Protein AF-A0A7J7GI66-F1 (afdb_monomer_lite)

InterPro domains:
  IPR001373 Cullin, N-terminal [PF00888] (91-243)
  IPR013534 Starch synthase, catalytic domain [PF08323] (52-88)
  IPR016158 Cullin homology domain [PS50069] (143-373)
  IPR016158 Cullin homology domain [SM00182] (174-323)
  IPR016159 Cullin repeat-like-containing domain superfamily [SSF74788] (89-138)
  IPR036317 Cullin homology domain superfamily [SSF75632] (142-390)
  IPR045093 Cullin [PTHR11932] (82-393)
  IPR059120 Cullin-like, alpha+beta domain [PF26557] (268-393)

Structure (mmCIF, N/CA/C/O backbone):
data_AF-A0A7J7GI66-F1
#
_entry.id   AF-A0A7J7GI66-F1
#
loop_
_atom_site.group_PDB
_atom_site.id
_atom_site.type_symbol
_atom_site.label_atom_id
_atom_site.label_alt_id
_atom_site.label_comp_id
_atom_site.label_asym_id
_atom_site.label_entity_id
_atom_site.label_seq_id
_atom_site.pdbx_PDB_ins_code
_atom_site.Cartn_x
_atom_site.Cartn_y
_atom_site.Cartn_z
_atom_site.occupancy
_atom_site.B_iso_or_equiv
_atom_site.auth_seq_id
_atom_site.auth_comp_id
_atom_site.auth_asym_id
_atom_site.auth_atom_id
_atom_site.pdbx_PDB_model_num
ATOM 1 N N . MET A 1 1 ? -7.809 -33.900 -23.266 1.00 26.33 1 MET A N 1
ATOM 2 C CA . MET A 1 1 ? -6.661 -33.820 -22.340 1.00 26.33 1 MET A CA 1
ATOM 3 C C . MET A 1 1 ? -6.776 -32.485 -21.615 1.00 26.33 1 MET A C 1
ATOM 5 O O . MET A 1 1 ? -6.599 -31.440 -22.220 1.00 26.33 1 MET A O 1
ATOM 9 N N . THR A 1 2 ? -7.293 -32.532 -20.393 1.00 21.42 2 THR A N 1
ATOM 10 C CA . THR A 1 2 ? -7.759 -31.407 -19.567 1.00 21.42 2 THR A CA 1
ATOM 11 C C . THR A 1 2 ? -6.598 -30.764 -18.805 1.00 21.42 2 THR A C 1
ATOM 13 O O . THR A 1 2 ? -5.914 -31.460 -18.058 1.00 21.42 2 THR A O 1
ATOM 16 N N . HIS A 1 3 ? -6.387 -29.453 -18.958 1.00 23.52 3 HIS A N 1
ATOM 17 C CA . HIS A 1 3 ? -5.392 -28.697 -18.190 1.00 23.52 3 HIS A CA 1
ATOM 18 C C . HIS A 1 3 ? -6.053 -27.928 -17.036 1.00 23.52 3 HIS A C 1
ATOM 20 O O . HIS A 1 3 ? -6.888 -27.053 -17.247 1.00 23.52 3 HIS A O 1
ATOM 26 N N . ASN A 1 4 ? -5.646 -28.289 -15.815 1.00 22.80 4 ASN A N 1
ATOM 27 C CA . ASN A 1 4 ? -5.999 -27.662 -14.543 1.00 22.80 4 ASN A CA 1
ATOM 28 C C . ASN A 1 4 ? -5.234 -26.342 -14.350 1.00 22.80 4 ASN A C 1
ATOM 30 O O . ASN A 1 4 ? -4.008 -26.348 -14.242 1.00 22.80 4 ASN A O 1
ATOM 34 N N . GLY A 1 5 ? -5.956 -25.225 -14.241 1.00 23.62 5 GLY A N 1
ATOM 35 C CA . GLY A 1 5 ? -5.419 -23.942 -13.784 1.00 23.62 5 GLY A CA 1
ATOM 36 C C . GLY A 1 5 ? -5.505 -23.821 -12.261 1.00 23.62 5 GLY A C 1
ATOM 37 O O . GLY A 1 5 ? -6.574 -23.569 -11.717 1.00 23.62 5 GLY A O 1
ATOM 38 N N . LEU A 1 6 ? -4.379 -23.994 -11.567 1.00 24.94 6 LEU A N 1
ATOM 39 C CA . LEU A 1 6 ? -4.235 -23.715 -10.134 1.00 24.94 6 LEU A CA 1
ATOM 40 C C . LEU A 1 6 ? -4.156 -22.194 -9.897 1.00 24.94 6 LEU A C 1
ATOM 42 O O . LEU A 1 6 ? -3.189 -21.559 -10.314 1.00 24.94 6 LEU A O 1
ATOM 46 N N . ARG A 1 7 ? -5.136 -21.604 -9.193 1.00 29.47 7 ARG A N 1
ATOM 47 C CA . ARG A 1 7 ? -5.057 -20.228 -8.657 1.00 29.47 7 ARG A CA 1
ATOM 48 C C . ARG A 1 7 ? -4.645 -20.240 -7.182 1.00 29.47 7 ARG A C 1
ATOM 50 O O . ARG A 1 7 ? -5.144 -21.019 -6.378 1.00 29.47 7 ARG A O 1
ATOM 57 N N . SER A 1 8 ? -3.738 -19.330 -6.827 1.00 24.97 8 SER A N 1
ATOM 58 C CA . SER A 1 8 ? -3.281 -19.085 -5.457 1.00 24.97 8 SER A CA 1
ATOM 59 C C . SER A 1 8 ? -4.226 -18.127 -4.730 1.00 24.97 8 SER A C 1
ATOM 61 O O . SER A 1 8 ? -4.481 -17.025 -5.211 1.00 24.97 8 SER A O 1
ATOM 63 N N . LEU A 1 9 ? -4.642 -18.493 -3.513 1.00 28.36 9 LEU A N 1
ATOM 64 C CA . LEU A 1 9 ? -5.144 -17.547 -2.514 1.00 28.36 9 LEU A CA 1
ATOM 65 C C . LEU A 1 9 ? -4.162 -16.379 -2.350 1.00 28.36 9 LEU A C 1
ATOM 67 O O . LEU A 1 9 ? -2.941 -16.568 -2.270 1.00 28.36 9 LEU A O 1
ATOM 71 N N . ASN A 1 10 ? -4.709 -15.169 -2.263 1.00 36.72 10 ASN A N 1
ATOM 72 C CA . ASN A 1 10 ? -3.977 -13.948 -1.966 1.00 36.72 10 ASN A CA 1
ATOM 73 C C . ASN A 1 10 ? -3.520 -14.004 -0.494 1.00 36.72 10 ASN A C 1
ATOM 75 O O . ASN A 1 10 ? -4.159 -13.474 0.406 1.00 36.72 10 ASN A O 1
ATOM 79 N N . LYS A 1 11 ? -2.396 -14.685 -0.229 1.00 32.03 11 LYS A N 1
ATOM 80 C CA . LYS A 1 11 ? -1.805 -14.848 1.116 1.00 32.03 11 LYS A CA 1
ATOM 81 C C . LYS A 1 11 ? -1.510 -13.525 1.827 1.00 32.03 11 LYS A C 1
ATOM 83 O O . LYS A 1 11 ? -1.257 -13.542 3.027 1.00 32.03 11 LYS A O 1
ATOM 88 N N . LEU A 1 12 ? -1.506 -12.407 1.101 1.00 33.50 12 LEU A N 1
ATOM 89 C CA . LEU A 1 12 ? -1.242 -11.076 1.633 1.00 33.50 12 LEU A CA 1
ATOM 90 C C . LEU A 1 12 ? -2.261 -10.654 2.702 1.00 33.50 12 LEU A C 1
ATOM 92 O O . LEU A 1 12 ? -1.829 -10.142 3.732 1.00 33.50 12 LEU A O 1
ATOM 96 N N . ASP A 1 13 ? -3.551 -10.924 2.488 1.00 34.66 13 ASP A N 1
ATOM 97 C CA . ASP A 1 13 ? -4.626 -10.491 3.394 1.00 34.66 13 ASP A CA 1
ATOM 98 C C . ASP A 1 13 ? -4.598 -11.324 4.691 1.00 34.66 13 ASP A C 1
ATOM 100 O O . ASP A 1 13 ? -4.557 -10.788 5.799 1.00 34.66 13 ASP A O 1
ATOM 104 N N . MET A 1 14 ? -4.420 -12.646 4.562 1.00 32.28 14 MET A N 1
ATOM 105 C CA . MET A 1 14 ? -4.194 -13.554 5.699 1.00 32.28 14 MET A CA 1
ATOM 106 C C . MET A 1 14 ? -2.894 -13.262 6.470 1.00 32.28 14 MET A C 1
ATOM 108 O O . MET A 1 14 ? -2.820 -13.463 7.684 1.00 32.28 14 MET A O 1
ATOM 112 N N . LEU A 1 15 ? -1.824 -12.840 5.783 1.00 32.78 15 LEU A N 1
ATOM 113 C CA . LEU A 1 15 ? -0.546 -12.502 6.422 1.00 32.78 15 LEU A CA 1
ATOM 114 C C . LEU A 1 15 ? -0.626 -11.193 7.214 1.00 32.78 15 LEU A C 1
ATOM 116 O O . LEU A 1 15 ? 0.124 -11.053 8.181 1.00 32.78 15 LEU A O 1
ATOM 120 N N . GLN A 1 16 ? -1.509 -10.265 6.831 1.00 41.88 16 GLN A N 1
ATOM 121 C CA . GLN A 1 16 ? -1.728 -9.012 7.555 1.00 41.88 16 GLN A CA 1
ATOM 122 C C . GLN A 1 16 ? -2.550 -9.224 8.829 1.00 41.88 16 GLN A C 1
ATOM 124 O O . GLN A 1 16 ? -2.132 -8.741 9.882 1.00 41.88 16 GLN A O 1
ATOM 129 N N . MET A 1 17 ? -3.597 -10.062 8.792 1.00 36.81 17 MET A N 1
ATOM 130 C CA . MET A 1 17 ? -4.312 -10.465 10.015 1.00 36.81 17 MET A CA 1
ATOM 131 C C . MET A 1 17 ? -3.378 -11.131 11.043 1.00 36.81 17 MET A C 1
ATOM 133 O O . MET A 1 17 ? -3.515 -10.923 12.244 1.00 36.81 17 MET A O 1
ATOM 137 N N . LYS A 1 18 ? -2.352 -11.871 10.594 1.00 33.59 18 LYS A N 1
ATOM 138 C CA . LYS A 1 18 ? -1.398 -12.561 11.485 1.00 33.59 18 LYS A CA 1
ATOM 139 C C . LYS A 1 18 ? -0.292 -11.683 12.092 1.00 33.59 18 LYS A C 1
ATOM 141 O O . LYS A 1 18 ? 0.403 -12.173 12.982 1.00 33.59 18 LYS A O 1
ATOM 146 N N . LYS A 1 19 ? -0.043 -10.459 11.604 1.00 39.50 19 LYS A N 1
ATOM 147 C CA . LYS A 1 19 ? 1.177 -9.688 11.947 1.00 39.50 19 LYS A CA 1
ATOM 148 C C . LYS A 1 19 ? 0.964 -8.435 12.804 1.00 39.50 19 LYS A C 1
ATOM 150 O O . LYS A 1 19 ? 1.958 -7.906 13.299 1.00 39.50 19 LYS A O 1
ATOM 155 N N . ASN A 1 20 ? -0.272 -7.986 13.019 1.00 41.59 20 ASN A N 1
ATOM 156 C CA . ASN A 1 20 ? -0.497 -6.605 13.461 1.00 41.59 20 ASN A CA 1
ATOM 157 C C . ASN A 1 20 ? -0.899 -6.405 14.926 1.00 41.59 20 ASN A C 1
ATOM 159 O O . ASN A 1 20 ? -0.964 -5.259 15.342 1.00 41.59 20 ASN A O 1
ATOM 163 N N . ALA A 1 21 ? -1.075 -7.451 15.739 1.00 40.81 21 ALA A N 1
ATOM 164 C CA . ALA A 1 21 ? -1.258 -7.248 17.178 1.00 40.81 21 ALA A CA 1
ATOM 165 C C . ALA A 1 21 ? 0.097 -6.938 17.845 1.00 40.81 21 ALA A C 1
ATOM 167 O O . ALA A 1 21 ? 0.937 -7.828 18.020 1.00 40.81 21 ALA A O 1
ATOM 168 N N . LYS A 1 22 ? 0.325 -5.669 18.204 1.00 46.47 22 LYS A N 1
ATOM 169 C CA . LYS A 1 22 ? 1.449 -5.241 19.053 1.00 46.47 22 LYS A CA 1
ATOM 170 C C . LYS A 1 22 ? 0.896 -4.592 20.319 1.00 46.47 22 LYS A C 1
ATOM 172 O O . LYS A 1 22 ? 0.167 -3.609 20.235 1.00 46.47 22 LYS A O 1
ATOM 177 N N . ALA A 1 23 ? 1.282 -5.121 21.478 1.00 39.88 23 ALA A N 1
ATOM 178 C CA . ALA A 1 23 ? 1.040 -4.488 22.769 1.00 39.88 23 ALA A CA 1
ATOM 179 C C . ALA A 1 23 ? 2.279 -3.683 23.176 1.00 39.88 23 ALA A C 1
ATOM 181 O O . ALA A 1 23 ? 3.378 -4.240 23.261 1.00 39.88 23 ALA A O 1
ATOM 182 N N . ILE A 1 24 ? 2.118 -2.379 23.413 1.00 40.31 24 ILE A N 1
ATOM 183 C CA . ILE A 1 24 ? 3.181 -1.514 23.934 1.00 40.31 24 ILE A CA 1
ATOM 184 C C . ILE A 1 24 ? 2.809 -1.121 25.362 1.00 40.31 24 ILE A C 1
ATOM 186 O O . ILE A 1 24 ? 1.815 -0.448 25.622 1.00 40.31 24 ILE A O 1
ATOM 190 N N . ALA A 1 25 ? 3.627 -1.553 26.315 1.00 34.03 25 ALA A N 1
ATOM 191 C CA . ALA A 1 25 ? 3.360 -1.369 27.731 1.00 34.03 25 ALA A CA 1
ATOM 192 C C . ALA A 1 25 ? 4.039 -0.081 28.244 1.00 34.03 25 ALA A C 1
ATOM 194 O O . ALA A 1 25 ? 5.129 -0.150 28.811 1.00 34.03 25 ALA A O 1
ATOM 195 N N . LYS A 1 26 ? 3.419 1.096 28.090 1.00 34.28 26 LYS A N 1
ATOM 196 C CA . LYS A 1 26 ? 3.940 2.352 28.678 1.00 34.28 26 LYS A CA 1
ATOM 197 C C . LYS A 1 26 ? 3.680 2.421 30.192 1.00 34.28 26 LYS A C 1
ATOM 199 O O . LYS A 1 26 ? 2.670 1.919 30.675 1.00 34.28 26 LYS A O 1
ATOM 204 N N . HIS A 1 27 ? 4.609 3.003 30.955 1.00 30.31 27 HIS A N 1
ATOM 205 C CA . HIS A 1 27 ? 4.420 3.312 32.378 1.00 30.31 27 HIS A CA 1
ATOM 206 C C . HIS A 1 27 ? 3.768 4.693 32.503 1.00 30.31 27 HIS A C 1
ATOM 208 O O . HIS A 1 27 ? 4.385 5.691 32.140 1.00 30.31 27 HIS A O 1
ATOM 214 N N . ALA A 1 28 ? 2.531 4.759 32.995 1.00 31.56 28 ALA A N 1
ATOM 215 C CA . ALA A 1 28 ? 1.915 6.025 33.378 1.00 31.56 28 ALA A CA 1
ATOM 216 C C . ALA A 1 28 ? 2.343 6.382 34.813 1.00 31.56 28 ALA A C 1
ATOM 218 O O . ALA A 1 28 ? 2.242 5.553 35.717 1.00 31.56 28 ALA A O 1
ATOM 219 N N . SER A 1 29 ? 2.855 7.601 35.004 1.00 28.17 29 SER A N 1
ATOM 220 C CA . SER A 1 29 ? 3.179 8.162 36.320 1.00 28.17 29 SER A CA 1
ATOM 221 C C . SER A 1 29 ? 1.895 8.444 37.104 1.00 28.17 29 SER A C 1
ATOM 223 O O . SER A 1 29 ? 0.940 9.010 36.571 1.00 28.17 29 SER A O 1
ATOM 225 N N . ASN A 1 30 ? 1.881 8.017 38.363 1.00 27.89 30 ASN A N 1
ATOM 226 C CA . ASN A 1 30 ? 0.732 8.031 39.257 1.00 27.89 30 ASN A CA 1
ATOM 227 C C . ASN A 1 30 ? 0.360 9.480 39.642 1.00 27.89 30 ASN A C 1
ATOM 229 O O . ASN A 1 30 ? 1.106 10.136 40.368 1.00 27.89 30 ASN A O 1
ATOM 233 N N . LYS A 1 31 ? -0.788 9.992 39.180 1.00 32.31 31 LYS A N 1
ATOM 234 C CA . LYS A 1 31 ? -1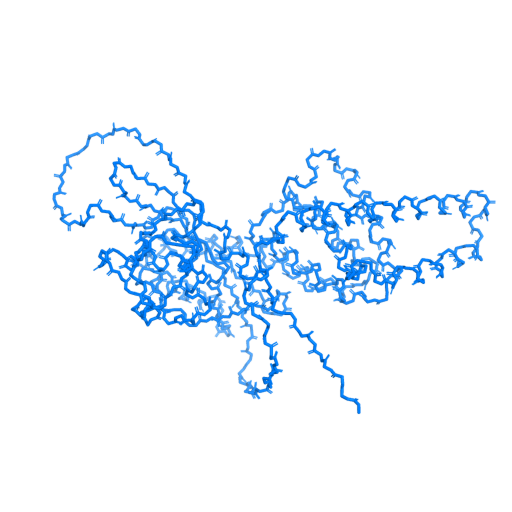.414 11.207 39.731 1.00 32.31 31 LYS A CA 1
ATOM 235 C C . LYS A 1 31 ? -2.733 10.821 40.396 1.00 32.31 31 LYS A C 1
ATOM 237 O O . LYS A 1 31 ? -3.700 10.493 39.717 1.00 32.31 31 LYS A O 1
ATOM 242 N N . ASN A 1 32 ? -2.744 10.866 41.727 1.00 30.78 32 ASN A N 1
ATOM 243 C CA . ASN A 1 32 ? -3.931 10.663 42.553 1.00 30.78 32 ASN A CA 1
ATOM 244 C C . ASN A 1 32 ? -4.914 11.830 42.365 1.00 30.78 32 ASN A C 1
ATOM 246 O O . ASN A 1 32 ? -4.587 12.973 42.680 1.00 30.78 32 ASN A O 1
ATOM 250 N N . GLY A 1 33 ? -6.121 11.523 41.893 1.00 31.00 33 GLY A N 1
ATOM 251 C CA . GLY A 1 33 ? -7.307 12.381 41.939 1.00 31.00 33 GLY A CA 1
ATOM 252 C C . GLY A 1 33 ? -8.511 11.568 42.440 1.00 31.00 33 GLY A C 1
ATOM 253 O O . GLY A 1 33 ? -8.454 10.336 42.383 1.00 31.00 33 GLY A O 1
ATOM 254 N N . PRO A 1 34 ? -9.565 12.204 42.988 1.00 31.09 34 PRO A N 1
ATOM 255 C CA . PRO A 1 34 ? -10.590 11.508 43.763 1.00 31.09 34 PRO A CA 1
ATOM 256 C C . PRO A 1 34 ? -11.430 10.577 42.885 1.00 31.09 34 PRO A C 1
ATOM 258 O O . PRO A 1 34 ? -11.827 10.943 41.780 1.00 31.09 34 PRO A O 1
ATOM 261 N N . LYS A 1 35 ? -11.700 9.374 43.399 1.00 33.03 35 LYS A N 1
ATOM 262 C CA . LYS A 1 35 ? -12.537 8.355 42.762 1.00 33.03 35 LYS A CA 1
ATOM 263 C C . LYS A 1 35 ? -14.008 8.767 42.834 1.00 33.03 35 LYS A C 1
ATOM 265 O O . LYS A 1 35 ? -14.534 8.947 43.928 1.00 33.03 35 LYS A O 1
ATOM 270 N N . THR A 1 36 ? -14.669 8.843 41.686 1.00 31.53 36 THR A N 1
ATOM 271 C CA . THR A 1 36 ? -16.121 8.685 41.577 1.00 31.53 36 THR A CA 1
ATOM 272 C C . THR A 1 36 ? -16.405 7.270 41.079 1.00 31.53 36 THR A C 1
ATOM 274 O O . THR A 1 36 ? -15.864 6.838 40.060 1.00 31.53 36 THR A O 1
ATOM 277 N N . GLU A 1 37 ? -17.190 6.526 41.857 1.00 35.81 37 GLU A N 1
ATOM 278 C CA . GLU A 1 37 ? -17.658 5.178 41.534 1.00 35.81 37 GLU A CA 1
ATOM 279 C C . GLU A 1 37 ? -18.560 5.214 40.300 1.00 35.81 37 GLU A C 1
ATOM 281 O O . GLU A 1 37 ? -19.578 5.903 40.268 1.00 35.81 37 GLU A O 1
ATOM 286 N N . ASN A 1 38 ? -18.176 4.452 39.282 1.00 34.41 38 ASN A N 1
ATOM 287 C CA . ASN A 1 38 ? -19.104 3.899 38.313 1.00 34.41 38 ASN A CA 1
ATOM 288 C C . ASN A 1 38 ? -18.549 2.524 37.937 1.00 34.41 38 ASN A C 1
ATOM 290 O O . ASN A 1 38 ? -17.485 2.438 37.317 1.00 34.41 38 ASN A O 1
ATOM 294 N N . ASP A 1 39 ? -19.245 1.478 38.381 1.00 37.75 39 ASP A N 1
ATOM 295 C CA . ASP A 1 39 ? -18.948 0.073 38.108 1.00 37.75 39 ASP A CA 1
ATOM 296 C C . ASP A 1 39 ? -18.847 -0.156 36.594 1.00 37.75 39 ASP A C 1
ATOM 298 O O . ASP A 1 39 ? -19.839 -0.242 35.870 1.00 37.75 39 ASP A O 1
ATOM 302 N N . ARG A 1 40 ? -17.614 -0.238 36.098 1.00 41.44 40 ARG A N 1
ATOM 303 C CA . ARG A 1 40 ? -17.283 -0.891 34.831 1.00 41.44 40 ARG A CA 1
ATOM 304 C C . ARG A 1 40 ? -16.359 -2.054 35.175 1.00 41.44 40 ARG A C 1
ATOM 306 O O . ARG A 1 40 ? -15.486 -1.858 36.023 1.00 41.44 40 ARG A O 1
ATOM 313 N N . PRO A 1 41 ? -16.523 -3.228 34.543 1.00 43.34 41 PRO A N 1
ATOM 314 C CA . PRO A 1 41 ? -15.708 -4.395 34.850 1.00 43.34 41 PRO A CA 1
ATOM 315 C C . PRO A 1 41 ? -14.218 -4.048 34.755 1.00 43.34 41 PRO A C 1
ATOM 317 O O . PRO A 1 41 ? -13.796 -3.250 33.909 1.00 43.34 41 PRO A O 1
ATOM 320 N N . SER A 1 42 ? -13.426 -4.641 35.648 1.00 44.91 42 SER A N 1
ATOM 321 C CA . SER A 1 42 ? -12.008 -4.376 35.950 1.00 44.91 42 SER A CA 1
ATOM 322 C C . SER A 1 42 ? -11.029 -4.628 34.784 1.00 44.91 42 SER A C 1
ATOM 324 O O . SER A 1 42 ? -9.816 -4.661 34.967 1.00 44.91 42 SER A O 1
ATOM 326 N N . SER A 1 43 ? -11.540 -4.768 33.558 1.00 58.56 43 SER A N 1
ATOM 327 C CA . SER A 1 43 ? -10.791 -5.000 32.321 1.00 58.56 43 SER A CA 1
ATOM 328 C C . SER A 1 43 ? -11.378 -4.268 31.099 1.00 58.56 43 SER A C 1
ATOM 330 O O . SER A 1 43 ? -11.381 -4.784 29.988 1.00 58.56 43 SER A O 1
ATOM 332 N N . ALA A 1 44 ? -11.863 -3.033 31.271 1.00 74.25 44 ALA A N 1
ATOM 333 C CA . ALA A 1 44 ? -12.449 -2.269 30.165 1.00 74.25 44 ALA A CA 1
ATOM 334 C C . ALA A 1 44 ? -11.434 -1.944 29.044 1.00 74.25 44 ALA A C 1
ATOM 336 O O . ALA A 1 44 ? -10.384 -1.331 29.280 1.00 74.25 44 ALA A O 1
ATOM 337 N N . ILE A 1 45 ? -11.791 -2.285 27.805 1.00 78.50 45 ILE A N 1
ATOM 338 C CA . ILE A 1 45 ? -11.079 -1.919 26.580 1.00 78.50 45 ILE A CA 1
ATOM 339 C C . ILE A 1 45 ? -11.762 -0.689 25.989 1.00 78.50 45 ILE A C 1
ATOM 341 O O . ILE A 1 45 ? -12.888 -0.753 25.510 1.00 78.50 45 ILE A O 1
ATOM 345 N N . ILE A 1 46 ? -11.089 0.454 26.015 1.00 78.62 46 ILE A N 1
ATOM 346 C CA . ILE A 1 46 ? -11.618 1.705 25.456 1.00 78.62 46 ILE A CA 1
ATOM 347 C C . ILE A 1 46 ? -10.783 2.143 24.261 1.00 78.62 46 ILE A C 1
ATOM 349 O O . ILE A 1 46 ? -9.622 1.759 24.132 1.00 78.62 46 ILE A O 1
ATOM 353 N N . TYR A 1 47 ? -11.343 2.976 23.391 1.00 69.12 47 TYR A N 1
ATOM 354 C CA . TYR A 1 47 ? -10.555 3.603 22.335 1.00 69.12 47 TYR A CA 1
ATOM 355 C C . TYR A 1 47 ? -9.467 4.500 22.938 1.00 69.12 47 TYR A C 1
ATOM 357 O O . TYR A 1 47 ? -9.697 5.226 23.907 1.00 69.12 47 TYR A O 1
ATOM 365 N N . GLY A 1 48 ? -8.258 4.404 22.388 1.00 61.50 48 GLY A N 1
ATOM 366 C CA . GLY A 1 48 ? -7.193 5.374 22.610 1.00 61.50 48 GLY A CA 1
ATOM 367 C C . GLY A 1 48 ? -7.269 6.518 21.598 1.00 61.50 48 GLY A C 1
ATOM 368 O O . GLY A 1 48 ? -8.162 6.561 20.754 1.00 61.50 48 GLY A O 1
ATOM 369 N N . SER A 1 49 ? -6.307 7.439 21.665 1.00 59.66 49 SER A N 1
ATOM 370 C CA . SER A 1 49 ? -6.161 8.498 20.662 1.00 59.66 49 SER A CA 1
ATOM 371 C C . SER A 1 49 ? -5.688 7.920 19.324 1.00 59.66 49 SER A C 1
ATOM 373 O O . SER A 1 49 ? -4.697 7.180 19.274 1.00 59.66 49 SER A O 1
ATOM 375 N N . GLY A 1 50 ? -6.359 8.312 18.245 1.00 59.16 50 GLY A N 1
ATOM 376 C CA . GLY A 1 50 ? -5.986 8.036 16.858 1.00 59.16 50 GLY A CA 1
ATOM 377 C C . GLY A 1 50 ? -6.529 6.717 16.307 1.00 59.16 50 GLY A C 1
ATOM 378 O O . GLY A 1 50 ? -5.826 5.707 16.279 1.00 59.16 50 GLY A O 1
ATOM 379 N N . MET A 1 51 ? -7.761 6.734 15.797 1.00 70.62 51 MET A N 1
ATOM 380 C CA . MET A 1 51 ? -8.291 5.683 14.932 1.00 70.62 51 MET A CA 1
ATOM 381 C C . MET A 1 51 ? -8.061 6.061 13.467 1.00 70.62 51 MET A C 1
ATOM 383 O O . MET A 1 51 ? -8.503 7.115 13.027 1.00 70.62 51 MET A O 1
ATOM 387 N N . ASN A 1 52 ? -7.404 5.198 12.695 1.00 64.44 52 ASN A N 1
ATOM 388 C CA . ASN A 1 52 ? -7.199 5.408 11.264 1.00 64.44 52 ASN A CA 1
ATOM 389 C C . ASN A 1 52 ? -8.060 4.422 10.474 1.00 64.44 52 ASN A C 1
ATOM 391 O O . ASN A 1 52 ? -7.795 3.219 10.463 1.00 64.44 52 ASN A O 1
ATOM 395 N N . ILE A 1 53 ? -9.094 4.927 9.811 1.00 67.31 53 ILE A N 1
ATOM 396 C CA . ILE A 1 53 ? -9.942 4.132 8.927 1.00 67.31 53 ILE A CA 1
ATOM 397 C C . ILE A 1 53 ? -9.650 4.541 7.483 1.00 67.31 53 ILE A C 1
ATOM 399 O O . ILE A 1 53 ? -9.644 5.717 7.129 1.00 67.31 53 ILE A O 1
ATOM 403 N N . VAL A 1 54 ? -9.435 3.546 6.624 1.00 60.50 54 VAL A N 1
ATOM 404 C CA . VAL A 1 54 ? -9.222 3.753 5.188 1.00 60.50 54 VAL A CA 1
ATOM 405 C C . VAL A 1 54 ? -10.519 3.483 4.428 1.00 60.50 54 VAL A C 1
ATOM 407 O O . VAL A 1 54 ? -11.217 2.495 4.662 1.00 60.50 54 VAL A O 1
ATOM 410 N N . PHE A 1 55 ? -10.835 4.378 3.500 1.00 66.12 55 PHE A N 1
ATOM 411 C CA . PHE A 1 55 ? -12.074 4.416 2.742 1.00 66.12 55 PHE A CA 1
ATOM 412 C C . PHE A 1 55 ? -11.763 4.362 1.265 1.00 66.12 55 PHE A C 1
ATOM 414 O O . PHE A 1 55 ? -10.832 5.010 0.798 1.00 66.12 55 PHE A O 1
ATOM 421 N N . VAL A 1 56 ? -12.611 3.693 0.495 1.00 57.72 56 VAL A N 1
ATOM 422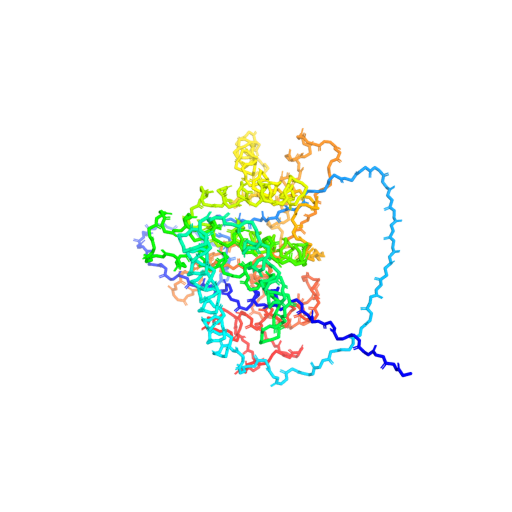 C CA . VAL A 1 56 ? -12.569 3.816 -0.960 1.00 57.72 56 VAL A CA 1
ATOM 423 C C . VAL A 1 56 ? -13.835 4.527 -1.419 1.00 57.72 56 VAL A C 1
ATOM 425 O O . VAL A 1 56 ? -14.952 4.034 -1.260 1.00 57.72 56 VAL A O 1
ATOM 428 N N . GLY A 1 57 ? -13.660 5.721 -1.976 1.00 53.00 57 GLY A N 1
ATOM 429 C CA . GLY A 1 57 ? -14.699 6.442 -2.693 1.00 53.00 57 GLY A CA 1
ATOM 430 C C . GLY A 1 57 ? -14.723 6.003 -4.154 1.00 53.00 57 GLY A C 1
ATOM 431 O O . GLY A 1 57 ? -13.707 6.045 -4.847 1.00 53.00 57 GLY A O 1
ATOM 432 N N . ALA A 1 58 ? -15.890 5.587 -4.640 1.00 47.81 58 ALA A N 1
ATOM 433 C CA . ALA A 1 58 ? -16.105 5.337 -6.057 1.00 47.81 58 ALA A CA 1
ATOM 434 C C . ALA A 1 58 ? -17.069 6.384 -6.618 1.00 47.81 58 ALA A C 1
ATOM 436 O O . ALA A 1 58 ? -18.151 6.624 -6.070 1.00 47.81 58 ALA A O 1
ATOM 437 N N . GLU A 1 59 ? -16.690 6.986 -7.740 1.00 40.00 59 GLU A N 1
ATOM 438 C CA . GLU A 1 59 ? -17.653 7.622 -8.625 1.00 40.00 59 GLU A CA 1
ATOM 439 C C . GLU A 1 59 ? -18.438 6.498 -9.309 1.00 40.00 59 GLU A C 1
ATOM 441 O O . GLU A 1 59 ? -17.875 5.657 -10.010 1.00 40.00 59 GLU A O 1
ATOM 446 N N . VAL A 1 60 ? -19.736 6.425 -9.039 1.00 38.72 60 VAL A N 1
ATOM 447 C CA . VAL A 1 60 ? -20.649 5.586 -9.811 1.00 38.72 60 VAL A CA 1
ATOM 448 C C . VAL A 1 60 ? -21.751 6.499 -10.302 1.00 38.72 60 VAL A C 1
ATOM 450 O O . VAL A 1 60 ? -22.551 6.996 -9.511 1.00 38.72 60 VAL A O 1
ATOM 453 N N . GLY A 1 61 ? -21.780 6.714 -11.618 1.00 33.44 61 GLY A N 1
ATOM 454 C CA . GLY A 1 61 ? -22.971 7.217 -12.290 1.00 33.44 61 GLY A CA 1
ATOM 455 C C . GLY A 1 61 ? -24.172 6.296 -12.019 1.00 33.44 61 GLY A C 1
ATOM 456 O O . GLY A 1 61 ? -24.005 5.163 -11.549 1.00 33.44 61 GLY A O 1
ATOM 457 N N . PRO A 1 62 ? -25.400 6.766 -12.280 1.00 31.45 62 PRO A N 1
ATOM 458 C CA . PRO A 1 62 ? -26.603 6.038 -11.915 1.00 31.45 62 PRO A CA 1
ATOM 459 C C . PRO A 1 62 ? -26.672 4.697 -12.663 1.00 31.45 62 PRO A C 1
ATOM 461 O O . PRO A 1 62 ? -26.871 4.654 -13.867 1.00 31.45 62 PRO A O 1
ATOM 464 N N . TRP A 1 63 ? -26.524 3.613 -11.897 1.00 29.06 63 TRP A N 1
ATOM 465 C CA . TRP A 1 63 ? -26.904 2.226 -12.191 1.00 29.06 63 TRP A CA 1
ATOM 466 C C . TRP A 1 63 ? -26.311 1.548 -13.445 1.00 29.06 63 TRP A C 1
ATOM 468 O O . TRP A 1 63 ? -26.724 1.769 -14.576 1.00 29.06 63 TRP A O 1
ATOM 478 N N . SER A 1 64 ? -25.474 0.535 -13.221 1.00 27.52 64 SER A N 1
ATOM 479 C CA . SER A 1 64 ? -25.508 -0.690 -14.030 1.00 27.52 64 SER A CA 1
ATOM 480 C C . SER A 1 64 ? -25.165 -1.892 -13.148 1.00 27.52 64 SER A C 1
ATOM 482 O O . SER A 1 64 ? -24.085 -2.006 -12.573 1.00 27.52 64 SER A O 1
ATOM 484 N N . LYS A 1 65 ? -26.152 -2.777 -12.979 1.00 32.78 65 LYS A N 1
ATOM 485 C CA . LYS A 1 65 ? -25.959 -4.127 -12.448 1.00 32.78 65 LYS A CA 1
ATOM 486 C C . LYS A 1 65 ? -25.173 -4.927 -13.483 1.00 32.78 65 LYS A C 1
ATOM 488 O O . LYS A 1 65 ? -25.710 -5.197 -14.553 1.00 32.78 65 LYS A O 1
ATOM 493 N N . THR A 1 66 ? -24.019 -5.455 -13.099 1.00 29.20 66 THR A N 1
ATOM 494 C CA . THR A 1 66 ? -23.521 -6.693 -13.707 1.00 29.20 66 THR A CA 1
ATOM 495 C C . THR A 1 66 ? -23.156 -7.666 -12.598 1.00 29.20 66 THR A C 1
ATOM 497 O O . THR A 1 66 ? -22.095 -7.607 -11.983 1.00 29.20 66 THR A O 1
ATOM 500 N N . ARG A 1 67 ? -24.118 -8.543 -12.301 1.00 26.83 67 ARG A N 1
ATOM 501 C CA . ARG A 1 67 ? -23.907 -9.800 -11.584 1.00 26.83 67 ARG A CA 1
ATOM 502 C C . ARG A 1 67 ? -23.071 -10.724 -12.479 1.00 26.83 67 ARG A C 1
ATOM 504 O O . ARG A 1 67 ? -23.449 -10.931 -13.624 1.00 26.83 67 ARG A O 1
ATOM 511 N N . GLY A 1 68 ? -22.062 -11.361 -11.887 1.00 28.11 68 GLY A N 1
ATOM 512 C CA . GLY A 1 68 ? -21.626 -12.714 -12.240 1.00 28.11 68 GLY A CA 1
ATOM 513 C C . GLY A 1 68 ? -20.418 -12.834 -13.170 1.00 28.11 68 GLY A C 1
ATOM 514 O O . GLY A 1 68 ? -20.525 -12.602 -14.364 1.00 28.11 68 GLY A O 1
ATOM 515 N N . LEU A 1 69 ? -19.313 -13.357 -12.637 1.00 24.81 69 LEU A N 1
ATOM 516 C CA . LEU A 1 69 ? -18.980 -14.772 -12.835 1.00 24.81 69 LEU A CA 1
ATOM 517 C C . LEU A 1 69 ? -18.045 -15.223 -11.704 1.00 24.81 69 LEU A C 1
ATOM 519 O O . LEU A 1 69 ? -16.989 -14.635 -11.477 1.00 24.81 69 LEU A O 1
ATOM 523 N N . GLY A 1 70 ? -18.495 -16.218 -10.941 1.00 30.44 70 GLY A N 1
ATOM 524 C CA . GLY A 1 70 ? -17.682 -16.894 -9.941 1.00 30.44 70 GLY A CA 1
ATOM 525 C C . GLY A 1 70 ? -16.787 -17.924 -10.616 1.00 30.44 70 GLY A C 1
ATOM 526 O O . GLY A 1 70 ? -17.279 -18.754 -11.375 1.00 30.44 70 GLY A O 1
ATOM 527 N N . ASP A 1 71 ? -15.497 -17.886 -10.296 1.00 27.02 71 ASP A N 1
ATOM 528 C CA . ASP A 1 71 ? -14.553 -18.935 -10.665 1.00 27.02 71 ASP A CA 1
ATOM 529 C C . ASP A 1 71 ? -14.341 -19.863 -9.464 1.00 27.02 71 ASP A C 1
ATOM 531 O O . ASP A 1 71 ? -13.694 -19.522 -8.471 1.00 27.02 71 ASP A O 1
ATOM 535 N N . VAL A 1 72 ? -14.936 -21.046 -9.589 1.00 29.89 72 VAL A N 1
ATOM 536 C CA . VAL A 1 72 ? -14.691 -22.267 -8.817 1.00 29.89 72 VAL A CA 1
ATOM 537 C C . VAL A 1 72 ? -13.236 -22.709 -9.029 1.00 29.89 72 VAL A C 1
ATOM 539 O O . VAL A 1 72 ? -12.755 -22.592 -10.152 1.00 29.89 72 VAL A O 1
ATOM 542 N N . LEU A 1 73 ? -12.554 -23.224 -7.987 1.00 28.16 73 LEU A N 1
ATOM 543 C CA . LEU A 1 73 ? -11.721 -24.454 -8.008 1.00 28.16 73 LEU A CA 1
ATOM 544 C C . LEU A 1 73 ? -10.802 -24.600 -6.765 1.00 28.16 73 LEU A C 1
ATOM 546 O O . LEU A 1 73 ? -9.855 -23.843 -6.573 1.00 28.16 73 LEU A O 1
ATOM 550 N N . GLY A 1 74 ? -11.091 -25.643 -5.973 1.00 28.34 74 GLY A N 1
ATOM 551 C CA . GLY A 1 74 ? -10.166 -26.584 -5.307 1.00 28.34 74 GLY A CA 1
ATOM 552 C C . GLY A 1 74 ? -8.997 -26.066 -4.457 1.00 28.34 74 GLY A C 1
ATOM 553 O O . GLY A 1 74 ? -7.909 -25.824 -4.974 1.00 28.34 74 GLY A O 1
ATOM 554 N N . GLY A 1 75 ? -9.170 -26.036 -3.130 1.00 30.48 75 GLY A N 1
ATOM 555 C CA . GLY A 1 75 ? -8.088 -25.833 -2.154 1.00 30.48 75 GLY A CA 1
ATOM 556 C C . GLY A 1 75 ? -7.379 -27.132 -1.730 1.00 30.48 75 GLY A C 1
ATOM 557 O O . GLY A 1 75 ? -7.992 -28.196 -1.682 1.00 30.48 75 GLY A O 1
ATOM 558 N N . LEU A 1 76 ? -6.084 -27.029 -1.393 1.00 26.48 76 LEU A N 1
ATOM 559 C CA . LEU A 1 76 ? -5.260 -28.102 -0.810 1.00 26.48 76 LEU A CA 1
ATOM 560 C C . LEU A 1 76 ? -5.122 -27.921 0.728 1.00 26.48 76 LEU A C 1
ATOM 562 O O . LEU A 1 76 ? -5.151 -26.778 1.191 1.00 26.48 76 LEU A O 1
ATOM 566 N N . PRO A 1 77 ? -4.932 -28.996 1.527 1.00 28.92 77 PRO A N 1
ATOM 567 C CA . PRO A 1 77 ? -5.124 -28.970 2.985 1.00 28.92 77 PRO A CA 1
ATOM 568 C C . PRO A 1 77 ? -4.098 -28.181 3.838 1.00 28.92 77 PRO A C 1
ATOM 570 O O . PRO A 1 77 ? -2.957 -27.962 3.418 1.00 28.92 77 PRO A O 1
ATOM 573 N N . PRO A 1 78 ? -4.449 -27.838 5.101 1.00 37.88 78 PRO A N 1
ATOM 574 C CA . PRO A 1 78 ? -3.754 -26.860 5.961 1.00 37.88 78 PRO A CA 1
ATOM 575 C C . PRO A 1 78 ? -2.378 -27.260 6.535 1.00 37.88 78 PRO A C 1
ATOM 577 O O . PRO A 1 78 ? -1.752 -26.461 7.234 1.00 37.88 78 PRO A O 1
ATOM 580 N N . ALA A 1 79 ? -1.867 -28.462 6.262 1.00 29.95 79 ALA A N 1
ATOM 581 C CA . ALA A 1 79 ? -0.710 -29.015 6.979 1.00 29.95 79 ALA A CA 1
ATOM 582 C C . ALA A 1 79 ? 0.673 -28.471 6.539 1.00 29.95 79 ALA A C 1
ATOM 584 O O . ALA A 1 79 ? 1.676 -28.762 7.184 1.00 29.95 79 ALA A O 1
ATOM 585 N N . MET A 1 80 ? 0.766 -27.652 5.481 1.00 34.75 80 MET A N 1
ATOM 586 C CA . MET A 1 80 ? 2.056 -27.198 4.911 1.00 34.75 80 MET A CA 1
ATOM 587 C C . MET A 1 80 ? 2.416 -25.719 5.178 1.00 34.75 80 MET A C 1
ATOM 589 O O . MET A 1 80 ? 3.373 -25.193 4.606 1.00 34.75 80 MET A O 1
ATOM 593 N N . ALA A 1 81 ? 1.667 -25.004 6.024 1.00 40.34 81 ALA A N 1
ATOM 594 C CA . ALA A 1 81 ? 1.817 -23.550 6.186 1.00 40.34 81 ALA A CA 1
ATOM 595 C C . ALA A 1 81 ? 2.907 -23.102 7.187 1.00 40.34 81 ALA A C 1
ATOM 597 O O . ALA A 1 81 ? 3.325 -21.944 7.143 1.00 40.34 81 ALA A O 1
ATOM 598 N N . ALA A 1 82 ? 3.378 -23.984 8.076 1.00 33.97 82 ALA A N 1
ATOM 599 C CA . ALA A 1 82 ? 4.251 -23.603 9.194 1.00 33.97 82 ALA A CA 1
ATOM 600 C C . ALA A 1 82 ? 5.753 -23.514 8.838 1.00 33.97 82 ALA A C 1
ATOM 602 O O . ALA A 1 82 ? 6.438 -22.646 9.370 1.00 33.97 82 ALA A O 1
ATOM 603 N N . ASN A 1 83 ? 6.250 -24.305 7.876 1.00 27.72 83 ASN A N 1
ATOM 604 C CA . ASN A 1 83 ? 7.682 -24.360 7.515 1.00 27.72 83 ASN A CA 1
ATOM 605 C C . ASN A 1 83 ? 8.153 -23.292 6.505 1.00 27.72 83 ASN A C 1
ATOM 607 O O . ASN A 1 83 ? 9.318 -23.273 6.121 1.00 27.72 83 ASN A O 1
ATOM 611 N N . LYS A 1 84 ? 7.277 -22.390 6.039 1.00 37.44 84 LYS A N 1
ATOM 612 C CA . LYS A 1 84 ? 7.613 -21.434 4.963 1.00 37.44 84 LYS A CA 1
ATOM 613 C C . LYS A 1 84 ? 8.231 -20.111 5.427 1.00 37.44 84 LYS A C 1
ATOM 615 O O . LYS A 1 84 ? 8.714 -19.374 4.581 1.00 37.44 84 LYS A O 1
ATOM 620 N N . LYS A 1 85 ? 8.216 -19.765 6.719 1.00 33.53 85 LYS A N 1
ATOM 621 C CA . LYS A 1 85 ? 8.673 -18.432 7.171 1.00 33.53 85 LYS A CA 1
ATOM 622 C C . LYS A 1 85 ? 10.181 -18.219 7.009 1.00 33.53 85 LYS A C 1
ATOM 624 O O . LYS A 1 85 ? 10.568 -17.176 6.490 1.00 33.53 85 LYS A O 1
ATOM 629 N N . ASP A 1 86 ? 10.994 -19.208 7.367 1.00 31.47 86 ASP A N 1
ATOM 630 C CA . ASP A 1 86 ? 12.456 -19.106 7.254 1.00 31.47 86 ASP A CA 1
ATOM 631 C C . ASP A 1 86 ? 12.925 -19.302 5.805 1.00 31.47 86 ASP A C 1
ATOM 633 O O . ASP A 1 86 ? 13.826 -18.613 5.332 1.00 31.47 86 ASP A O 1
ATOM 637 N N . VAL A 1 87 ? 12.219 -20.148 5.047 1.00 41.91 87 VAL A N 1
ATOM 638 C CA . VAL A 1 87 ? 12.469 -20.371 3.614 1.00 41.91 87 VAL A CA 1
ATOM 639 C C . VAL A 1 87 ? 12.151 -19.123 2.783 1.00 41.91 87 VAL A C 1
ATOM 641 O O . VAL A 1 87 ? 12.916 -18.782 1.889 1.00 41.91 87 VAL A O 1
ATOM 644 N N . VAL A 1 88 ? 11.068 -18.398 3.092 1.00 48.97 88 VAL A N 1
ATOM 645 C CA . VAL A 1 88 ? 10.686 -17.178 2.357 1.00 48.97 88 VAL A CA 1
ATOM 646 C C . VAL A 1 88 ? 11.699 -16.050 2.568 1.00 48.97 88 VAL A C 1
ATOM 648 O O . VAL A 1 88 ? 12.015 -15.366 1.604 1.00 48.97 88 VAL A O 1
ATOM 651 N N . GLY A 1 89 ? 12.260 -15.878 3.771 1.00 49.06 89 GLY A N 1
ATOM 652 C CA . GLY A 1 89 ? 13.280 -14.849 4.028 1.00 49.06 89 GLY A CA 1
ATOM 653 C C . GLY A 1 89 ? 14.616 -15.122 3.323 1.00 49.06 89 GLY A C 1
ATOM 654 O O . GLY A 1 89 ? 15.203 -14.214 2.735 1.00 49.06 89 GLY A O 1
ATOM 655 N N . LEU A 1 90 ? 15.065 -16.382 3.324 1.00 47.84 90 LEU A N 1
ATOM 656 C CA . LEU A 1 90 ? 16.257 -16.828 2.587 1.00 47.84 90 LEU A CA 1
ATOM 657 C C . LEU A 1 90 ? 16.062 -16.721 1.068 1.00 47.84 90 LEU A C 1
ATOM 659 O O . LEU A 1 90 ? 16.957 -16.272 0.350 1.00 47.84 90 LEU A O 1
ATOM 663 N N . GLN A 1 91 ? 14.872 -17.075 0.580 1.00 59.88 91 GLN A N 1
ATOM 664 C CA . GLN A 1 91 ? 14.518 -16.949 -0.829 1.00 59.88 91 GLN A CA 1
ATOM 665 C C . GLN A 1 91 ? 14.431 -15.476 -1.250 1.00 59.88 91 GLN A C 1
ATOM 667 O O . GLN A 1 91 ? 14.965 -15.112 -2.291 1.00 59.88 91 GLN A O 1
ATOM 672 N N . GLU A 1 92 ? 13.859 -14.601 -0.421 1.00 63.59 92 GLU A N 1
ATOM 673 C CA . GLU A 1 92 ? 13.753 -13.167 -0.702 1.00 63.59 92 GLU A CA 1
ATOM 674 C C . GLU A 1 92 ? 15.132 -12.491 -0.779 1.00 63.59 92 GLU A C 1
ATOM 676 O O . GLU A 1 92 ? 15.377 -11.723 -1.708 1.00 63.59 92 GLU A O 1
ATOM 681 N N . GLN A 1 93 ? 16.078 -12.837 0.105 1.00 68.75 93 GLN A N 1
ATOM 682 C CA . GLN A 1 93 ? 17.465 -12.358 0.003 1.00 68.75 93 GLN A CA 1
ATOM 683 C C . GLN A 1 93 ? 18.163 -12.846 -1.274 1.00 68.75 93 GLN A C 1
ATOM 685 O O . GLN A 1 93 ? 18.806 -12.046 -1.959 1.00 68.75 93 GLN A O 1
ATOM 690 N N . GLY A 1 94 ? 18.001 -14.123 -1.636 1.00 75.94 94 GLY A N 1
ATOM 691 C CA . GLY A 1 94 ? 18.547 -14.675 -2.879 1.00 75.94 94 GLY A CA 1
ATOM 692 C C . GLY A 1 94 ? 18.017 -13.964 -4.129 1.00 75.94 94 GLY A C 1
ATOM 693 O O . GLY A 1 94 ? 18.782 -13.653 -5.042 1.00 75.94 94 GLY A O 1
ATOM 694 N N . LEU A 1 95 ? 16.729 -13.613 -4.139 1.00 78.12 95 LEU A N 1
ATOM 695 C CA . LEU A 1 95 ? 16.102 -12.872 -5.236 1.00 78.12 95 LEU A CA 1
ATOM 696 C C . LEU A 1 95 ? 16.627 -11.430 -5.356 1.00 78.12 95 LEU A C 1
ATOM 698 O O . LEU A 1 95 ? 16.810 -10.935 -6.467 1.00 78.12 95 LEU A O 1
ATOM 702 N N . GLN A 1 96 ? 16.938 -10.764 -4.238 1.00 82.44 96 GLN A N 1
ATOM 703 C CA . GLN A 1 96 ? 17.575 -9.438 -4.269 1.00 82.44 96 GLN A CA 1
ATOM 704 C C . GLN A 1 96 ? 18.998 -9.492 -4.842 1.00 82.44 96 GLN A C 1
ATOM 706 O O . GLN A 1 96 ? 19.409 -8.597 -5.582 1.00 82.44 96 GLN A O 1
ATOM 711 N N . VAL A 1 97 ? 19.758 -10.537 -4.497 1.00 87.62 97 VAL A N 1
ATOM 712 C CA . VAL A 1 97 ? 21.102 -10.764 -5.050 1.00 87.62 97 VAL A CA 1
ATOM 713 C C . VAL A 1 97 ? 21.025 -11.021 -6.552 1.00 87.62 97 VAL A C 1
ATOM 715 O O . VAL A 1 97 ? 21.828 -10.465 -7.295 1.00 87.62 97 VAL A O 1
ATOM 718 N N . PHE A 1 98 ? 20.036 -11.793 -7.007 1.00 89.56 98 PHE A N 1
ATOM 719 C CA . PHE A 1 98 ? 19.817 -12.042 -8.429 1.00 89.56 98 PHE A CA 1
ATOM 720 C C . PHE A 1 98 ? 19.624 -10.742 -9.221 1.00 89.56 98 PHE A C 1
ATOM 722 O O . PHE A 1 98 ? 20.366 -10.506 -10.172 1.00 89.56 98 PHE A O 1
ATOM 729 N N . VAL A 1 99 ? 18.698 -9.866 -8.808 1.00 91.75 99 VAL A N 1
ATOM 730 C CA . VAL A 1 99 ? 18.451 -8.599 -9.523 1.00 91.75 99 VAL A CA 1
ATOM 731 C C . VAL A 1 99 ? 19.705 -7.720 -9.552 1.00 91.75 99 VAL A C 1
ATOM 733 O O . VAL A 1 99 ? 20.051 -7.198 -10.609 1.00 91.75 99 VAL A O 1
ATOM 736 N N . ARG A 1 100 ? 20.455 -7.630 -8.443 1.00 92.44 100 ARG A N 1
ATOM 737 C CA . ARG A 1 100 ? 21.751 -6.924 -8.423 1.00 92.44 100 ARG A CA 1
ATOM 738 C C . ARG A 1 100 ? 22.753 -7.505 -9.415 1.00 92.44 100 ARG A C 1
ATOM 740 O O . ARG A 1 100 ? 23.380 -6.754 -10.150 1.00 92.44 100 ARG A O 1
ATOM 747 N N . LYS A 1 101 ? 22.872 -8.832 -9.488 1.00 94.12 101 LYS A N 1
ATOM 748 C CA . LYS A 1 101 ? 23.774 -9.496 -10.439 1.00 94.12 101 LYS A CA 1
ATOM 749 C C . LYS A 1 101 ? 23.365 -9.260 -11.892 1.00 94.12 101 LYS A C 1
ATOM 751 O O . LYS A 1 101 ? 24.239 -9.118 -12.739 1.00 94.12 101 LYS A O 1
ATOM 756 N N . VAL A 1 102 ? 22.067 -9.171 -12.181 1.00 94.19 102 VAL A N 1
ATOM 757 C CA . VAL A 1 102 ? 21.570 -8.805 -13.518 1.00 94.19 102 VAL A CA 1
ATOM 758 C C . VAL A 1 102 ? 21.920 -7.354 -13.860 1.00 94.19 102 VAL A C 1
ATOM 760 O O . VAL A 1 102 ? 22.356 -7.094 -14.979 1.00 94.19 102 VAL A O 1
ATOM 763 N N . ILE A 1 103 ? 21.792 -6.430 -12.903 1.00 95.12 103 ILE A N 1
ATOM 764 C CA . ILE A 1 103 ? 22.213 -5.030 -13.065 1.00 95.12 103 ILE A CA 1
ATOM 765 C C . ILE A 1 103 ? 23.723 -4.944 -13.347 1.00 95.12 103 ILE A C 1
ATOM 767 O O . ILE A 1 103 ? 24.125 -4.345 -14.338 1.00 95.12 103 ILE A O 1
ATOM 771 N N . GLU A 1 104 ? 24.558 -5.601 -12.535 1.00 95.62 104 GLU A N 1
ATOM 772 C CA . GLU A 1 104 ? 26.018 -5.637 -12.726 1.00 95.62 104 GLU A CA 1
ATOM 773 C C . GLU A 1 104 ? 26.408 -6.214 -14.099 1.00 95.62 104 GLU A C 1
ATOM 775 O O . GLU A 1 104 ? 27.335 -5.733 -14.755 1.00 95.62 104 GLU A O 1
ATOM 780 N N . LEU A 1 105 ? 25.696 -7.253 -14.548 1.00 96.44 105 LEU A N 1
ATOM 781 C CA . LEU A 1 105 ? 25.913 -7.869 -15.853 1.00 96.44 105 LEU A CA 1
ATOM 782 C C . LEU A 1 105 ? 25.575 -6.904 -16.995 1.00 96.44 105 LEU A C 1
ATOM 784 O O . LEU A 1 105 ? 26.320 -6.832 -17.973 1.00 96.44 105 LEU A O 1
ATOM 788 N N . HIS A 1 106 ? 24.466 -6.173 -16.866 1.00 96.19 106 HIS A N 1
ATOM 789 C CA . HIS A 1 106 ? 24.043 -5.164 -17.835 1.00 96.19 106 HIS A CA 1
ATOM 790 C C . HIS A 1 106 ? 25.073 -4.044 -17.951 1.00 96.19 106 HIS A C 1
ATOM 792 O O . HIS A 1 106 ? 25.559 -3.789 -19.053 1.00 96.19 106 HIS A O 1
ATOM 798 N N . ASP A 1 107 ? 25.486 -3.473 -16.818 1.00 95.44 107 ASP A N 1
ATOM 799 C CA . ASP A 1 107 ? 26.494 -2.413 -16.761 1.00 95.44 107 ASP A CA 1
ATOM 800 C C . ASP A 1 107 ? 27.804 -2.863 -17.427 1.00 95.44 107 ASP A C 1
ATOM 802 O O . ASP A 1 107 ? 28.346 -2.162 -18.285 1.00 95.44 107 ASP A O 1
ATOM 806 N N . LYS A 1 108 ? 28.285 -4.074 -17.107 1.00 96.31 108 LYS A N 1
ATOM 807 C CA . LYS A 1 108 ? 29.509 -4.639 -17.696 1.00 96.31 108 LYS A CA 1
ATOM 808 C C . LYS A 1 108 ? 29.444 -4.696 -19.222 1.00 96.31 108 LYS A C 1
ATOM 810 O O . LYS A 1 108 ? 30.397 -4.299 -19.893 1.00 96.31 108 LYS A O 1
ATOM 815 N N . TYR A 1 109 ? 28.352 -5.214 -19.783 1.00 96.00 109 TYR A N 1
ATOM 816 C CA . TYR A 1 109 ? 28.244 -5.344 -21.235 1.00 96.00 109 TYR A CA 1
ATOM 817 C C . TYR A 1 109 ? 27.967 -4.009 -21.925 1.00 96.00 109 TYR A C 1
ATOM 819 O O . TYR A 1 109 ? 28.499 -3.788 -23.010 1.00 96.00 109 TYR A O 1
ATOM 827 N N . MET A 1 110 ? 27.236 -3.088 -21.293 1.00 95.12 110 MET A N 1
ATOM 828 C CA . MET A 1 110 ? 27.089 -1.721 -21.800 1.00 95.12 110 MET A CA 1
ATOM 829 C C . MET A 1 110 ? 28.438 -1.002 -21.898 1.00 95.12 110 MET A C 1
ATOM 831 O O . MET A 1 110 ? 28.689 -0.331 -22.895 1.00 95.12 110 MET A O 1
ATOM 835 N N . VAL A 1 111 ? 29.347 -1.195 -20.935 1.00 96.69 111 VAL A N 1
ATOM 836 C CA . VAL A 1 111 ? 30.719 -0.658 -21.010 1.00 96.69 111 VAL A CA 1
ATOM 837 C C . VAL A 1 111 ? 31.467 -1.191 -22.237 1.00 96.69 111 VAL A C 1
ATOM 839 O O . VAL A 1 111 ? 32.131 -0.416 -22.923 1.00 96.69 111 VAL A O 1
ATOM 842 N N . TYR A 1 112 ? 31.342 -2.481 -22.568 1.00 96.19 112 TYR A N 1
ATOM 843 C CA . TYR A 1 112 ? 31.962 -3.030 -23.780 1.00 96.19 112 TYR A CA 1
ATOM 844 C C . TYR A 1 112 ? 31.347 -2.472 -25.062 1.00 96.19 112 TYR A C 1
ATOM 846 O O . TYR A 1 112 ? 32.085 -2.109 -25.977 1.00 96.19 112 TYR A O 1
ATOM 854 N N . VAL A 1 113 ? 30.018 -2.359 -25.127 1.00 96.50 113 VAL A N 1
ATOM 855 C CA . VAL A 1 113 ? 29.342 -1.765 -26.289 1.00 96.50 113 VAL A CA 1
ATOM 856 C C . VAL A 1 113 ? 29.778 -0.318 -26.497 1.00 96.50 113 VAL A C 1
ATOM 858 O O . VAL A 1 113 ? 30.129 0.065 -27.614 1.00 96.50 113 VAL A O 1
ATOM 861 N N . ASN A 1 114 ? 29.836 0.463 -25.422 1.00 96.06 114 ASN A N 1
ATOM 862 C CA . ASN A 1 114 ? 30.148 1.878 -25.521 1.00 96.06 114 ASN A CA 1
ATOM 863 C C . ASN A 1 114 ? 31.631 2.122 -25.826 1.00 96.06 114 ASN A C 1
ATOM 865 O O . ASN A 1 114 ? 31.957 2.879 -26.739 1.00 96.06 114 ASN A O 1
ATOM 869 N N . ASN A 1 115 ? 32.530 1.455 -25.096 1.00 96.62 115 ASN A N 1
ATOM 870 C CA . ASN A 1 115 ? 33.959 1.768 -25.134 1.00 96.62 115 ASN A CA 1
ATOM 871 C C . ASN A 1 115 ? 34.719 0.913 -26.151 1.00 96.62 115 ASN A C 1
ATOM 873 O O . ASN A 1 115 ? 35.514 1.438 -26.924 1.00 96.62 115 ASN A O 1
ATOM 877 N N . CYS A 1 116 ? 34.493 -0.403 -26.158 1.00 96.50 116 CYS A N 1
ATOM 878 C CA . CYS A 1 116 ? 35.242 -1.325 -27.018 1.00 96.50 116 CYS A CA 1
ATOM 879 C C . CYS A 1 116 ? 34.665 -1.379 -28.434 1.00 96.50 116 CYS A C 1
ATOM 881 O O . CYS A 1 116 ? 35.416 -1.479 -29.399 1.00 96.50 116 CYS A O 1
ATOM 883 N N . PHE A 1 117 ? 33.340 -1.289 -28.560 1.00 96.00 117 PHE A N 1
ATOM 884 C CA . PHE A 1 117 ? 32.643 -1.301 -29.846 1.00 96.00 117 PHE A CA 1
ATOM 885 C C . PHE A 1 117 ? 32.194 0.095 -30.297 1.00 96.00 117 PHE A C 1
ATOM 887 O O . PHE A 1 117 ? 31.391 0.197 -31.217 1.00 96.00 117 PHE A O 1
ATOM 894 N N . MET A 1 118 ? 32.707 1.166 -29.677 1.00 95.81 118 MET A N 1
ATOM 895 C CA . MET A 1 118 ? 32.493 2.565 -30.083 1.00 95.81 118 MET A CA 1
ATOM 896 C C . MET A 1 118 ? 31.011 2.943 -30.280 1.00 95.81 118 MET A C 1
ATOM 898 O O . MET A 1 118 ? 30.660 3.610 -31.253 1.00 95.81 118 MET A O 1
ATOM 902 N N . ASN A 1 119 ? 30.129 2.502 -29.375 1.00 94.31 119 ASN A N 1
ATOM 903 C CA . ASN A 1 119 ? 28.672 2.702 -29.448 1.00 94.31 119 ASN A CA 1
ATOM 904 C C . ASN A 1 119 ? 28.025 2.151 -30.738 1.00 94.31 119 ASN A C 1
ATOM 906 O O . ASN A 1 119 ? 27.007 2.661 -31.214 1.00 94.31 119 ASN A O 1
ATOM 910 N N . HIS A 1 120 ? 28.605 1.113 -31.345 1.00 97.19 120 HIS A N 1
ATOM 911 C CA . HIS A 1 120 ? 28.109 0.587 -32.612 1.00 97.19 120 HIS A CA 1
ATOM 912 C C . HIS A 1 120 ? 26.730 -0.082 -32.454 1.00 97.19 120 HIS A C 1
ATOM 914 O O . HIS A 1 120 ? 26.526 -0.997 -31.649 1.00 97.19 120 HIS A O 1
ATOM 920 N N . THR A 1 121 ? 25.768 0.331 -33.285 1.00 96.94 121 THR A N 1
ATOM 921 C CA . THR A 1 121 ? 24.337 -0.019 -33.164 1.00 96.94 121 THR A CA 1
ATOM 922 C C . THR A 1 121 ? 24.050 -1.520 -33.231 1.00 96.94 121 THR A C 1
ATOM 924 O O . THR A 1 121 ? 23.187 -2.010 -32.504 1.00 96.94 121 THR A O 1
ATOM 927 N N . LEU A 1 122 ? 24.796 -2.276 -34.048 1.00 97.19 122 LEU A N 1
ATOM 928 C CA . LEU A 1 122 ? 24.678 -3.741 -34.107 1.00 97.19 122 LEU A CA 1
ATOM 929 C C . LEU A 1 122 ? 24.930 -4.412 -32.747 1.00 97.19 122 LEU A C 1
ATOM 931 O O . LEU A 1 122 ? 24.216 -5.349 -32.396 1.00 97.19 122 LEU A O 1
ATOM 935 N N . PHE A 1 123 ? 25.890 -3.920 -31.960 1.00 97.12 123 PHE A N 1
ATOM 936 C CA . PHE A 1 123 ? 26.191 -4.489 -30.645 1.00 97.12 123 PHE A CA 1
ATOM 937 C C . PHE A 1 123 ? 25.157 -4.078 -29.593 1.00 97.12 123 PHE A C 1
ATOM 939 O O . PHE A 1 123 ? 24.797 -4.898 -28.751 1.00 97.12 123 PHE A O 1
ATOM 946 N N . HIS A 1 124 ? 24.590 -2.868 -29.688 1.00 95.38 124 HIS A N 1
ATOM 947 C CA . HIS A 1 124 ? 23.417 -2.497 -28.887 1.00 95.38 124 HIS A CA 1
ATOM 948 C C . HIS A 1 124 ? 22.224 -3.415 -29.168 1.00 95.38 124 HIS A C 1
ATOM 950 O O . HIS A 1 124 ? 21.560 -3.866 -28.235 1.00 95.38 124 HIS A O 1
ATOM 956 N N . LYS A 1 125 ? 21.967 -3.716 -30.447 1.00 96.00 125 LYS A N 1
ATOM 957 C CA . LYS A 1 125 ? 20.894 -4.627 -30.855 1.00 96.00 125 LYS A CA 1
ATOM 958 C C . LYS A 1 125 ? 21.127 -6.040 -30.315 1.00 96.00 125 LYS A C 1
ATOM 960 O O . LYS A 1 125 ? 20.232 -6.581 -29.678 1.00 96.00 125 LYS A O 1
ATOM 965 N N . ALA A 1 126 ? 22.329 -6.591 -30.486 1.00 96.81 126 ALA A N 1
ATOM 966 C CA . ALA A 1 126 ? 22.669 -7.925 -29.988 1.00 96.81 126 ALA A CA 1
ATOM 967 C C . ALA A 1 126 ? 22.545 -8.029 -28.456 1.00 96.81 126 ALA A C 1
ATOM 969 O O . ALA A 1 126 ? 22.000 -9.003 -27.938 1.00 96.81 126 ALA A O 1
ATOM 970 N N . LEU A 1 127 ? 23.002 -7.007 -27.722 1.00 96.00 127 LEU A N 1
ATOM 971 C CA . LEU A 1 127 ? 22.852 -6.949 -26.267 1.00 96.00 127 LEU A CA 1
ATOM 972 C C . LEU A 1 127 ? 21.376 -6.913 -25.858 1.00 96.00 127 LEU A C 1
ATOM 974 O O . LEU A 1 127 ? 20.967 -7.652 -24.963 1.00 96.00 127 LEU A O 1
ATOM 978 N N . LYS A 1 128 ? 20.575 -6.076 -26.527 1.00 95.00 128 LYS A N 1
ATOM 979 C CA . LYS A 1 128 ? 19.136 -5.976 -26.282 1.00 95.00 128 LYS A CA 1
ATOM 980 C C . LYS A 1 128 ? 18.435 -7.315 -26.505 1.00 95.00 128 LYS A C 1
ATOM 982 O O . LYS A 1 128 ? 17.725 -7.763 -25.612 1.00 95.00 128 LYS A O 1
ATOM 987 N N . GLU A 1 129 ? 18.674 -7.966 -27.641 1.00 96.00 129 GLU A N 1
ATOM 988 C CA . GLU A 1 129 ? 18.085 -9.272 -27.966 1.00 96.00 129 GLU A CA 1
ATOM 989 C C . GLU A 1 129 ? 18.464 -10.335 -26.924 1.00 96.00 129 GLU A C 1
ATOM 991 O O . GLU A 1 129 ? 17.609 -11.085 -26.456 1.00 96.00 129 GLU A O 1
ATOM 996 N N . ALA A 1 130 ? 19.726 -10.365 -26.483 1.00 95.94 130 ALA A N 1
ATOM 997 C CA . ALA A 1 130 ? 20.166 -11.295 -25.446 1.00 95.94 130 ALA A CA 1
ATOM 998 C C . ALA A 1 130 ? 19.436 -11.066 -24.109 1.00 95.94 130 ALA A C 1
ATOM 1000 O O . ALA A 1 130 ? 18.989 -12.032 -23.482 1.00 95.94 130 ALA A O 1
ATOM 1001 N N . PHE A 1 131 ? 19.285 -9.806 -23.685 1.00 95.81 131 PHE A N 1
ATOM 1002 C CA . PHE A 1 131 ? 18.559 -9.459 -22.460 1.00 95.81 131 PHE A CA 1
ATOM 1003 C C . PHE A 1 131 ? 17.065 -9.775 -22.559 1.00 95.81 131 PHE A C 1
ATOM 1005 O O . PHE A 1 131 ? 16.512 -10.352 -21.625 1.00 95.81 131 PHE A O 1
ATOM 1012 N N . GLU A 1 132 ? 16.425 -9.507 -23.697 1.00 95.44 132 GLU A N 1
ATOM 1013 C CA . GLU A 1 132 ? 15.027 -9.887 -23.934 1.00 95.44 132 GLU A CA 1
ATOM 1014 C C . GLU A 1 132 ? 14.820 -11.408 -23.829 1.00 95.44 132 GLU A C 1
ATOM 1016 O O . GLU A 1 132 ? 13.801 -11.860 -23.309 1.00 95.44 132 GLU A O 1
ATOM 1021 N N . VAL A 1 133 ? 15.793 -12.234 -24.228 1.00 93.38 133 VAL A N 1
ATOM 1022 C CA . VAL A 1 133 ? 15.658 -13.695 -24.118 1.00 93.38 133 VAL A CA 1
ATOM 1023 C C . VAL A 1 133 ? 15.671 -14.178 -22.668 1.00 93.38 133 VAL A C 1
ATOM 1025 O O . VAL A 1 133 ? 14.840 -15.011 -22.300 1.00 93.38 133 VAL A O 1
ATOM 1028 N N . PHE A 1 134 ? 16.622 -13.739 -21.838 1.00 89.75 134 PHE A N 1
ATOM 1029 C CA . PHE A 1 134 ? 16.739 -14.293 -20.482 1.00 89.75 134 PHE A CA 1
ATOM 1030 C C . PHE A 1 134 ? 15.877 -13.554 -19.453 1.00 89.75 134 PHE A C 1
ATOM 1032 O O . PHE A 1 134 ? 15.378 -14.204 -18.535 1.00 89.75 134 PHE A O 1
ATOM 1039 N N . CYS A 1 135 ? 15.645 -12.242 -19.602 1.00 92.06 135 CYS A N 1
ATOM 1040 C CA . CYS A 1 135 ? 14.774 -11.489 -18.694 1.00 92.06 135 CYS A CA 1
ATOM 1041 C C . CYS A 1 135 ? 13.322 -11.977 -18.747 1.00 92.06 135 CYS A C 1
ATOM 1043 O O . CYS A 1 135 ? 12.596 -11.798 -17.777 1.00 92.06 135 CYS A O 1
ATOM 1045 N N . ASN A 1 136 ? 12.900 -12.640 -19.823 1.00 92.06 136 ASN A N 1
ATOM 1046 C CA . ASN A 1 136 ? 11.549 -13.192 -19.946 1.00 92.06 136 ASN A CA 1
ATOM 1047 C C . ASN A 1 136 ? 11.457 -14.685 -19.579 1.00 92.06 136 ASN A C 1
ATOM 1049 O O . ASN A 1 136 ? 10.440 -15.328 -19.827 1.00 92.06 136 ASN A O 1
ATOM 1053 N N . LYS A 1 137 ? 12.494 -15.252 -18.942 1.00 90.50 137 LYS A N 1
ATOM 1054 C CA . LYS A 1 137 ? 12.449 -16.599 -18.350 1.00 90.50 137 LYS A CA 1
ATOM 1055 C C . LYS A 1 137 ? 12.111 -16.523 -16.863 1.00 90.50 137 LYS A C 1
ATOM 1057 O O . LYS A 1 137 ? 12.602 -15.657 -16.146 1.00 90.50 137 LYS A O 1
ATOM 1062 N N . GLY A 1 138 ? 11.292 -17.462 -16.388 1.00 84.50 138 GLY A N 1
ATOM 1063 C CA . GLY A 1 138 ? 10.985 -17.590 -14.964 1.00 84.50 138 GLY A CA 1
ATOM 1064 C C . GLY A 1 138 ? 12.202 -18.046 -14.154 1.00 84.50 138 GLY A C 1
ATOM 1065 O O . GLY A 1 138 ? 12.937 -18.939 -14.577 1.00 84.50 138 GLY A O 1
ATOM 1066 N N . VAL A 1 139 ? 12.391 -17.466 -12.969 1.00 82.75 139 VAL A N 1
ATOM 1067 C CA . VAL A 1 139 ? 13.495 -17.777 -12.050 1.00 82.75 139 VAL A CA 1
ATOM 1068 C C . VAL A 1 139 ? 12.912 -18.175 -10.701 1.00 82.75 139 VAL A C 1
ATOM 1070 O O . VAL A 1 139 ? 12.209 -17.398 -10.062 1.00 82.75 139 VAL A O 1
ATOM 1073 N N . GLY A 1 140 ? 13.167 -19.412 -10.264 1.00 79.00 140 GLY A N 1
ATOM 1074 C CA . GLY A 1 140 ? 12.693 -19.897 -8.960 1.00 79.00 140 GLY A CA 1
ATOM 1075 C C . GLY A 1 140 ? 11.167 -19.882 -8.789 1.00 79.00 140 GLY A C 1
ATOM 1076 O O . GLY A 1 140 ? 10.687 -19.780 -7.664 1.00 79.00 140 GLY A O 1
ATOM 1077 N N . GLY A 1 141 ? 10.413 -19.960 -9.893 1.00 83.69 141 GLY A N 1
ATOM 1078 C CA . GLY A 1 141 ? 8.947 -19.883 -9.903 1.00 83.69 141 GLY A CA 1
ATOM 1079 C C . GLY A 1 141 ? 8.369 -18.464 -9.970 1.00 83.69 141 GLY A C 1
ATOM 1080 O O . GLY A 1 141 ? 7.151 -18.334 -10.036 1.00 83.69 141 GLY A O 1
ATOM 1081 N N . SER A 1 142 ? 9.212 -17.427 -9.997 1.00 86.44 142 SER A N 1
ATOM 1082 C CA . SER A 1 142 ? 8.804 -16.024 -10.147 1.00 86.44 142 SER A CA 1
ATOM 1083 C C . SER A 1 142 ? 9.158 -15.473 -11.527 1.00 86.44 142 SER A C 1
ATOM 1085 O O . SER A 1 142 ? 10.145 -15.876 -12.147 1.00 86.44 142 SER A O 1
ATOM 1087 N N . SER A 1 143 ? 8.353 -14.528 -12.010 1.00 91.19 143 SER A N 1
ATOM 1088 C CA . SER A 1 143 ? 8.642 -13.762 -13.226 1.00 91.19 143 SER A CA 1
ATOM 1089 C C . SER A 1 143 ? 9.591 -12.604 -12.921 1.00 91.19 143 SER A C 1
ATOM 1091 O O . SER A 1 143 ? 9.573 -12.052 -11.821 1.00 91.19 143 SER A O 1
ATOM 1093 N N . SER A 1 144 ? 10.381 -12.160 -13.900 1.00 91.25 144 SER A N 1
ATOM 1094 C CA . SER A 1 144 ? 11.241 -10.979 -13.721 1.00 91.25 144 SER A CA 1
ATOM 1095 C C . SER A 1 144 ? 10.452 -9.718 -13.365 1.00 91.25 144 SER A C 1
ATOM 1097 O O . SER A 1 144 ? 10.944 -8.886 -12.609 1.00 91.25 144 SER A O 1
ATOM 1099 N N . ALA A 1 145 ? 9.205 -9.609 -13.836 1.00 93.12 145 ALA A N 1
ATOM 1100 C CA . ALA A 1 145 ? 8.278 -8.551 -13.447 1.00 93.12 145 ALA A CA 1
ATOM 1101 C C . ALA A 1 145 ? 8.033 -8.524 -11.924 1.00 93.12 145 ALA A C 1
ATOM 1103 O O . ALA A 1 145 ? 8.166 -7.476 -11.291 1.00 93.12 145 ALA A O 1
ATOM 1104 N N . GLU A 1 146 ? 7.737 -9.677 -11.314 1.00 92.25 146 GLU A N 1
ATOM 1105 C CA . GLU A 1 146 ? 7.571 -9.794 -9.860 1.00 92.25 146 GLU A CA 1
ATOM 1106 C C . GLU A 1 146 ? 8.881 -9.498 -9.113 1.00 92.25 146 GLU A C 1
ATOM 1108 O O . GLU A 1 146 ? 8.877 -8.816 -8.080 1.00 92.25 146 GLU A O 1
ATOM 1113 N N . LEU A 1 147 ? 10.009 -9.989 -9.640 1.00 92.56 147 LEU A N 1
ATOM 1114 C CA . LEU A 1 147 ? 11.326 -9.816 -9.029 1.00 92.56 147 LEU A CA 1
ATOM 1115 C C . LEU A 1 147 ? 11.757 -8.350 -8.998 1.00 92.56 147 LEU A C 1
ATOM 1117 O O . LEU A 1 147 ? 12.140 -7.864 -7.934 1.00 92.56 147 LEU A O 1
ATOM 1121 N N . LEU A 1 148 ? 11.647 -7.631 -10.119 1.00 94.25 148 LEU A N 1
ATOM 1122 C CA . LEU A 1 148 ? 11.978 -6.206 -10.180 1.00 94.25 148 LEU A CA 1
ATOM 1123 C C . LEU A 1 148 ? 11.051 -5.377 -9.287 1.00 94.25 148 LEU A C 1
ATOM 1125 O O . LEU A 1 148 ? 11.529 -4.536 -8.528 1.00 94.25 148 LEU A O 1
ATOM 1129 N N . ALA A 1 149 ? 9.740 -5.645 -9.300 1.00 94.44 149 ALA A N 1
ATOM 1130 C CA . ALA A 1 149 ? 8.803 -4.936 -8.429 1.00 94.44 149 ALA A CA 1
ATOM 1131 C C . ALA A 1 149 ? 9.124 -5.169 -6.941 1.00 94.44 149 ALA A C 1
ATOM 1133 O O . ALA A 1 149 ? 9.059 -4.247 -6.128 1.00 94.44 149 ALA A O 1
ATOM 1134 N N . THR A 1 150 ? 9.511 -6.396 -6.575 1.00 91.94 150 THR A N 1
ATOM 1135 C CA . THR A 1 150 ? 9.944 -6.747 -5.212 1.00 91.94 150 THR A CA 1
ATOM 1136 C C . THR A 1 150 ? 11.283 -6.115 -4.844 1.00 91.94 150 THR A C 1
ATOM 1138 O O . THR A 1 150 ? 11.485 -5.733 -3.695 1.00 91.94 150 THR A O 1
ATOM 1141 N N . PHE A 1 151 ? 12.195 -5.977 -5.800 1.00 92.69 151 PHE A N 1
ATOM 1142 C CA . PHE A 1 151 ? 13.463 -5.282 -5.618 1.00 92.69 151 PHE A CA 1
ATOM 1143 C C . PHE A 1 151 ? 13.266 -3.797 -5.304 1.00 92.69 151 PHE A C 1
ATOM 1145 O O . PHE A 1 151 ? 13.752 -3.336 -4.273 1.00 92.69 151 PHE A O 1
ATOM 1152 N N . CYS A 1 152 ? 12.466 -3.077 -6.098 1.00 93.00 152 CYS A N 1
ATOM 1153 C CA . CYS A 1 152 ? 12.128 -1.681 -5.804 1.00 93.00 152 CYS A CA 1
ATOM 1154 C C . CYS A 1 152 ? 11.462 -1.526 -4.433 1.00 93.00 152 CYS A C 1
ATOM 1156 O O . CYS A 1 152 ? 11.837 -0.662 -3.650 1.00 93.00 152 CYS A O 1
ATOM 1158 N N . ASP A 1 153 ? 10.497 -2.391 -4.119 1.00 91.62 153 ASP A N 1
ATOM 1159 C CA . ASP A 1 153 ? 9.782 -2.380 -2.840 1.00 91.62 153 ASP A CA 1
ATOM 1160 C C . ASP A 1 153 ? 10.714 -2.576 -1.641 1.00 91.62 153 ASP A C 1
ATOM 1162 O O . ASP A 1 153 ? 10.568 -1.903 -0.625 1.00 91.62 153 ASP A O 1
ATOM 1166 N N . ASN A 1 154 ? 11.725 -3.434 -1.773 1.00 89.19 154 ASN A N 1
ATOM 1167 C CA . ASN A 1 154 ? 12.713 -3.651 -0.724 1.00 89.19 154 ASN A CA 1
ATOM 1168 C C . ASN A 1 154 ? 13.695 -2.490 -0.549 1.00 89.19 154 ASN A C 1
ATOM 1170 O O . ASN A 1 154 ? 14.192 -2.327 0.560 1.00 89.19 154 ASN A O 1
ATOM 1174 N N . ILE A 1 155 ? 13.950 -1.695 -1.588 1.00 89.25 155 ILE A N 1
ATOM 1175 C CA . ILE A 1 155 ? 14.772 -0.480 -1.500 1.00 89.25 155 ILE A CA 1
ATOM 1176 C C . ILE A 1 155 ? 13.964 0.683 -0.910 1.00 89.25 155 ILE A C 1
ATOM 1178 O O . ILE A 1 155 ? 14.477 1.425 -0.083 1.00 89.25 155 ILE A O 1
ATOM 1182 N N . LEU A 1 156 ? 12.702 0.835 -1.318 1.00 90.19 156 LEU A N 1
ATOM 1183 C CA . LEU A 1 156 ? 11.868 1.993 -0.971 1.00 90.19 156 LEU A CA 1
ATOM 1184 C C . LEU A 1 156 ? 11.157 1.863 0.384 1.00 90.19 156 LEU A C 1
ATOM 1186 O O . LEU A 1 156 ? 10.737 2.865 0.971 1.00 90.19 156 LEU A O 1
ATOM 1190 N N . LYS A 1 157 ? 11.002 0.639 0.905 1.00 87.25 157 LYS A N 1
ATOM 1191 C CA . LYS A 1 157 ? 10.417 0.428 2.233 1.00 87.25 157 LYS A CA 1
ATOM 1192 C C . LYS A 1 157 ? 11.339 0.947 3.336 1.00 87.25 157 LYS A C 1
ATOM 1194 O O . LYS A 1 157 ? 12.565 0.834 3.267 1.00 87.25 157 LYS A O 1
ATOM 1199 N N . LYS A 1 158 ? 10.735 1.427 4.420 1.00 79.81 158 LYS A N 1
ATOM 1200 C CA . LYS A 1 158 ? 11.456 1.850 5.623 1.00 79.81 158 LYS A CA 1
ATOM 1201 C C . LYS A 1 158 ? 12.364 0.730 6.157 1.00 79.81 158 LYS A C 1
ATOM 1203 O O . LYS A 1 158 ? 11.926 -0.411 6.303 1.00 79.81 158 LYS A O 1
ATOM 1208 N N . GLY A 1 159 ? 13.628 1.053 6.432 1.00 75.94 159 GLY A N 1
ATOM 1209 C CA . GLY A 1 159 ? 14.641 0.090 6.888 1.00 75.94 159 GLY A CA 1
ATOM 1210 C C . GLY A 1 159 ? 15.293 -0.747 5.779 1.00 75.94 159 GLY A C 1
ATOM 1211 O O . GLY A 1 159 ? 16.236 -1.489 6.040 1.00 75.94 159 GLY A O 1
ATOM 1212 N N . GLY A 1 160 ? 14.803 -0.659 4.539 1.00 71.19 160 GLY A N 1
ATOM 1213 C CA . GLY A 1 160 ? 15.316 -1.428 3.403 1.00 71.19 160 GLY A CA 1
ATOM 1214 C C . GLY A 1 160 ? 16.619 -0.887 2.811 1.00 71.19 160 GLY A C 1
ATOM 1215 O O . GLY A 1 160 ? 17.459 -1.656 2.342 1.00 71.19 160 GLY A O 1
ATOM 1216 N N . SER A 1 161 ? 16.806 0.429 2.892 1.00 68.62 161 SER A N 1
ATOM 1217 C CA . SER A 1 161 ? 17.921 1.172 2.303 1.00 68.62 161 SER A CA 1
ATOM 1218 C C . SER A 1 161 ? 18.786 1.907 3.329 1.00 68.62 161 SER A C 1
ATOM 1220 O O . SER A 1 161 ? 19.582 2.748 2.939 1.00 68.62 161 SER A O 1
ATOM 1222 N N . GLU A 1 162 ? 18.716 1.564 4.623 1.00 69.56 162 GLU A N 1
ATOM 1223 C CA . GLU A 1 162 ? 19.468 2.243 5.707 1.00 69.56 162 GLU A CA 1
ATOM 1224 C C . GLU A 1 162 ? 20.995 2.308 5.500 1.00 69.56 162 GLU A C 1
ATOM 1226 O O . GLU A 1 162 ? 21.685 3.040 6.201 1.00 69.56 162 GLU A O 1
ATOM 1231 N N . LYS A 1 163 ? 21.536 1.536 4.552 1.00 75.75 163 LYS A N 1
ATOM 1232 C CA . LYS A 1 163 ? 22.965 1.486 4.213 1.00 75.75 163 LYS A CA 1
ATOM 1233 C C . LYS A 1 163 ? 23.319 2.151 2.877 1.00 75.75 163 LYS A C 1
ATOM 1235 O O . LYS A 1 163 ? 24.483 2.109 2.494 1.00 75.75 163 LYS A O 1
ATOM 1240 N N . LEU A 1 164 ? 22.343 2.674 2.139 1.00 83.19 164 LEU A N 1
ATOM 1241 C CA . LEU A 1 164 ? 22.535 3.286 0.822 1.00 83.19 164 LEU A CA 1
ATOM 1242 C C . LEU A 1 164 ? 22.358 4.802 0.932 1.00 83.19 164 LEU A C 1
ATOM 1244 O O . LEU A 1 164 ? 21.507 5.259 1.690 1.00 83.19 164 LEU A O 1
ATOM 1248 N N . SER A 1 165 ? 23.149 5.567 0.176 1.00 90.62 165 SER A N 1
ATOM 1249 C CA . SER A 1 165 ? 22.908 7.005 0.015 1.00 90.62 165 SER A CA 1
ATOM 1250 C C . SER A 1 165 ? 21.749 7.251 -0.954 1.00 90.62 165 SER A C 1
ATOM 1252 O O . SER A 1 165 ? 21.416 6.374 -1.759 1.00 90.62 165 SER A O 1
ATOM 1254 N N . ASP A 1 166 ? 21.159 8.443 -0.903 1.00 91.12 166 ASP A N 1
ATOM 1255 C CA . ASP A 1 166 ? 20.072 8.835 -1.806 1.00 91.12 166 ASP A CA 1
ATOM 1256 C C . ASP A 1 166 ? 20.517 8.757 -3.280 1.00 91.12 166 ASP A C 1
ATOM 1258 O O . ASP A 1 166 ? 19.785 8.244 -4.126 1.00 91.12 166 ASP A O 1
ATOM 1262 N N . GLU A 1 167 ? 21.766 9.122 -3.587 1.00 93.62 167 GLU A N 1
ATOM 1263 C CA . GLU A 1 167 ? 22.333 9.008 -4.938 1.00 93.62 167 GLU A CA 1
ATOM 1264 C C . GLU A 1 167 ? 22.420 7.550 -5.403 1.00 93.62 167 GLU A C 1
ATOM 1266 O O . GLU A 1 167 ? 22.077 7.235 -6.543 1.00 93.62 167 GLU A O 1
ATOM 1271 N N . ALA A 1 168 ? 22.843 6.640 -4.519 1.00 91.88 168 ALA A N 1
ATOM 1272 C CA . ALA A 1 168 ? 22.933 5.218 -4.835 1.00 91.88 168 ALA A CA 1
ATOM 1273 C C . ALA A 1 168 ? 21.544 4.591 -5.038 1.00 91.88 168 ALA A C 1
ATOM 1275 O O . ALA A 1 168 ? 21.380 3.693 -5.872 1.00 91.88 168 ALA A O 1
ATOM 1276 N N . ILE A 1 169 ? 20.537 5.055 -4.288 1.00 91.94 169 ILE A N 1
ATOM 1277 C CA . ILE A 1 169 ? 19.139 4.654 -4.477 1.00 91.94 169 ILE A CA 1
ATOM 1278 C C . ILE A 1 169 ? 18.667 5.110 -5.857 1.00 91.94 169 ILE A C 1
ATOM 1280 O O . ILE A 1 169 ? 18.217 4.277 -6.640 1.00 91.94 169 ILE A O 1
ATOM 1284 N N . GLU A 1 170 ? 18.829 6.388 -6.188 1.00 94.06 170 GLU A N 1
ATOM 1285 C CA . GLU A 1 170 ? 18.422 6.953 -7.477 1.00 94.06 170 GLU A CA 1
ATOM 1286 C C . GLU A 1 170 ? 19.096 6.262 -8.670 1.00 94.06 170 GLU A C 1
ATOM 1288 O O . GLU A 1 170 ? 18.417 5.869 -9.624 1.00 94.06 170 GLU A O 1
ATOM 1293 N N . GLU A 1 171 ? 20.407 6.017 -8.590 1.00 94.56 171 GLU A N 1
ATOM 1294 C CA . GLU A 1 171 ? 21.143 5.266 -9.611 1.00 94.56 171 GLU A CA 1
ATOM 1295 C C . GLU A 1 171 ? 20.594 3.838 -9.760 1.00 94.56 171 GLU A C 1
ATOM 1297 O O . GLU A 1 171 ? 20.398 3.336 -10.871 1.00 94.56 171 GLU A O 1
ATOM 1302 N N . THR A 1 172 ? 20.304 3.174 -8.641 1.00 93.25 172 THR A N 1
ATOM 1303 C CA . THR A 1 172 ? 19.755 1.815 -8.652 1.00 93.25 172 THR A CA 1
ATOM 1304 C C . THR A 1 172 ? 18.362 1.783 -9.278 1.00 93.25 172 THR A C 1
ATOM 1306 O O . THR A 1 172 ? 18.074 0.898 -10.087 1.00 93.25 172 THR A O 1
ATOM 1309 N N . LEU A 1 173 ? 17.493 2.740 -8.943 1.00 93.88 173 LEU A N 1
ATOM 1310 C CA . LEU A 1 173 ? 16.146 2.835 -9.506 1.00 93.88 173 LEU A CA 1
ATOM 1311 C C . LEU A 1 173 ? 16.196 3.085 -11.017 1.00 93.88 173 LEU A C 1
ATOM 1313 O O . LEU A 1 173 ? 15.499 2.403 -11.765 1.00 93.88 173 LEU A O 1
ATOM 1317 N N . GLU A 1 174 ? 17.077 3.974 -11.478 1.00 95.62 174 GLU A N 1
ATOM 1318 C CA . GLU A 1 174 ? 17.327 4.214 -12.904 1.00 95.62 174 GLU A CA 1
ATOM 1319 C C . GLU A 1 174 ? 17.721 2.919 -13.638 1.00 95.62 174 GLU A C 1
ATOM 1321 O O . GLU A 1 174 ? 17.178 2.597 -14.699 1.00 95.62 174 GLU A O 1
ATOM 1326 N N . LYS A 1 175 ? 18.619 2.120 -13.049 1.00 95.25 175 LYS A N 1
ATOM 1327 C CA . LYS A 1 175 ? 19.039 0.824 -13.609 1.00 95.25 175 LYS A CA 1
ATOM 1328 C C . LYS A 1 175 ? 17.897 -0.191 -13.659 1.00 95.25 175 LYS A C 1
ATOM 1330 O O . LYS A 1 175 ? 17.767 -0.914 -14.646 1.00 95.25 175 LYS A O 1
ATOM 1335 N N . VAL A 1 176 ? 17.027 -0.226 -12.648 1.00 94.38 176 VAL A N 1
ATOM 1336 C CA . VAL A 1 176 ? 15.844 -1.103 -12.660 1.00 94.38 176 VAL A CA 1
ATOM 1337 C C . VAL A 1 176 ? 14.880 -0.719 -13.780 1.00 94.38 176 VAL A C 1
ATOM 1339 O O . VAL A 1 176 ? 14.397 -1.598 -14.494 1.00 94.38 176 VAL A O 1
ATOM 1342 N N . VAL A 1 177 ? 14.623 0.576 -13.976 1.00 94.62 177 VAL A N 1
ATOM 1343 C CA . VAL A 1 177 ? 13.737 1.032 -15.054 1.00 94.62 177 VAL A CA 1
ATOM 1344 C C . VAL A 1 177 ? 14.352 0.735 -16.431 1.00 94.62 177 VAL A C 1
ATOM 1346 O O . VAL A 1 177 ? 13.638 0.293 -17.329 1.00 94.62 177 VAL A O 1
ATOM 1349 N N . LYS A 1 178 ? 15.677 0.851 -16.595 1.00 92.81 178 LYS A N 1
ATOM 1350 C CA . LYS A 1 178 ? 16.366 0.394 -17.819 1.00 92.81 178 LYS A CA 1
ATOM 1351 C C . LYS A 1 178 ? 16.177 -1.103 -18.064 1.00 92.81 178 LYS A C 1
ATOM 1353 O O . LYS A 1 178 ? 15.892 -1.500 -19.190 1.00 92.81 178 LYS A O 1
ATOM 1358 N N . LEU A 1 179 ? 16.282 -1.934 -17.024 1.00 94.44 179 LEU A N 1
ATOM 1359 C CA . LEU A 1 179 ? 16.050 -3.375 -17.151 1.00 94.44 179 LEU A CA 1
ATOM 1360 C C . LEU A 1 179 ? 14.599 -3.718 -17.512 1.00 94.44 179 LEU A C 1
ATOM 1362 O O . LEU A 1 179 ? 14.362 -4.677 -18.247 1.00 94.44 179 LEU A O 1
ATOM 1366 N N . LEU A 1 180 ? 13.630 -2.924 -17.047 1.00 94.56 180 LEU A N 1
ATOM 1367 C CA . LEU A 1 180 ? 12.216 -3.099 -17.385 1.00 94.56 180 LEU A CA 1
ATOM 1368 C C . LEU A 1 180 ? 11.964 -2.997 -18.899 1.00 94.56 180 LEU A C 1
ATOM 1370 O O . LEU A 1 180 ? 11.037 -3.631 -19.405 1.00 94.56 180 LEU A O 1
ATOM 1374 N N . ALA A 1 181 ? 12.803 -2.268 -19.644 1.00 93.00 181 ALA A N 1
ATOM 1375 C CA . ALA A 1 181 ? 12.696 -2.172 -21.098 1.00 93.00 181 ALA A CA 1
ATOM 1376 C C . ALA A 1 181 ? 12.807 -3.542 -21.798 1.00 93.00 181 ALA A C 1
ATOM 1378 O O . ALA A 1 181 ? 12.141 -3.743 -22.815 1.00 93.00 181 ALA A O 1
ATOM 1379 N N . TYR A 1 182 ? 13.566 -4.485 -21.222 1.00 94.56 182 TYR A N 1
ATOM 1380 C CA . TYR A 1 182 ? 13.766 -5.844 -21.750 1.00 94.56 182 TYR A CA 1
ATOM 1381 C C . TYR A 1 182 ? 12.660 -6.833 -21.357 1.00 94.56 182 TYR A C 1
ATOM 1383 O O . TYR A 1 182 ? 12.642 -7.965 -21.841 1.00 94.56 182 TYR A O 1
ATOM 1391 N N . ILE A 1 183 ? 11.737 -6.439 -20.474 1.00 93.69 183 ILE A N 1
ATOM 1392 C CA . ILE A 1 183 ? 10.627 -7.291 -20.038 1.00 93.69 183 ILE A CA 1
ATOM 1393 C C . ILE A 1 183 ? 9.440 -7.134 -20.995 1.00 93.69 183 ILE A C 1
ATOM 1395 O O . ILE A 1 183 ? 9.033 -6.016 -21.332 1.00 93.69 183 ILE A O 1
ATOM 1399 N N . SER A 1 184 ? 8.868 -8.265 -21.410 1.00 90.81 184 SER A N 1
ATOM 1400 C CA . SER A 1 184 ? 7.665 -8.338 -22.242 1.00 90.81 184 SER A CA 1
ATOM 1401 C C . SER A 1 184 ? 6.405 -8.038 -21.426 1.00 90.81 184 SER A C 1
ATOM 1403 O O . SER A 1 184 ? 5.637 -7.152 -21.794 1.00 90.81 184 SER A O 1
ATOM 1405 N N . ASP A 1 185 ? 6.239 -8.689 -20.271 1.00 89.38 185 ASP A N 1
ATOM 1406 C CA . ASP A 1 185 ? 5.052 -8.569 -19.409 1.00 89.38 185 ASP A CA 1
ATOM 1407 C C . ASP A 1 185 ? 5.095 -7.318 -18.508 1.00 89.38 185 ASP A C 1
ATOM 1409 O O . ASP A 1 185 ? 5.060 -7.399 -17.275 1.00 89.38 185 ASP A O 1
ATOM 1413 N N . LYS A 1 186 ? 5.193 -6.129 -19.113 1.00 93.25 186 LYS A N 1
ATOM 1414 C CA . LYS A 1 186 ? 5.254 -4.857 -18.370 1.00 93.25 186 LYS A CA 1
ATOM 1415 C C . LYS A 1 186 ? 3.990 -4.606 -17.540 1.00 93.25 186 LYS A C 1
ATOM 1417 O O . LYS A 1 186 ? 4.091 -4.096 -16.426 1.00 93.25 186 LYS A O 1
ATOM 1422 N N . ASP A 1 187 ? 2.822 -5.024 -18.022 1.00 93.12 187 ASP A N 1
ATOM 1423 C CA . ASP A 1 187 ? 1.556 -4.895 -17.285 1.00 93.12 187 ASP A CA 1
ATOM 1424 C C . ASP A 1 187 ? 1.559 -5.720 -15.991 1.00 93.12 187 ASP A C 1
ATOM 1426 O O . ASP A 1 187 ? 1.050 -5.285 -14.957 1.00 93.12 187 ASP A O 1
ATOM 1430 N N . LEU A 1 188 ? 2.210 -6.889 -16.013 1.00 94.06 188 LEU A N 1
ATOM 1431 C CA . LEU A 1 188 ? 2.385 -7.711 -14.821 1.00 94.06 188 LEU A CA 1
ATOM 1432 C C . LEU A 1 188 ? 3.289 -7.011 -13.798 1.00 94.06 188 LEU A C 1
ATOM 1434 O O . LEU A 1 188 ? 2.993 -7.034 -12.602 1.00 94.06 188 LEU A O 1
ATOM 1438 N N . PHE A 1 189 ? 4.358 -6.344 -14.255 1.00 95.62 189 PHE A N 1
ATOM 1439 C CA . PHE A 1 189 ? 5.187 -5.507 -13.381 1.00 95.62 189 PHE A CA 1
ATOM 1440 C C . PHE A 1 189 ? 4.352 -4.380 -12.775 1.00 95.62 189 PHE A C 1
ATOM 1442 O O . PHE A 1 189 ? 4.406 -4.190 -11.561 1.00 95.62 189 PHE A O 1
ATOM 1449 N N . ALA A 1 190 ? 3.562 -3.670 -13.588 1.00 95.12 190 ALA A N 1
ATOM 1450 C CA . ALA A 1 190 ? 2.724 -2.569 -13.121 1.00 95.12 190 ALA A CA 1
ATOM 1451 C C . ALA A 1 190 ? 1.768 -3.028 -12.014 1.00 95.12 190 ALA A C 1
ATOM 1453 O O . ALA A 1 190 ? 1.679 -2.378 -10.977 1.00 95.12 190 ALA A O 1
ATOM 1454 N N . GLU A 1 191 ? 1.114 -4.181 -12.172 1.00 93.88 191 GLU A N 1
ATOM 1455 C CA . GLU A 1 191 ? 0.201 -4.725 -11.162 1.00 93.88 191 GLU A CA 1
ATOM 1456 C C . GLU A 1 191 ? 0.915 -5.133 -9.863 1.00 93.88 191 GLU A C 1
ATOM 1458 O O . GLU A 1 191 ? 0.459 -4.784 -8.766 1.00 93.88 191 GLU A O 1
ATOM 1463 N N . PHE A 1 192 ? 2.064 -5.815 -9.950 1.00 94.50 192 PHE A N 1
ATOM 1464 C CA . PHE A 1 192 ? 2.858 -6.145 -8.761 1.00 94.50 192 PHE A CA 1
ATOM 1465 C C . PHE A 1 192 ? 3.386 -4.894 -8.057 1.00 94.50 192 PHE A C 1
ATOM 1467 O O . PHE A 1 192 ? 3.315 -4.801 -6.827 1.00 94.50 192 PHE A O 1
ATOM 1474 N N . TYR A 1 193 ? 3.893 -3.931 -8.824 1.00 96.06 193 TYR A N 1
ATOM 1475 C CA . TYR A 1 193 ? 4.419 -2.680 -8.302 1.00 96.06 193 TYR A CA 1
ATOM 1476 C C . TYR A 1 193 ? 3.313 -1.858 -7.639 1.00 96.06 193 TYR A C 1
ATOM 1478 O O . TYR A 1 193 ? 3.470 -1.446 -6.494 1.00 96.06 193 TYR A O 1
ATOM 1486 N N . ARG A 1 194 ? 2.159 -1.699 -8.296 1.00 95.56 194 ARG A N 1
ATOM 1487 C CA . ARG A 1 194 ? 0.975 -0.993 -7.780 1.00 95.56 194 ARG A CA 1
ATOM 1488 C C . ARG A 1 194 ? 0.502 -1.568 -6.450 1.00 95.56 194 ARG A C 1
ATOM 1490 O O . ARG A 1 194 ? 0.252 -0.824 -5.504 1.00 95.56 194 ARG A O 1
ATOM 1497 N N . LYS A 1 195 ? 0.453 -2.897 -6.331 1.00 92.50 195 LYS A N 1
ATOM 1498 C CA . LYS A 1 195 ? 0.103 -3.586 -5.079 1.00 92.50 195 LYS A CA 1
ATOM 1499 C C . LYS A 1 195 ? 1.094 -3.302 -3.947 1.00 92.50 195 LYS A C 1
ATOM 1501 O O . LYS A 1 195 ? 0.687 -3.149 -2.796 1.00 92.50 195 LYS A O 1
ATOM 1506 N N . LYS A 1 196 ? 2.386 -3.237 -4.265 1.00 92.88 196 LYS A N 1
ATOM 1507 C CA . LYS A 1 196 ? 3.460 -2.947 -3.306 1.00 92.88 196 LYS A CA 1
ATOM 1508 C C . LYS A 1 196 ? 3.484 -1.474 -2.900 1.00 92.88 196 LYS A C 1
ATOM 1510 O O . LYS A 1 196 ? 3.517 -1.180 -1.709 1.00 92.88 196 LYS A O 1
ATOM 1515 N N . LEU A 1 197 ? 3.347 -0.566 -3.865 1.00 94.44 197 LEU A N 1
ATOM 1516 C CA . LEU A 1 197 ? 3.194 0.868 -3.631 1.00 94.44 197 LEU A CA 1
ATOM 1517 C C . LEU A 1 197 ? 2.007 1.139 -2.702 1.00 94.44 197 LEU A C 1
ATOM 1519 O O . LEU A 1 197 ? 2.180 1.798 -1.685 1.00 94.44 197 LEU A O 1
ATOM 1523 N N . ALA A 1 198 ? 0.837 0.550 -2.973 1.00 91.62 198 ALA A N 1
ATOM 1524 C CA . ALA A 1 198 ? -0.351 0.727 -2.135 1.00 91.62 198 ALA A CA 1
ATOM 1525 C C . ALA A 1 198 ? -0.090 0.369 -0.667 1.00 91.62 198 ALA A C 1
ATOM 1527 O O . ALA A 1 198 ? -0.545 1.057 0.244 1.00 91.62 198 ALA A O 1
ATOM 1528 N N . ARG A 1 199 ? 0.682 -0.699 -0.431 1.00 88.12 199 ARG A N 1
ATOM 1529 C CA . ARG A 1 199 ? 1.063 -1.105 0.920 1.00 88.12 199 ARG A CA 1
ATOM 1530 C C . ARG A 1 199 ? 1.985 -0.086 1.591 1.00 88.12 199 ARG A C 1
ATOM 1532 O O . ARG A 1 199 ? 1.754 0.240 2.753 1.00 88.12 199 ARG A O 1
ATOM 1539 N N . ARG A 1 200 ? 3.015 0.397 0.891 1.00 90.00 200 ARG A N 1
ATOM 1540 C CA . ARG A 1 200 ? 3.954 1.389 1.443 1.00 90.00 200 ARG A CA 1
ATOM 1541 C C . ARG A 1 200 ? 3.260 2.708 1.767 1.00 90.00 200 ARG A C 1
ATOM 1543 O O . ARG A 1 200 ? 3.468 3.257 2.843 1.00 90.00 200 ARG A O 1
ATOM 1550 N N . LEU A 1 201 ? 2.364 3.131 0.881 1.00 88.12 201 LEU A N 1
ATOM 1551 C CA . LEU A 1 201 ? 1.551 4.331 1.023 1.00 88.12 201 LEU A CA 1
ATOM 1552 C C . LEU A 1 201 ? 0.587 4.260 2.227 1.00 88.12 201 LEU A C 1
ATOM 1554 O O . LEU A 1 201 ? 0.485 5.227 2.976 1.00 88.12 201 LEU A O 1
ATOM 1558 N N . LEU A 1 202 ? -0.093 3.126 2.450 1.00 84.56 202 LEU A N 1
ATOM 1559 C CA . LEU A 1 202 ? -1.102 3.002 3.518 1.00 84.56 202 LEU A CA 1
ATOM 1560 C C . LEU A 1 202 ? -0.548 2.551 4.878 1.00 84.56 202 LEU A C 1
ATOM 1562 O O . LEU A 1 202 ? -1.079 2.958 5.909 1.00 84.56 202 LEU A O 1
ATOM 1566 N N . PHE A 1 203 ? 0.482 1.699 4.903 1.00 79.12 203 PHE A N 1
ATOM 1567 C CA . PHE A 1 203 ? 0.905 0.997 6.126 1.00 79.12 203 PHE A CA 1
ATOM 1568 C C . PHE A 1 203 ? 2.362 1.237 6.501 1.00 79.12 203 PHE A C 1
ATOM 1570 O O . PHE A 1 203 ? 2.669 1.524 7.656 1.00 79.12 203 PHE A O 1
ATOM 1577 N N . ASP A 1 204 ? 3.264 1.100 5.532 1.00 65.12 204 ASP A N 1
ATOM 1578 C CA . ASP A 1 204 ? 4.704 1.013 5.788 1.00 65.12 204 ASP A CA 1
ATOM 1579 C C . ASP A 1 204 ? 5.425 2.349 5.557 1.00 65.12 204 ASP A C 1
ATOM 1581 O O . ASP A 1 204 ? 6.594 2.302 5.181 1.00 65.12 204 ASP A O 1
ATOM 1585 N N . LYS A 1 205 ? 4.720 3.488 5.759 1.00 63.78 205 LYS A N 1
ATOM 1586 C CA . LYS A 1 205 ? 5.137 4.891 5.507 1.00 63.78 205 LYS A CA 1
ATOM 1587 C C . LYS A 1 205 ? 6.495 4.965 4.807 1.00 63.78 205 LYS A C 1
ATOM 1589 O O . LYS A 1 205 ? 7.520 4.812 5.481 1.00 63.78 205 LYS A O 1
ATOM 1594 N N . SER A 1 206 ? 6.465 5.153 3.484 1.00 58.97 206 SER A N 1
ATOM 1595 C CA . SER A 1 206 ? 7.633 5.170 2.597 1.00 58.97 206 SER A CA 1
ATOM 1596 C C . SER A 1 206 ? 8.838 5.860 3.233 1.00 58.97 206 SER A C 1
ATOM 1598 O O . SER A 1 206 ? 8.695 6.864 3.931 1.00 58.97 206 SER A O 1
ATOM 1600 N N . ALA A 1 207 ? 10.034 5.303 3.010 1.00 62.97 207 ALA A N 1
ATOM 1601 C CA . ALA A 1 207 ? 11.253 5.846 3.610 1.00 62.97 207 ALA A CA 1
ATOM 1602 C C . ALA A 1 207 ? 11.487 7.308 3.195 1.00 62.97 207 ALA A C 1
ATOM 1604 O O . ALA A 1 207 ? 11.967 8.102 4.000 1.00 62.97 207 ALA A O 1
ATOM 1605 N N . ASN A 1 208 ? 11.121 7.640 1.951 1.00 81.38 208 ASN A N 1
ATOM 1606 C CA . ASN A 1 208 ? 11.232 8.967 1.365 1.00 81.38 208 ASN A CA 1
ATOM 1607 C C . ASN A 1 208 ? 10.153 9.152 0.275 1.00 81.38 208 ASN A C 1
ATOM 1609 O O . ASN A 1 208 ? 10.134 8.406 -0.707 1.00 81.38 208 ASN A O 1
ATOM 1613 N N . ASP A 1 209 ? 9.267 10.140 0.448 1.00 85.38 209 ASP A N 1
ATOM 1614 C CA . ASP A 1 209 ? 8.198 10.472 -0.510 1.00 85.38 209 ASP A CA 1
ATOM 1615 C C . ASP A 1 209 ? 8.763 10.942 -1.869 1.00 85.38 209 ASP A C 1
ATOM 1617 O O . ASP A 1 209 ? 8.127 10.739 -2.905 1.00 85.38 209 ASP A O 1
ATOM 1621 N N . GLU A 1 210 ? 9.964 11.532 -1.889 1.00 90.06 210 GLU A N 1
ATOM 1622 C CA . GLU A 1 210 ? 10.615 12.001 -3.117 1.00 90.06 210 GLU A CA 1
ATOM 1623 C C . GLU A 1 210 ? 11.076 10.829 -3.986 1.00 90.06 210 GLU A C 1
ATOM 1625 O O . GLU A 1 210 ? 10.829 10.816 -5.190 1.00 90.06 210 GLU A O 1
ATOM 1630 N N . HIS A 1 211 ? 11.636 9.778 -3.380 1.00 91.69 211 HIS A N 1
ATOM 1631 C CA . HIS A 1 211 ? 12.014 8.566 -4.114 1.00 91.69 211 HIS A CA 1
ATOM 1632 C C . HIS A 1 211 ? 10.796 7.863 -4.739 1.00 91.69 211 HIS A C 1
ATOM 1634 O O . HIS A 1 211 ? 10.883 7.339 -5.852 1.00 91.69 211 HIS A O 1
ATOM 1640 N N . GLU A 1 212 ? 9.634 7.884 -4.071 1.00 91.56 212 GLU A N 1
ATOM 1641 C CA . GLU A 1 212 ? 8.389 7.339 -4.636 1.00 91.56 212 GLU A CA 1
ATOM 1642 C C . GLU A 1 212 ? 7.913 8.154 -5.853 1.00 91.56 212 GLU A C 1
ATOM 1644 O O . GLU A 1 212 ? 7.446 7.582 -6.839 1.00 91.56 212 GLU A O 1
ATOM 1649 N N . ARG A 1 213 ? 8.069 9.485 -5.839 1.00 93.12 213 ARG A N 1
ATOM 1650 C CA . ARG A 1 213 ? 7.758 10.347 -6.998 1.00 93.12 213 ARG A CA 1
ATOM 1651 C C . ARG A 1 213 ? 8.773 10.176 -8.127 1.00 93.12 213 ARG A C 1
ATOM 1653 O O . ARG A 1 213 ? 8.391 10.112 -9.300 1.00 93.12 213 ARG A O 1
ATOM 1660 N N . SER A 1 214 ? 10.049 10.065 -7.776 1.00 95.25 214 SER A N 1
ATOM 1661 C CA . SER A 1 214 ? 11.160 9.898 -8.710 1.00 95.25 214 SER A CA 1
ATOM 1662 C C . SER A 1 214 ? 11.010 8.624 -9.540 1.00 95.25 214 SER A C 1
ATOM 1664 O O . SER A 1 214 ? 11.052 8.678 -10.773 1.00 95.25 214 SER A O 1
ATOM 1666 N N . ILE A 1 215 ? 10.741 7.477 -8.905 1.00 95.56 215 ILE A N 1
ATOM 1667 C CA . ILE A 1 215 ? 10.577 6.221 -9.646 1.00 95.56 215 ILE A CA 1
ATOM 1668 C C . ILE A 1 215 ? 9.342 6.234 -10.550 1.00 95.56 215 ILE A C 1
ATOM 1670 O O . ILE A 1 215 ? 9.416 5.742 -11.675 1.00 95.56 215 ILE A O 1
ATOM 1674 N N . LEU A 1 216 ? 8.226 6.836 -10.122 1.00 96.62 216 LEU A N 1
ATOM 1675 C CA . LEU A 1 216 ? 7.051 6.987 -10.986 1.00 96.62 216 LEU A CA 1
ATOM 1676 C C . LEU A 1 216 ? 7.363 7.868 -12.199 1.00 96.62 216 LEU A C 1
ATOM 1678 O O . LEU A 1 216 ? 6.964 7.531 -13.311 1.00 96.62 216 LEU A O 1
ATOM 1682 N N . THR A 1 217 ? 8.145 8.932 -12.017 1.00 96.81 217 THR A N 1
ATOM 1683 C CA . THR A 1 217 ? 8.608 9.786 -13.122 1.00 96.81 217 THR A CA 1
ATOM 1684 C C . THR A 1 217 ? 9.475 9.002 -14.110 1.00 96.81 217 THR A C 1
ATOM 1686 O O . THR A 1 217 ? 9.233 9.060 -15.317 1.00 96.81 217 THR A O 1
ATOM 1689 N N . LYS A 1 218 ? 10.431 8.204 -13.621 1.00 96.44 218 LYS A N 1
ATOM 1690 C CA . LYS A 1 218 ? 11.283 7.346 -14.465 1.00 96.44 218 LYS A CA 1
ATOM 1691 C C . LYS A 1 218 ? 10.467 6.286 -15.213 1.00 96.44 218 LYS A C 1
ATOM 1693 O O . LYS A 1 218 ? 10.634 6.105 -16.419 1.00 96.44 218 LYS A O 1
ATOM 1698 N N . LEU A 1 219 ? 9.526 5.627 -14.532 1.00 96.62 219 LEU A N 1
ATOM 1699 C CA . LEU A 1 219 ? 8.610 4.662 -15.151 1.00 96.62 219 LEU A CA 1
ATOM 1700 C C . LEU A 1 219 ? 7.744 5.321 -16.231 1.00 96.62 219 LEU A C 1
ATOM 1702 O O . LEU A 1 219 ? 7.558 4.738 -17.297 1.00 96.62 219 LEU A O 1
ATOM 1706 N N . LYS A 1 220 ? 7.261 6.546 -15.997 1.00 96.31 220 LYS A N 1
ATOM 1707 C CA . LYS A 1 220 ? 6.472 7.316 -16.967 1.00 96.31 220 LYS A CA 1
ATOM 1708 C C . LYS A 1 220 ? 7.277 7.653 -18.216 1.00 96.31 220 LYS A C 1
ATOM 1710 O O . LYS A 1 220 ? 6.757 7.532 -19.320 1.00 96.31 220 LYS A O 1
ATOM 1715 N N . GLN A 1 221 ? 8.537 8.052 -18.055 1.00 95.56 221 GLN A N 1
ATOM 1716 C CA . GLN A 1 221 ? 9.430 8.345 -19.180 1.00 95.56 221 GLN A CA 1
ATOM 1717 C C . GLN A 1 221 ? 9.684 7.107 -20.048 1.00 95.56 221 GLN A C 1
ATOM 1719 O O . GLN A 1 221 ? 9.733 7.218 -21.269 1.00 95.56 221 GLN A O 1
ATOM 1724 N N . GLN A 1 222 ? 9.815 5.932 -19.428 1.00 92.50 222 GLN A N 1
ATOM 1725 C CA . GLN A 1 222 ? 10.188 4.697 -20.127 1.00 92.50 222 GLN A CA 1
ATOM 1726 C C . GLN A 1 222 ? 8.988 3.905 -20.665 1.00 92.50 222 GLN A C 1
ATOM 1728 O O . GLN A 1 222 ? 9.090 3.274 -21.713 1.00 92.50 222 GLN A O 1
ATOM 1733 N N . CYS A 1 223 ? 7.847 3.933 -19.972 1.00 93.44 223 CYS A N 1
ATOM 1734 C CA . CYS A 1 223 ? 6.660 3.134 -20.307 1.00 93.44 223 CYS A CA 1
ATOM 1735 C C . CYS A 1 223 ? 5.432 3.977 -20.707 1.00 93.44 223 CYS A C 1
ATOM 1737 O O . CYS A 1 223 ? 4.421 3.422 -21.132 1.00 93.44 223 CYS A O 1
ATOM 1739 N N . GLY A 1 224 ? 5.505 5.307 -20.599 1.00 94.62 224 GLY A N 1
ATOM 1740 C CA . GLY A 1 224 ? 4.430 6.236 -20.953 1.00 94.62 224 GLY A CA 1
ATOM 1741 C C . GLY A 1 224 ? 3.431 6.519 -19.822 1.00 94.62 224 GLY A C 1
ATOM 1742 O O . GLY A 1 224 ? 3.347 5.807 -18.825 1.00 94.62 224 GLY A O 1
ATOM 1743 N N . GLY A 1 225 ? 2.627 7.575 -19.992 1.00 94.44 225 GLY A N 1
ATOM 1744 C CA . GLY A 1 225 ? 1.686 8.050 -18.963 1.00 94.44 225 GLY A CA 1
ATOM 1745 C C . GLY A 1 225 ? 0.540 7.092 -18.626 1.00 94.44 225 GLY A C 1
ATOM 1746 O O . GLY A 1 225 ? 0.083 7.067 -17.487 1.00 94.44 225 GLY A O 1
ATOM 1747 N N . GLN A 1 226 ? 0.091 6.270 -19.578 1.00 93.75 226 GLN A N 1
ATOM 1748 C CA . GLN A 1 226 ? -0.963 5.278 -19.318 1.00 93.75 226 GLN A CA 1
ATOM 1749 C C . GLN A 1 226 ? -0.493 4.184 -18.351 1.00 93.75 226 GLN A C 1
ATOM 1751 O O . GLN A 1 226 ? -1.268 3.721 -17.518 1.00 93.75 226 GLN A O 1
ATOM 1756 N N . PHE A 1 227 ? 0.794 3.831 -18.412 1.00 94.50 227 PHE A N 1
ATOM 1757 C CA . PHE A 1 227 ? 1.405 2.835 -17.538 1.00 94.50 227 PHE A CA 1
ATOM 1758 C C . PHE A 1 227 ? 1.399 3.273 -16.069 1.00 94.50 227 PHE A C 1
ATOM 1760 O O . PHE A 1 227 ? 1.117 2.479 -15.172 1.00 94.50 227 PHE A O 1
ATOM 1767 N N . THR A 1 228 ? 1.688 4.551 -15.814 1.00 96.56 228 THR A N 1
ATOM 1768 C CA . THR A 1 228 ? 1.813 5.098 -14.458 1.00 96.56 228 THR A CA 1
ATOM 1769 C C . THR A 1 228 ? 0.537 5.730 -13.921 1.00 96.56 228 THR A C 1
ATOM 1771 O O . THR A 1 228 ? 0.437 5.904 -12.709 1.00 96.56 228 THR A O 1
ATOM 1774 N N . SER A 1 229 ? -0.458 6.009 -14.770 1.00 95.94 229 SER A N 1
ATOM 1775 C CA . SER A 1 229 ? -1.678 6.758 -14.428 1.00 95.94 229 SER A CA 1
ATOM 1776 C C . SER A 1 229 ? -2.332 6.322 -13.109 1.00 95.94 229 SER A C 1
ATOM 1778 O O . SER A 1 229 ? -2.577 7.158 -12.242 1.00 95.94 229 SER A O 1
ATOM 1780 N N . LYS A 1 230 ? -2.549 5.015 -12.904 1.00 95.00 230 LYS A N 1
ATOM 1781 C CA . LYS A 1 230 ? -3.157 4.499 -11.663 1.00 95.00 230 LYS A CA 1
ATOM 1782 C C . LYS A 1 230 ? -2.282 4.743 -10.430 1.00 95.00 230 LYS A C 1
ATOM 1784 O O . LYS A 1 230 ? -2.796 5.098 -9.378 1.00 95.00 230 LYS A O 1
ATOM 1789 N N . MET A 1 231 ? -0.970 4.556 -10.553 1.00 96.19 231 MET A N 1
ATOM 1790 C CA . MET A 1 231 ? -0.017 4.723 -9.449 1.00 96.19 231 MET A CA 1
ATOM 1791 C C . MET A 1 231 ? 0.194 6.201 -9.101 1.00 96.19 231 MET A C 1
ATOM 1793 O O . MET A 1 231 ? 0.256 6.548 -7.926 1.00 96.19 231 MET A O 1
ATOM 1797 N N . GLU A 1 232 ? 0.231 7.077 -10.109 1.00 95.88 232 GLU A N 1
ATOM 1798 C CA . GLU A 1 232 ? 0.211 8.533 -9.924 1.00 95.88 232 GLU A CA 1
ATOM 1799 C C . GLU A 1 232 ? -1.080 8.971 -9.218 1.00 95.88 232 GLU A C 1
ATOM 1801 O O . GLU A 1 232 ? -1.029 9.736 -8.257 1.00 95.88 232 GLU A O 1
ATOM 1806 N N . GLY A 1 233 ? -2.228 8.418 -9.626 1.00 94.75 233 GLY A N 1
ATOM 1807 C CA . GLY A 1 233 ? -3.515 8.633 -8.964 1.00 94.75 233 GLY A CA 1
ATOM 1808 C C . GLY A 1 233 ? -3.501 8.254 -7.480 1.00 94.75 233 GLY A C 1
ATOM 1809 O O . GLY A 1 233 ? -3.990 9.017 -6.655 1.00 94.75 233 GLY A O 1
ATOM 1810 N N . MET A 1 234 ? -2.861 7.138 -7.112 1.00 93.62 234 MET A N 1
ATOM 1811 C CA . MET A 1 234 ? -2.708 6.732 -5.706 1.00 93.62 234 MET A CA 1
ATOM 1812 C C . MET A 1 234 ? -1.895 7.737 -4.875 1.00 93.62 234 MET A C 1
ATOM 1814 O O . MET A 1 234 ? -2.244 8.020 -3.730 1.00 93.62 234 MET A O 1
ATOM 1818 N N . VAL A 1 235 ? -0.813 8.291 -5.435 1.00 92.38 235 VAL A N 1
ATOM 1819 C CA . VAL A 1 235 ? -0.007 9.317 -4.748 1.00 92.38 235 VAL A CA 1
ATOM 1820 C C . VAL A 1 235 ? -0.808 10.612 -4.585 1.00 92.38 235 VAL A C 1
ATOM 1822 O O . VAL A 1 235 ? -0.760 11.237 -3.525 1.00 92.38 235 VAL A O 1
ATOM 1825 N N . THR A 1 236 ? -1.583 10.992 -5.604 1.00 92.38 236 THR A N 1
ATOM 1826 C CA . THR A 1 236 ? -2.485 12.151 -5.551 1.00 92.38 236 THR A CA 1
ATOM 1827 C C . THR A 1 236 ? -3.578 11.976 -4.497 1.00 92.38 236 THR A C 1
ATOM 1829 O O . THR A 1 236 ? -3.795 12.892 -3.706 1.00 92.38 236 THR A O 1
ATOM 1832 N N . ASP A 1 237 ? -4.218 10.805 -4.419 1.00 90.75 237 ASP A N 1
ATOM 1833 C CA . ASP A 1 237 ? -5.246 10.516 -3.410 1.00 90.75 237 ASP A CA 1
ATOM 1834 C C . ASP A 1 237 ? -4.714 10.727 -1.984 1.00 90.75 237 ASP A C 1
ATOM 1836 O O . ASP A 1 237 ? -5.388 11.333 -1.154 1.00 90.75 237 ASP A O 1
ATOM 1840 N N . LEU A 1 238 ? -3.479 10.297 -1.696 1.00 87.25 238 LEU A N 1
ATOM 1841 C CA . LEU A 1 238 ? -2.872 10.520 -0.381 1.00 87.25 238 LEU A CA 1
ATOM 1842 C C . LEU A 1 238 ? -2.507 11.977 -0.099 1.00 87.25 238 LEU A C 1
ATOM 1844 O O . LEU A 1 238 ? -2.567 12.403 1.056 1.00 87.25 238 LEU A O 1
ATOM 1848 N N . ALA A 1 239 ? -2.123 12.741 -1.121 1.00 86.62 239 ALA A N 1
ATOM 1849 C CA . ALA A 1 239 ? -1.907 14.174 -0.959 1.00 86.62 239 ALA A CA 1
ATOM 1850 C C . ALA A 1 239 ? -3.228 14.875 -0.592 1.00 86.62 239 ALA A C 1
ATOM 1852 O O . ALA A 1 239 ? -3.270 15.633 0.376 1.00 86.62 239 ALA A O 1
ATOM 1853 N N . LEU A 1 240 ? -4.314 14.535 -1.296 1.00 88.38 240 LEU A N 1
ATOM 1854 C CA . LEU A 1 240 ? -5.659 15.059 -1.040 1.00 88.38 240 LEU A CA 1
ATOM 1855 C C . LEU A 1 240 ? -6.247 14.573 0.291 1.00 88.38 240 LEU A C 1
ATOM 1857 O O . LEU A 1 240 ? -7.044 15.277 0.908 1.00 88.38 240 LEU A O 1
ATOM 1861 N N . ALA A 1 241 ? -5.866 13.385 0.766 1.00 86.25 241 ALA A N 1
ATOM 1862 C CA . ALA A 1 241 ? -6.328 12.862 2.049 1.00 86.25 241 ALA A CA 1
ATOM 1863 C C . ALA A 1 241 ? -5.942 13.779 3.221 1.00 86.25 241 ALA A C 1
ATOM 1865 O O . ALA A 1 241 ? -6.740 13.948 4.137 1.00 86.25 241 ALA A O 1
ATOM 1866 N N . ARG A 1 242 ? -4.761 14.417 3.173 1.00 84.50 242 ARG A N 1
ATOM 1867 C CA . ARG A 1 242 ? -4.314 15.355 4.220 1.00 84.50 242 ARG A CA 1
ATOM 1868 C C . ARG A 1 242 ? -5.202 16.600 4.276 1.00 84.50 242 ARG A C 1
ATOM 1870 O O . ARG A 1 242 ? -5.646 16.979 5.351 1.00 84.50 242 ARG A O 1
ATOM 1877 N N . GLU A 1 243 ? -5.511 17.184 3.122 1.00 88.94 243 GLU A N 1
ATOM 1878 C CA . GLU A 1 243 ? -6.402 18.347 3.022 1.00 88.94 243 GLU A CA 1
ATOM 1879 C C . GLU A 1 243 ? -7.837 18.002 3.451 1.00 88.94 243 GLU A C 1
ATOM 1881 O O . GLU A 1 243 ? -8.466 18.733 4.215 1.00 88.94 243 GLU A O 1
ATOM 1886 N N . ASN A 1 244 ? -8.352 16.848 3.013 1.00 88.44 244 ASN A N 1
ATOM 1887 C CA . ASN A 1 244 ? -9.671 16.367 3.425 1.00 88.44 244 ASN A CA 1
ATOM 1888 C C . ASN A 1 244 ? -9.758 16.127 4.934 1.00 88.44 244 ASN A C 1
ATOM 1890 O O . ASN A 1 244 ? -10.797 16.414 5.524 1.00 88.44 244 ASN A O 1
ATOM 1894 N N . GLN A 1 245 ? -8.682 15.632 5.547 1.00 88.50 245 GLN A N 1
ATOM 1895 C CA . GLN A 1 245 ? -8.609 15.434 6.988 1.00 88.50 245 GLN A CA 1
ATOM 1896 C C . GLN A 1 245 ? -8.674 16.770 7.741 1.00 88.50 245 GLN A C 1
ATOM 1898 O O . GLN A 1 245 ? -9.479 16.894 8.658 1.00 88.50 245 GLN A O 1
ATOM 1903 N N . THR A 1 246 ? -7.916 17.788 7.320 1.00 91.38 246 THR A N 1
ATOM 1904 C CA . THR A 1 246 ? -7.988 19.134 7.923 1.00 91.38 246 THR A CA 1
ATOM 1905 C C . THR A 1 246 ? -9.390 19.732 7.800 1.00 91.38 246 THR A C 1
ATOM 1907 O O . THR A 1 246 ? -9.964 20.180 8.788 1.00 91.38 246 THR A O 1
ATOM 1910 N N . ASN A 1 247 ? -9.998 19.641 6.613 1.00 92.31 247 ASN A N 1
ATOM 1911 C CA . ASN A 1 247 ? -11.373 20.095 6.390 1.00 92.31 247 ASN A CA 1
ATOM 1912 C C . ASN A 1 247 ? -12.392 19.362 7.285 1.00 92.31 247 ASN A C 1
ATOM 1914 O O . ASN A 1 247 ? -13.399 19.943 7.690 1.00 92.31 247 ASN A O 1
ATOM 1918 N N . PHE A 1 248 ? -12.168 18.073 7.558 1.00 90.62 248 PHE A N 1
ATOM 1919 C CA . PHE A 1 248 ? -13.028 17.287 8.439 1.00 90.62 248 PHE A CA 1
ATOM 1920 C C . PHE A 1 248 ? -12.867 17.701 9.906 1.00 90.62 248 PHE A C 1
ATOM 1922 O O . PHE A 1 248 ? -13.858 17.840 10.618 1.00 90.62 248 PHE A O 1
ATOM 1929 N N . GLU A 1 249 ? -11.640 17.959 10.352 1.00 89.69 249 GLU A N 1
ATOM 1930 C CA . GLU A 1 249 ? -11.358 18.455 11.702 1.00 89.69 249 GLU A CA 1
ATOM 1931 C C . GLU A 1 249 ? -12.002 19.829 11.951 1.00 89.69 249 GLU A C 1
ATOM 1933 O O . GLU A 1 249 ? -12.630 20.034 12.990 1.00 89.69 249 GLU A O 1
ATOM 1938 N N . GLU A 1 250 ? -11.946 20.743 10.978 1.00 91.75 250 GLU A N 1
ATOM 1939 C CA . GLU A 1 250 ? -12.648 22.037 11.032 1.00 91.75 250 GLU A CA 1
ATOM 1940 C C . GLU A 1 250 ? -14.177 21.873 11.097 1.00 91.75 250 GLU A C 1
ATOM 1942 O O . GLU A 1 250 ? -14.869 22.565 11.854 1.00 91.75 250 GLU A O 1
ATOM 1947 N N . TYR A 1 251 ? -14.722 20.917 10.337 1.00 91.12 251 TYR A N 1
ATOM 1948 C CA . TYR A 1 251 ? -16.145 20.587 10.388 1.00 91.12 251 TYR A CA 1
ATOM 1949 C C . TYR A 1 251 ? -16.569 20.093 11.778 1.00 91.12 251 TYR A C 1
ATOM 1951 O O . TYR A 1 251 ? -17.605 20.530 12.284 1.00 91.12 251 TYR A O 1
ATOM 1959 N N . LEU A 1 252 ? -15.762 19.240 12.420 1.00 88.94 252 LEU A N 1
ATOM 1960 C CA . LEU A 1 252 ? -16.024 18.751 13.778 1.00 88.94 252 LEU A CA 1
ATOM 1961 C C . LEU A 1 252 ? -15.976 19.872 14.824 1.00 88.94 252 LEU A C 1
ATOM 1963 O O . LEU A 1 252 ? -16.777 19.863 15.755 1.00 88.94 252 LEU A O 1
ATOM 1967 N N . GLN A 1 253 ? -15.089 20.861 14.664 1.00 87.69 253 GLN A N 1
ATOM 1968 C CA . GLN A 1 253 ? -15.040 22.032 15.552 1.00 87.69 253 GLN A CA 1
ATOM 1969 C C . GLN A 1 253 ? -16.302 22.896 15.445 1.00 87.69 253 GLN A C 1
ATOM 1971 O O . GLN A 1 253 ? -16.753 23.461 16.439 1.00 87.69 253 GLN A O 1
ATOM 1976 N N . THR A 1 254 ? -16.890 22.973 14.250 1.00 88.06 254 THR A N 1
ATOM 1977 C CA . THR A 1 254 ? -18.120 23.740 14.002 1.00 88.06 254 THR A CA 1
ATOM 1978 C C . THR A 1 254 ? -19.383 22.968 14.411 1.00 88.06 254 THR A C 1
ATOM 1980 O O . THR A 1 254 ? -20.423 23.575 14.651 1.00 88.06 254 THR A O 1
ATOM 1983 N N . ASN A 1 255 ? -19.299 21.637 14.529 1.00 86.31 255 ASN A N 1
ATOM 1984 C CA . ASN A 1 255 ? -20.411 20.747 14.886 1.00 86.31 255 ASN A CA 1
ATOM 1985 C C . ASN A 1 255 ? -20.062 19.879 16.115 1.00 86.31 255 ASN A C 1
ATOM 1987 O O . ASN A 1 255 ? -20.006 18.649 16.005 1.00 86.31 255 ASN A O 1
ATOM 1991 N N . PRO A 1 256 ? -19.824 20.485 17.296 1.00 78.00 256 PRO A N 1
ATOM 1992 C CA . PRO A 1 256 ? -19.327 19.771 18.473 1.00 78.00 256 PRO A CA 1
ATOM 1993 C C . PRO A 1 256 ? -20.281 18.674 18.968 1.00 78.00 256 PRO A C 1
ATOM 1995 O O . PRO A 1 256 ? -19.819 17.617 19.398 1.00 78.00 256 PRO A O 1
ATOM 1998 N N . ASP A 1 257 ? -21.596 18.869 18.831 1.00 76.94 257 ASP A N 1
ATOM 1999 C CA . ASP A 1 257 ? -22.618 17.890 19.235 1.00 76.94 257 ASP A CA 1
ATOM 2000 C C . ASP A 1 257 ? -22.567 16.594 18.401 1.00 76.94 257 ASP A C 1
ATOM 2002 O O . ASP A 1 257 ? -22.951 15.517 18.866 1.00 76.94 257 ASP A O 1
ATOM 2006 N N . GLY A 1 258 ? -22.037 16.678 17.175 1.00 71.81 258 GLY A N 1
ATOM 2007 C CA . GLY A 1 258 ? -21.825 15.541 16.282 1.00 71.81 258 GLY A CA 1
ATOM 2008 C C . GLY A 1 258 ? -20.539 14.763 16.568 1.00 71.81 258 GLY A C 1
ATOM 2009 O O . GLY A 1 258 ? -20.364 13.668 16.040 1.00 71.81 258 GLY A O 1
ATOM 2010 N N . SER A 1 259 ? -19.636 15.271 17.415 1.00 77.75 259 SER A N 1
ATOM 2011 C CA . SER A 1 259 ? -18.334 14.635 17.630 1.00 77.75 259 SER A CA 1
ATOM 2012 C C . SER A 1 259 ? -18.481 13.205 18.184 1.00 77.75 259 SER A C 1
ATOM 2014 O O . SER A 1 259 ? -19.211 12.973 19.160 1.00 77.75 259 SER A O 1
ATOM 2016 N N . PRO A 1 260 ? -17.795 12.204 17.599 1.00 74.62 260 PRO A N 1
ATOM 2017 C CA . PRO A 1 260 ? -17.864 10.828 18.080 1.00 74.62 260 PRO A CA 1
ATOM 2018 C C . PRO A 1 260 ? -17.128 10.612 19.413 1.00 74.62 260 PRO A C 1
ATOM 2020 O O . PRO A 1 260 ? -17.256 9.542 20.000 1.00 74.62 260 PRO A O 1
ATOM 2023 N N . GLY A 1 261 ? -16.376 11.605 19.906 1.00 76.00 261 GLY A N 1
ATOM 2024 C CA . GLY A 1 261 ? -15.571 11.481 21.128 1.00 76.00 261 GLY A CA 1
ATOM 2025 C C . GLY A 1 261 ? -14.327 10.599 20.964 1.00 76.00 261 GLY A C 1
ATOM 2026 O O . GLY A 1 261 ? -13.700 10.236 21.956 1.00 76.00 261 GLY A O 1
ATOM 2027 N N . ILE A 1 262 ? -13.983 10.247 19.721 1.00 79.06 262 ILE A N 1
ATOM 2028 C CA . ILE A 1 262 ? -12.818 9.446 19.334 1.00 79.06 262 ILE A CA 1
ATOM 2029 C C . ILE A 1 262 ? -12.114 10.181 18.195 1.00 79.06 262 ILE A C 1
ATOM 2031 O O . ILE A 1 262 ? -12.772 10.631 17.255 1.00 79.06 262 ILE A O 1
ATOM 2035 N N . ASP A 1 263 ? -10.785 10.264 18.251 1.00 80.44 263 ASP A N 1
ATOM 2036 C CA . ASP A 1 263 ? -10.006 10.838 17.154 1.00 80.44 263 ASP A CA 1
ATOM 2037 C C . ASP A 1 263 ? -10.102 9.938 15.920 1.00 80.44 263 ASP A C 1
ATOM 2039 O O . ASP A 1 263 ? -9.775 8.748 15.971 1.00 80.44 263 ASP A O 1
ATOM 2043 N N . LEU A 1 264 ? -10.518 10.522 14.802 1.00 83.75 264 LEU A N 1
ATOM 2044 C CA . LEU A 1 264 ? -10.814 9.812 13.568 1.00 83.75 264 LEU A CA 1
ATOM 2045 C C . LEU A 1 264 ? -9.981 10.385 12.418 1.00 83.75 264 LEU A C 1
ATOM 2047 O O . LEU A 1 264 ? -10.141 11.542 12.035 1.00 83.75 264 LEU A O 1
ATOM 2051 N N . THR A 1 265 ? -9.116 9.553 11.847 1.00 85.50 265 THR A N 1
ATOM 2052 C CA . THR A 1 265 ? -8.360 9.836 10.625 1.00 85.50 265 THR A CA 1
ATOM 2053 C C . THR A 1 265 ? -8.921 9.023 9.475 1.00 85.50 265 THR A C 1
ATOM 2055 O O . THR A 1 265 ? -9.118 7.811 9.603 1.00 85.50 265 THR A O 1
ATOM 2058 N N . ILE A 1 266 ? -9.179 9.698 8.356 1.00 85.56 266 ILE A N 1
ATOM 2059 C CA . ILE A 1 266 ? -9.868 9.118 7.211 1.00 85.56 266 ILE A CA 1
ATOM 2060 C C . ILE A 1 266 ? -9.086 9.356 5.933 1.00 85.56 266 ILE A C 1
ATOM 2062 O O . ILE A 1 266 ? -8.806 10.487 5.546 1.00 85.56 266 ILE A O 1
ATOM 2066 N N . ILE A 1 267 ? -8.786 8.264 5.234 1.00 87.06 267 ILE A N 1
ATOM 2067 C CA . ILE A 1 267 ? -8.121 8.310 3.934 1.00 87.06 267 ILE A CA 1
ATOM 2068 C C . ILE A 1 267 ? -9.121 7.906 2.857 1.00 87.06 267 ILE A C 1
ATOM 2070 O O . ILE A 1 267 ? -9.534 6.751 2.818 1.00 87.06 267 ILE A O 1
ATOM 2074 N N . VAL A 1 268 ? -9.494 8.840 1.978 1.00 87.81 26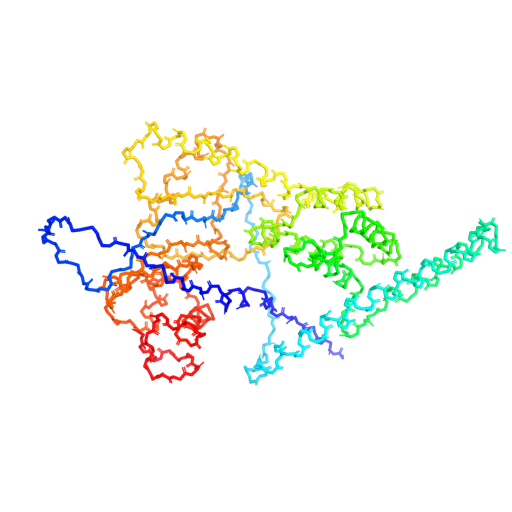8 VAL A N 1
ATOM 2075 C CA . VAL A 1 268 ? -10.388 8.573 0.841 1.00 87.81 268 VAL A CA 1
ATOM 2076 C C . VAL A 1 268 ? -9.569 8.210 -0.392 1.00 87.81 268 VAL A C 1
ATOM 2078 O O . VAL A 1 268 ? -8.750 9.000 -0.851 1.00 87.81 268 VAL A O 1
ATOM 2081 N N . LEU A 1 269 ? -9.816 7.022 -0.936 1.00 88.94 269 LEU A N 1
ATOM 2082 C CA . LEU A 1 269 ? -9.104 6.464 -2.085 1.00 88.94 269 LEU A CA 1
ATOM 2083 C C . LEU A 1 269 ? -10.015 6.373 -3.311 1.00 88.94 269 LEU A C 1
ATOM 2085 O O . LEU A 1 269 ? -11.177 5.989 -3.182 1.00 88.94 269 LEU A O 1
ATOM 2089 N N . THR A 1 270 ? -9.491 6.645 -4.501 1.00 89.69 270 THR A N 1
ATOM 2090 C CA . THR A 1 270 ? -10.241 6.586 -5.758 1.00 89.69 270 THR A CA 1
ATOM 2091 C C . THR A 1 270 ? -10.329 5.151 -6.284 1.00 89.69 270 THR A C 1
ATOM 2093 O O . THR A 1 270 ? -9.319 4.486 -6.543 1.00 89.69 270 THR A O 1
ATOM 2096 N N . ASN A 1 271 ? -11.551 4.652 -6.488 1.00 86.88 271 ASN A N 1
ATOM 2097 C CA . ASN A 1 271 ? -11.760 3.329 -7.079 1.00 86.88 271 ASN A CA 1
ATOM 2098 C C . ASN A 1 271 ? -11.112 3.214 -8.475 1.00 86.88 271 ASN A C 1
ATOM 2100 O O . ASN A 1 271 ? -11.237 4.105 -9.308 1.00 86.88 271 ASN A O 1
ATOM 2104 N N . GLY A 1 272 ? -10.437 2.095 -8.745 1.00 87.44 272 GLY A N 1
ATOM 2105 C CA . GLY A 1 272 ? -9.764 1.826 -10.023 1.00 87.44 272 GLY A CA 1
ATOM 2106 C C . GLY A 1 272 ? -8.286 2.232 -10.083 1.00 87.44 272 GLY A C 1
ATOM 2107 O O . GLY A 1 272 ? -7.536 1.637 -10.863 1.00 87.44 272 GLY A O 1
ATOM 2108 N N . PHE A 1 273 ? -7.831 3.157 -9.233 1.00 91.56 273 PHE A N 1
ATOM 2109 C CA . PHE A 1 273 ? -6.398 3.437 -9.053 1.00 91.56 273 PHE A CA 1
ATOM 2110 C C . PHE A 1 273 ? -5.755 2.421 -8.109 1.00 91.56 273 PHE A C 1
ATOM 2112 O O . PHE A 1 273 ? -4.722 1.817 -8.418 1.00 91.56 273 PHE A O 1
ATOM 2119 N N . TRP A 1 274 ? -6.426 2.145 -6.996 1.00 91.69 274 TRP A N 1
ATOM 2120 C CA . TRP A 1 274 ? -5.939 1.248 -5.955 1.00 91.69 274 TRP A CA 1
ATOM 2121 C C . TRP A 1 274 ? -6.196 -0.229 -6.276 1.00 91.69 274 TRP A C 1
ATOM 2123 O O . TRP A 1 274 ? -7.072 -0.555 -7.088 1.00 91.69 274 TRP A O 1
ATOM 2133 N N . PRO A 1 275 ? -5.403 -1.161 -5.713 1.00 90.81 275 PRO A N 1
ATOM 2134 C CA . PRO A 1 275 ? -5.685 -2.589 -5.816 1.00 90.81 275 PRO A CA 1
ATOM 2135 C C . PRO A 1 275 ? -7.101 -2.913 -5.338 1.00 90.81 275 PRO A C 1
ATOM 2137 O O . PRO A 1 275 ? -7.650 -2.226 -4.482 1.00 90.81 275 PRO A O 1
ATOM 2140 N N . SER A 1 276 ? -7.701 -3.969 -5.879 1.00 85.31 276 SER A N 1
ATOM 2141 C CA . SER A 1 276 ? -9.007 -4.415 -5.399 1.00 85.31 276 SER A CA 1
ATOM 2142 C C . SER A 1 276 ? -8.859 -5.029 -4.011 1.00 85.31 276 SER A C 1
ATOM 2144 O O . SER A 1 276 ? -8.120 -5.998 -3.830 1.00 85.31 276 SER A O 1
ATOM 2146 N N . TYR A 1 277 ? -9.592 -4.480 -3.050 1.00 82.81 277 TYR A N 1
ATOM 2147 C CA . TYR A 1 277 ? -9.692 -5.010 -1.697 1.00 82.81 277 TYR A CA 1
ATOM 2148 C C . TYR A 1 277 ? -11.088 -5.584 -1.488 1.00 82.81 277 TYR A C 1
ATOM 2150 O O . TYR A 1 277 ? -12.071 -5.046 -1.999 1.00 82.81 277 TYR A O 1
ATOM 2158 N N . LYS A 1 278 ? -11.181 -6.685 -0.743 1.00 75.75 278 LYS A N 1
ATOM 2159 C CA . LYS A 1 278 ? -12.481 -7.235 -0.365 1.00 75.75 278 LYS A CA 1
ATOM 2160 C C . LYS A 1 278 ? -13.127 -6.318 0.673 1.00 75.75 278 LYS A C 1
ATOM 2162 O O . LYS A 1 278 ? -12.527 -6.045 1.709 1.00 75.75 278 LYS A O 1
ATOM 2167 N N . SER A 1 279 ? -14.343 -5.865 0.393 1.00 72.06 279 SER A N 1
ATOM 2168 C CA . SER A 1 279 ? -15.222 -5.244 1.381 1.00 72.06 279 SER A CA 1
ATOM 2169 C C . SER A 1 279 ? -16.196 -6.295 1.905 1.00 72.06 279 SER A C 1
ATOM 2171 O O . SER A 1 279 ? -16.788 -7.027 1.111 1.00 72.06 279 SER A O 1
ATOM 2173 N N . PHE A 1 280 ? -16.371 -6.343 3.220 1.00 71.94 280 PHE A N 1
ATOM 2174 C CA . PHE A 1 280 ? -17.375 -7.164 3.886 1.00 71.94 280 PHE A CA 1
ATOM 2175 C C . PHE A 1 280 ? -18.239 -6.263 4.761 1.00 71.94 280 PHE A C 1
ATOM 2177 O O . PHE A 1 280 ? -17.742 -5.268 5.299 1.00 71.94 280 PHE A O 1
ATOM 2184 N N . ASP A 1 281 ? -19.509 -6.628 4.908 1.00 78.00 281 ASP A N 1
ATOM 2185 C CA . ASP A 1 281 ? -20.441 -5.947 5.803 1.00 78.00 281 ASP A CA 1
ATOM 2186 C C . ASP A 1 281 ? -20.143 -6.374 7.246 1.00 78.00 281 ASP A C 1
ATOM 2188 O O . ASP A 1 281 ? -20.787 -7.260 7.800 1.00 78.00 281 ASP A O 1
ATOM 2192 N N . LEU A 1 282 ? -19.100 -5.781 7.826 1.00 85.38 282 LEU A N 1
ATOM 2193 C CA . LEU A 1 282 ? -18.733 -5.953 9.228 1.00 85.38 282 LEU A CA 1
ATOM 2194 C C . LEU A 1 282 ? -19.741 -5.205 10.106 1.00 85.38 282 LEU A C 1
ATOM 2196 O O . LEU A 1 282 ? -19.912 -3.992 9.950 1.00 85.38 282 LEU A O 1
ATOM 2200 N N . ASN A 1 283 ? -20.351 -5.894 11.069 1.00 90.56 283 ASN A N 1
ATOM 2201 C CA . ASN A 1 283 ? -21.148 -5.224 12.095 1.00 90.56 283 ASN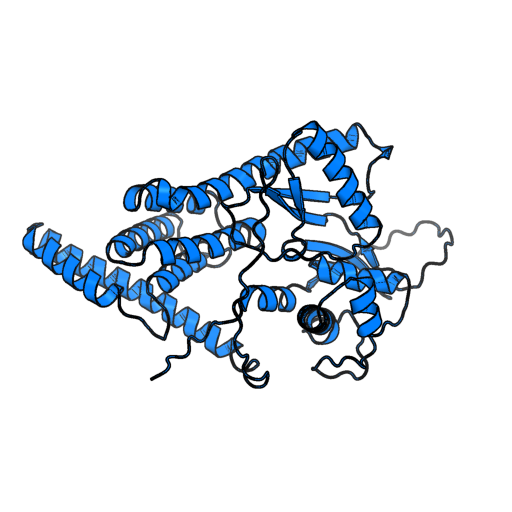 A CA 1
ATOM 2202 C C . ASN A 1 283 ? -20.201 -4.514 13.067 1.00 90.56 283 ASN A C 1
ATOM 2204 O O . ASN A 1 283 ? -19.543 -5.139 13.901 1.00 90.56 283 ASN A O 1
ATOM 2208 N N . LEU A 1 284 ? -20.090 -3.198 12.919 1.00 87.50 284 LEU A N 1
ATOM 2209 C CA . LEU A 1 284 ? -19.209 -2.381 13.739 1.00 87.50 284 LEU A CA 1
ATOM 2210 C C . LEU A 1 284 ? -19.803 -2.126 15.136 1.00 87.50 284 LEU A C 1
ATOM 2212 O O . LEU A 1 284 ? -21.016 -1.947 15.260 1.00 87.50 284 LEU A O 1
ATOM 2216 N N . PRO A 1 285 ? -18.957 -2.000 16.175 1.00 86.12 285 PRO A N 1
ATOM 2217 C CA . PRO A 1 285 ? -19.361 -1.442 17.463 1.00 86.12 285 PRO A CA 1
ATOM 2218 C C . PRO A 1 285 ? -19.991 -0.050 17.315 1.00 86.12 285 PRO A C 1
ATOM 2220 O O . PRO A 1 285 ? -19.621 0.713 16.415 1.00 86.12 285 PRO A O 1
ATOM 2223 N N . ALA A 1 286 ? -20.910 0.300 18.217 1.00 85.00 286 ALA A N 1
ATOM 2224 C CA . ALA A 1 286 ? -21.716 1.522 18.135 1.00 85.00 286 ALA A CA 1
ATOM 2225 C C . ALA A 1 286 ? -20.870 2.800 17.993 1.00 85.00 286 ALA A C 1
ATOM 2227 O O . ALA A 1 286 ? -21.213 3.703 17.230 1.00 85.00 286 ALA A O 1
ATOM 2228 N N . GLU A 1 287 ? -19.722 2.862 18.665 1.00 81.31 287 GLU A N 1
ATOM 2229 C CA . GLU A 1 287 ? -18.814 4.004 18.591 1.00 81.31 287 GLU A CA 1
ATOM 2230 C C . GLU A 1 287 ? -18.201 4.169 17.191 1.00 81.31 287 GLU A C 1
ATOM 2232 O O . GLU A 1 287 ? -18.094 5.286 16.684 1.00 81.31 287 GLU A O 1
ATOM 2237 N N . MET A 1 288 ? -17.843 3.063 16.526 1.00 85.38 288 MET A N 1
ATOM 2238 C CA . MET A 1 288 ? -17.354 3.086 15.142 1.00 85.38 288 MET A CA 1
ATOM 2239 C C . MET A 1 288 ? -18.470 3.446 14.159 1.00 85.38 288 MET A C 1
ATOM 2241 O O . MET A 1 288 ? -18.203 4.149 13.186 1.00 85.38 288 MET A O 1
ATOM 2245 N N . VAL A 1 289 ? -19.709 3.007 14.407 1.00 88.75 289 VAL A N 1
ATOM 2246 C CA . VAL A 1 289 ? -20.872 3.402 13.594 1.00 88.75 289 VAL A CA 1
ATOM 2247 C C . VAL A 1 289 ? -21.077 4.917 13.653 1.00 88.75 289 VAL A C 1
ATOM 2249 O O . VAL A 1 289 ? -21.206 5.548 12.606 1.00 88.75 289 VAL A O 1
ATOM 2252 N N . LYS A 1 290 ? -20.982 5.530 14.839 1.00 87.38 290 LYS A N 1
ATOM 2253 C CA . LYS A 1 290 ? -21.067 6.992 14.974 1.00 87.38 290 LYS A CA 1
ATOM 2254 C C . LYS A 1 290 ? -19.965 7.701 14.177 1.00 87.38 290 LYS A C 1
ATOM 2256 O O . LYS A 1 290 ? -20.250 8.627 13.424 1.00 87.38 290 LYS A O 1
ATOM 2261 N N . CYS A 1 291 ? -18.716 7.235 14.267 1.00 86.56 291 CYS A N 1
ATOM 2262 C CA . CYS A 1 291 ? -17.610 7.751 13.446 1.00 86.56 291 CYS A CA 1
ATOM 2263 C C . CYS A 1 291 ? -17.913 7.667 11.939 1.00 86.56 291 CYS A C 1
ATOM 2265 O O . CYS A 1 291 ? -17.624 8.595 11.181 1.00 86.56 291 CYS A O 1
ATOM 2267 N N . VAL A 1 292 ? -18.504 6.547 11.510 1.00 88.12 292 VAL A N 1
ATOM 2268 C CA . VAL A 1 292 ? -18.876 6.286 10.117 1.00 88.12 292 VAL A CA 1
ATOM 2269 C C . VAL A 1 292 ? -19.915 7.279 9.607 1.00 88.12 292 VAL A C 1
ATOM 2271 O O . VAL A 1 292 ? -19.808 7.779 8.484 1.00 88.12 292 VAL A O 1
ATOM 2274 N N . GLU A 1 293 ? -20.925 7.551 10.424 1.00 88.69 293 GLU A N 1
ATOM 2275 C CA . GLU A 1 293 ? -22.045 8.430 10.097 1.00 88.69 293 GLU A CA 1
ATOM 2276 C C . GLU A 1 293 ? -21.621 9.896 10.041 1.00 88.69 293 GLU A C 1
ATOM 2278 O O . GLU A 1 293 ? -21.875 10.558 9.036 1.00 88.69 293 GLU A O 1
ATOM 2283 N N . VAL A 1 294 ? -20.866 10.367 11.035 1.00 89.94 294 VAL A N 1
ATOM 2284 C CA . VAL A 1 294 ? -20.399 11.762 11.105 1.00 89.94 294 VAL A CA 1
ATOM 2285 C C . VAL A 1 294 ? -19.535 12.122 9.896 1.00 89.94 294 VAL A C 1
ATOM 2287 O O . VAL A 1 294 ? -19.708 13.175 9.279 1.00 89.94 294 VAL A O 1
ATOM 2290 N N . PHE A 1 295 ? -18.627 11.231 9.487 1.00 88.75 295 PHE A N 1
ATOM 2291 C CA . PHE A 1 295 ? -17.851 11.484 8.276 1.00 88.75 295 PHE A CA 1
ATOM 2292 C C . PHE A 1 295 ? -18.702 11.417 7.007 1.00 88.75 295 PHE A C 1
ATOM 2294 O O . PHE A 1 295 ? -18.461 12.164 6.059 1.00 88.75 295 PHE A O 1
ATOM 2301 N N . ARG A 1 296 ? -19.697 10.523 6.956 1.00 88.06 296 ARG A N 1
ATOM 2302 C CA . ARG A 1 296 ? -20.612 10.435 5.813 1.00 88.06 296 ARG A CA 1
ATOM 2303 C C . ARG A 1 296 ? -21.368 11.750 5.624 1.00 88.06 296 ARG A C 1
ATOM 2305 O O . ARG A 1 296 ? -21.450 12.213 4.488 1.00 88.06 296 ARG A O 1
ATOM 2312 N N . GLU A 1 297 ? -21.868 12.347 6.701 1.00 89.38 297 GLU A N 1
ATOM 2313 C CA . GLU A 1 297 ? -22.540 13.651 6.678 1.00 89.38 297 GLU A CA 1
ATOM 2314 C C . GLU A 1 297 ? -21.607 14.744 6.156 1.00 89.38 297 GLU A C 1
ATOM 2316 O O . GLU A 1 297 ? -21.934 15.414 5.174 1.00 89.38 297 GLU A O 1
ATOM 2321 N N . PHE A 1 298 ? -20.397 14.847 6.717 1.00 89.88 298 PHE A N 1
ATOM 2322 C CA . PHE A 1 298 ? -19.368 15.762 6.224 1.00 89.88 298 PHE A CA 1
ATOM 2323 C C . PHE A 1 298 ? -19.099 15.577 4.722 1.00 89.88 298 PHE A C 1
ATOM 2325 O O . PHE A 1 298 ? -19.145 16.537 3.949 1.00 89.88 298 PHE A O 1
ATOM 2332 N N . TYR A 1 299 ? -18.853 14.345 4.275 1.00 87.75 299 TYR A N 1
ATOM 2333 C CA . TYR A 1 299 ? -18.448 14.070 2.896 1.00 87.75 299 TYR A CA 1
ATOM 2334 C C . TYR A 1 299 ? -19.569 14.334 1.877 1.00 87.75 299 TYR A C 1
ATOM 2336 O O . TYR A 1 299 ? -19.299 14.752 0.745 1.00 87.75 299 TYR A O 1
ATOM 2344 N N . GLN A 1 300 ? -20.833 14.156 2.277 1.00 86.38 300 GLN A N 1
ATOM 2345 C CA . GLN A 1 300 ? -22.001 14.499 1.460 1.00 86.38 300 GLN A CA 1
ATOM 2346 C C . GLN A 1 300 ? -22.128 16.009 1.213 1.00 86.38 300 GLN A C 1
ATOM 2348 O O . GLN A 1 300 ? -22.597 16.408 0.145 1.00 86.38 300 GLN A O 1
ATOM 2353 N N . THR A 1 301 ? -21.658 16.860 2.137 1.00 87.25 301 THR A N 1
ATOM 2354 C CA . THR A 1 301 ? -21.622 18.318 1.902 1.00 87.25 301 THR A CA 1
ATOM 2355 C C . THR A 1 301 ? -20.653 18.700 0.781 1.00 87.25 301 THR A C 1
ATOM 2357 O O . THR A 1 301 ? -20.890 19.667 0.056 1.00 87.25 301 THR A O 1
ATOM 2360 N N . LYS A 1 302 ? -19.582 17.917 0.600 1.00 83.00 302 LYS A N 1
ATOM 2361 C CA . LYS A 1 302 ? -18.540 18.150 -0.407 1.00 83.00 302 LYS A CA 1
ATOM 2362 C C . LYS A 1 302 ? -18.883 17.522 -1.753 1.00 83.00 302 LYS A C 1
ATOM 2364 O O . LYS A 1 302 ? -18.581 18.100 -2.794 1.00 83.00 302 LYS A O 1
ATOM 2369 N N . THR A 1 303 ? -19.494 16.335 -1.758 1.00 80.81 303 THR A N 1
ATOM 2370 C CA . THR A 1 303 ? -19.758 15.582 -2.991 1.00 80.81 303 THR A CA 1
ATOM 2371 C C . THR A 1 303 ? -21.166 14.986 -2.995 1.00 80.81 303 THR A C 1
ATOM 2373 O O . THR A 1 303 ? -21.493 14.105 -2.207 1.00 80.81 303 THR A O 1
ATOM 2376 N N . LYS A 1 304 ? -22.018 15.451 -3.918 1.00 70.44 304 LYS A N 1
ATOM 2377 C CA . LYS A 1 304 ? -23.434 15.035 -3.995 1.00 70.44 304 LYS A CA 1
ATOM 2378 C C . LYS A 1 304 ? -23.676 13.740 -4.786 1.00 70.44 304 LYS A C 1
ATOM 2380 O O . LYS A 1 304 ? -24.763 13.178 -4.714 1.00 70.44 304 LYS A O 1
ATOM 2385 N N . HIS A 1 305 ? -22.683 13.262 -5.541 1.00 72.25 305 HIS A N 1
ATOM 2386 C CA . HIS A 1 305 ? -22.830 12.137 -6.482 1.00 72.25 305 HIS A CA 1
ATOM 2387 C C . HIS A 1 305 ? -21.818 11.001 -6.270 1.00 72.25 305 HIS A C 1
ATOM 2389 O O . HIS A 1 305 ? -21.645 10.157 -7.145 1.00 72.25 305 HIS A O 1
ATOM 2395 N N . ARG A 1 306 ? -21.130 10.958 -5.122 1.00 76.12 306 ARG A N 1
ATOM 2396 C CA . ARG A 1 306 ? -20.153 9.902 -4.818 1.00 76.12 306 ARG A CA 1
ATOM 2397 C C . ARG A 1 306 ? -20.711 8.921 -3.801 1.00 76.12 306 ARG A C 1
ATOM 2399 O O . ARG A 1 306 ? -21.354 9.319 -2.833 1.00 76.12 306 ARG A O 1
ATOM 2406 N N . LYS A 1 307 ? -20.422 7.633 -4.002 1.00 77.06 307 LYS A N 1
ATOM 2407 C CA . LYS A 1 307 ? -20.733 6.586 -3.028 1.00 77.06 307 LYS A CA 1
ATOM 2408 C C . LYS A 1 307 ? -19.445 6.139 -2.347 1.00 77.06 307 LYS A C 1
ATOM 2410 O O . LYS A 1 307 ? -18.490 5.725 -3.004 1.00 77.06 307 LYS A O 1
ATOM 2415 N N . LEU 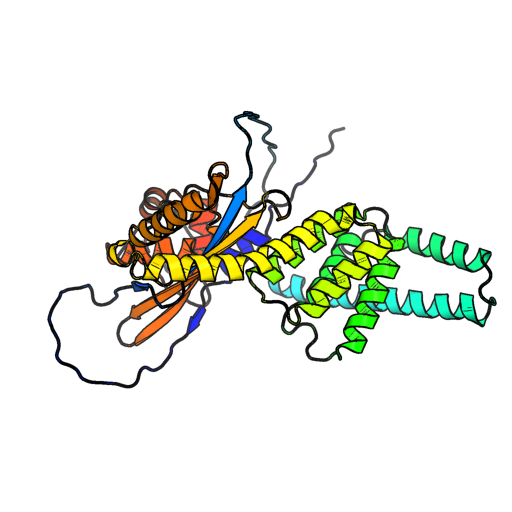A 1 308 ? -19.434 6.202 -1.020 1.00 82.62 308 LEU A N 1
ATOM 2416 C CA . LEU A 1 308 ? -18.341 5.675 -0.211 1.00 82.62 308 LEU A CA 1
ATOM 2417 C C . LEU A 1 308 ? -18.567 4.189 0.076 1.00 82.62 308 LEU A C 1
ATOM 2419 O O . LEU A 1 308 ? -19.675 3.786 0.434 1.00 82.62 308 LEU A O 1
ATOM 2423 N N . THR A 1 309 ? -17.508 3.395 -0.067 1.00 85.00 309 THR A N 1
ATOM 2424 C CA . THR A 1 309 ? -17.455 1.995 0.367 1.00 85.00 309 THR A CA 1
ATOM 2425 C C . THR A 1 309 ? -16.337 1.837 1.389 1.00 85.00 309 THR A C 1
ATOM 2427 O O . THR A 1 309 ? -15.210 2.296 1.192 1.00 85.00 309 THR A O 1
ATOM 2430 N N . TRP A 1 310 ? -16.659 1.192 2.502 1.00 84.94 310 TRP A N 1
ATOM 2431 C CA . TRP A 1 310 ? -15.752 1.048 3.631 1.00 84.94 310 TRP A CA 1
ATOM 2432 C C . TRP A 1 310 ? -14.884 -0.192 3.468 1.00 84.94 310 TRP A C 1
ATOM 2434 O O . TRP A 1 310 ? -15.390 -1.271 3.161 1.00 84.94 310 TRP A O 1
ATOM 2444 N N . ILE A 1 311 ? -13.572 -0.044 3.672 1.00 86.56 311 ILE A N 1
ATOM 2445 C CA . ILE A 1 311 ? -12.619 -1.154 3.577 1.00 86.56 311 ILE A CA 1
ATOM 2446 C C . ILE A 1 311 ? -11.912 -1.319 4.918 1.00 86.56 311 ILE A C 1
ATOM 2448 O O . ILE A 1 311 ? -10.748 -0.963 5.103 1.00 86.56 311 ILE A O 1
ATOM 2452 N N . TYR A 1 312 ? -12.636 -1.909 5.869 1.00 85.12 312 TYR A N 1
ATOM 2453 C CA . TYR A 1 312 ? -12.165 -2.107 7.242 1.00 85.12 312 TYR A CA 1
ATOM 2454 C C . TYR A 1 312 ? -10.899 -2.972 7.342 1.00 85.12 312 TYR A C 1
ATOM 2456 O O . TYR A 1 312 ? -10.182 -2.901 8.335 1.00 85.12 312 TYR A O 1
ATOM 2464 N N . SER A 1 313 ? -10.563 -3.750 6.305 1.00 82.62 313 SER A N 1
ATOM 2465 C CA . SER A 1 313 ? -9.346 -4.579 6.290 1.00 82.62 313 SER A CA 1
ATOM 2466 C C . SER A 1 313 ? -8.064 -3.757 6.224 1.00 82.62 313 SER A C 1
ATOM 2468 O O . SER A 1 313 ? -6.996 -4.274 6.540 1.00 82.62 313 SER A O 1
ATOM 2470 N N . LEU A 1 314 ? -8.163 -2.494 5.805 1.00 84.56 314 LEU A N 1
ATOM 2471 C CA . LEU A 1 314 ? -7.039 -1.567 5.723 1.00 84.56 314 LEU A CA 1
ATOM 2472 C C . LEU A 1 314 ? -6.974 -0.610 6.922 1.00 84.56 314 LEU A C 1
ATOM 2474 O O . LEU A 1 314 ? -6.025 0.159 7.029 1.00 84.56 314 LEU A O 1
ATOM 2478 N N . GLY A 1 315 ? -7.971 -0.644 7.809 1.00 85.19 315 GLY A N 1
ATOM 2479 C CA . GLY A 1 315 ? -8.028 0.219 8.981 1.00 85.19 315 GLY A CA 1
ATOM 2480 C C . GLY A 1 315 ? -7.180 -0.291 10.148 1.00 85.19 315 GLY A C 1
ATOM 2481 O O . GLY A 1 315 ? -6.962 -1.495 10.331 1.00 85.19 315 GLY A O 1
ATOM 2482 N N . THR A 1 316 ? -6.726 0.651 10.968 1.00 86.06 316 THR A N 1
ATOM 2483 C CA . THR A 1 316 ? -5.991 0.413 12.212 1.00 86.06 316 THR A CA 1
ATOM 2484 C C . THR A 1 316 ? -6.590 1.239 13.342 1.00 86.06 316 THR A C 1
ATOM 2486 O O . THR A 1 316 ? -6.894 2.418 13.168 1.00 86.06 316 THR A O 1
ATOM 2489 N N . CYS A 1 317 ? -6.703 0.644 14.518 1.00 86.44 317 CYS A N 1
ATOM 2490 C CA . CYS A 1 317 ? -7.262 1.262 15.707 1.00 86.44 317 CYS A CA 1
ATOM 2491 C C . CYS A 1 317 ? -6.239 1.219 16.841 1.00 86.44 317 CYS A C 1
ATOM 2493 O O . CYS A 1 317 ? -5.592 0.191 17.066 1.00 86.44 317 CYS A O 1
ATOM 2495 N N . ASN A 1 318 ? -6.158 2.319 17.584 1.00 87.19 318 ASN A N 1
ATOM 2496 C CA . ASN A 1 318 ? -5.464 2.369 18.859 1.00 87.19 318 ASN A CA 1
ATOM 2497 C C . ASN A 1 318 ? -6.486 2.138 19.972 1.00 87.19 318 ASN A C 1
ATOM 2499 O O . ASN A 1 318 ? -7.450 2.891 20.105 1.00 87.19 318 ASN A O 1
ATOM 2503 N N . LEU A 1 319 ? -6.285 1.093 20.766 1.00 87.44 319 LEU A N 1
ATOM 2504 C CA . LEU A 1 319 ? -7.116 0.772 21.921 1.00 87.44 319 LEU A CA 1
ATOM 2505 C C . LEU A 1 319 ? -6.289 0.878 23.197 1.00 87.44 319 LEU A C 1
ATOM 2507 O O . LEU A 1 319 ? -5.128 0.482 23.233 1.00 87.44 319 LEU A O 1
ATOM 2511 N N . ASN A 1 320 ? -6.909 1.356 24.264 1.00 87.00 320 ASN A N 1
ATOM 2512 C CA . ASN A 1 320 ? -6.375 1.325 25.613 1.00 87.00 320 ASN A CA 1
ATOM 2513 C C . ASN A 1 320 ? -7.112 0.240 26.400 1.00 87.00 320 ASN A C 1
ATOM 2515 O O . ASN A 1 320 ? -8.247 0.430 26.837 1.00 87.00 320 ASN A O 1
ATOM 2519 N N . GLY A 1 321 ? -6.457 -0.904 26.583 1.00 86.44 321 GLY A N 1
ATOM 2520 C CA . GLY A 1 321 ? -6.952 -1.976 27.441 1.00 86.44 321 GLY A CA 1
ATOM 2521 C C . GLY A 1 321 ? -6.531 -1.733 28.884 1.00 86.44 321 GLY A C 1
ATOM 2522 O O . GLY A 1 321 ? -5.334 -1.723 29.184 1.00 86.44 321 GLY A O 1
ATOM 2523 N N . LYS A 1 322 ? -7.486 -1.520 29.791 1.00 85.44 322 LYS A N 1
ATOM 2524 C CA . LYS A 1 322 ? -7.215 -1.382 31.228 1.00 85.44 322 LYS A CA 1
ATOM 2525 C C . LYS A 1 322 ? -7.134 -2.759 31.880 1.00 85.44 322 LYS A C 1
ATOM 2527 O O . LYS A 1 322 ? -8.046 -3.153 32.583 1.00 85.44 322 LYS A O 1
ATOM 2532 N N . PHE A 1 323 ? -6.052 -3.488 31.642 1.00 81.62 323 PHE A N 1
ATOM 2533 C CA . PHE A 1 323 ? -5.825 -4.771 32.307 1.00 81.62 323 PHE A CA 1
ATOM 2534 C C . PHE A 1 323 ? -5.292 -4.533 33.725 1.00 81.62 323 PHE A C 1
ATOM 2536 O O . PHE A 1 323 ? -4.467 -3.645 33.923 1.00 81.62 323 PHE A O 1
ATOM 2543 N N . GLU A 1 324 ? -5.712 -5.294 34.730 1.00 77.12 324 GLU A N 1
ATOM 2544 C CA . GLU A 1 324 ? -5.064 -5.241 36.047 1.00 77.12 324 GLU A CA 1
ATOM 2545 C C . GLU A 1 324 ? -3.740 -6.027 36.004 1.00 77.12 324 GLU A C 1
ATOM 2547 O O . GLU A 1 324 ? -3.725 -7.158 35.514 1.00 77.12 324 GLU A O 1
ATOM 2552 N N . PRO A 1 325 ? -2.596 -5.470 36.461 1.00 77.12 325 PRO A N 1
ATOM 2553 C CA . PRO A 1 325 ? -2.386 -4.176 37.130 1.00 77.12 325 PRO A CA 1
ATOM 2554 C C . PRO A 1 325 ? -1.936 -3.027 36.197 1.00 77.12 325 PRO A C 1
ATOM 2556 O O . PRO A 1 325 ? -1.470 -1.992 36.676 1.00 77.12 325 PRO A O 1
ATOM 2559 N N . LYS A 1 326 ? -1.971 -3.200 34.869 1.00 84.31 326 LYS A N 1
ATOM 2560 C CA . LYS A 1 326 ? -1.403 -2.254 33.897 1.00 84.31 326 LYS A CA 1
ATOM 2561 C C . LYS A 1 326 ? -2.315 -1.973 32.699 1.00 84.31 326 LYS A C 1
ATOM 2563 O O . LYS A 1 326 ? -2.660 -2.864 31.931 1.00 84.31 326 LYS A O 1
ATOM 2568 N N . THR A 1 327 ? -2.549 -0.689 32.433 1.00 85.12 327 THR A N 1
ATOM 2569 C CA . THR A 1 327 ? -3.127 -0.242 31.160 1.00 85.12 327 THR A CA 1
ATOM 2570 C C . THR A 1 327 ? -2.135 -0.441 30.012 1.00 85.12 327 THR A C 1
ATOM 2572 O O . THR A 1 327 ? -0.967 -0.057 30.112 1.00 85.12 327 THR A O 1
ATOM 2575 N N . MET A 1 328 ? -2.597 -1.034 28.914 1.00 85.81 328 MET A N 1
ATOM 2576 C CA . MET A 1 328 ? -1.797 -1.292 27.720 1.00 85.81 328 MET A CA 1
ATOM 2577 C C . MET A 1 328 ? -2.388 -0.582 26.509 1.00 85.81 328 MET A C 1
ATOM 2579 O O . MET A 1 328 ? -3.597 -0.620 26.288 1.00 85.81 328 MET A O 1
ATOM 2583 N N . GLU A 1 329 ? -1.510 0.021 25.712 1.00 87.00 329 GLU A N 1
ATOM 2584 C CA . GLU A 1 329 ? -1.853 0.583 24.411 1.00 87.00 329 GLU A CA 1
ATOM 2585 C C . GLU A 1 329 ? -1.680 -0.522 23.359 1.00 87.00 329 GLU A C 1
ATOM 2587 O O . GLU A 1 329 ? -0.603 -1.120 23.214 1.00 87.00 329 GLU A O 1
ATOM 2592 N N . LEU A 1 330 ? -2.766 -0.834 22.664 1.00 87.56 330 LEU A N 1
ATOM 2593 C CA . LEU A 1 330 ? -2.854 -1.859 21.637 1.00 87.56 330 LEU A CA 1
ATOM 2594 C C . LEU A 1 330 ? -3.041 -1.175 20.289 1.00 87.56 330 LEU A C 1
ATOM 2596 O O . LEU A 1 330 ? -4.007 -0.443 20.091 1.00 87.56 330 LEU A O 1
ATOM 2600 N N . ILE A 1 331 ? -2.145 -1.459 19.350 1.00 87.50 331 ILE A N 1
ATOM 2601 C CA . ILE A 1 331 ? -2.338 -1.090 17.947 1.00 87.50 331 ILE A CA 1
ATOM 2602 C C . ILE A 1 331 ? -2.811 -2.353 17.244 1.00 87.50 331 ILE A C 1
ATOM 2604 O O . ILE A 1 331 ? -2.087 -3.351 17.211 1.00 87.50 331 ILE A O 1
ATOM 2608 N N . VAL A 1 332 ? -4.040 -2.324 16.738 1.00 87.81 332 VAL A N 1
ATOM 2609 C CA . VAL A 1 332 ? -4.718 -3.483 16.148 1.00 87.81 332 VAL A CA 1
ATOM 2610 C C . VAL A 1 332 ? -5.428 -3.092 14.855 1.00 87.81 332 VAL A C 1
ATOM 2612 O O . VAL A 1 332 ? -5.642 -1.918 14.572 1.00 87.81 332 VAL A O 1
ATOM 2615 N N . THR A 1 333 ? -5.785 -4.072 14.032 1.00 88.50 333 THR A N 1
ATOM 2616 C CA . THR A 1 333 ? -6.652 -3.835 12.862 1.00 88.50 333 THR A CA 1
ATOM 2617 C C . THR A 1 333 ? -8.083 -3.505 13.295 1.00 88.50 333 THR A C 1
ATOM 2619 O O . THR A 1 333 ? -8.483 -3.872 14.400 1.00 88.50 333 THR A O 1
ATOM 2622 N N . THR A 1 334 ? -8.883 -2.879 12.426 1.00 87.94 334 THR A N 1
ATOM 2623 C CA . THR A 1 334 ? -10.303 -2.602 12.728 1.00 87.94 334 THR A CA 1
ATOM 2624 C C . THR A 1 334 ? -11.070 -3.873 13.093 1.00 87.94 334 THR A C 1
ATOM 2626 O O . THR A 1 334 ? -11.773 -3.881 14.093 1.00 87.94 334 THR A O 1
ATOM 2629 N N . TYR A 1 335 ? -10.850 -4.979 12.376 1.00 88.81 335 TYR A N 1
ATOM 2630 C CA . TYR A 1 335 ? -11.461 -6.274 12.699 1.00 88.81 335 TYR A CA 1
ATOM 2631 C C . TYR A 1 335 ? -11.094 -6.784 14.098 1.00 88.81 335 TYR A C 1
ATOM 2633 O O . TYR A 1 335 ? -11.955 -7.227 14.852 1.00 88.81 335 TYR A O 1
ATOM 2641 N N . GLN A 1 336 ? -9.809 -6.718 14.457 1.00 90.50 336 GLN A N 1
ATOM 2642 C CA . GLN A 1 336 ? -9.354 -7.104 15.792 1.00 90.50 336 GLN A CA 1
ATOM 2643 C C . GLN A 1 336 ? -9.960 -6.199 16.866 1.00 90.50 336 GLN A C 1
ATOM 2645 O O . GLN A 1 336 ? -10.366 -6.698 17.909 1.00 90.50 336 GLN A O 1
ATOM 2650 N N . ALA A 1 337 ? -10.053 -4.892 16.609 1.00 90.06 337 ALA A N 1
ATOM 2651 C CA . ALA A 1 337 ? -10.701 -3.965 17.523 1.00 90.06 337 ALA A CA 1
ATOM 2652 C C . ALA A 1 337 ? -12.184 -4.293 17.715 1.00 90.06 337 ALA A C 1
ATOM 2654 O O . ALA A 1 337 ? -12.632 -4.355 18.855 1.00 90.06 337 ALA A O 1
ATOM 2655 N N . SER A 1 338 ? -12.920 -4.577 16.635 1.00 90.38 338 SER A N 1
ATOM 2656 C CA . SER A 1 338 ? -14.329 -4.972 16.712 1.00 90.38 338 SER A CA 1
ATOM 2657 C C . SER A 1 338 ? -14.529 -6.217 17.576 1.00 90.38 338 SER A C 1
ATOM 2659 O O . SER A 1 338 ? -15.423 -6.212 18.410 1.00 90.38 338 SER A O 1
ATOM 2661 N N . VAL A 1 339 ? -13.664 -7.235 17.451 1.00 92.31 339 VAL A N 1
ATOM 2662 C CA . VAL A 1 339 ? -13.698 -8.428 18.322 1.00 92.31 339 VAL A CA 1
ATOM 2663 C C . VAL A 1 339 ? -13.414 -8.065 19.777 1.00 92.31 339 VAL A C 1
ATOM 2665 O O . VAL A 1 339 ? -14.176 -8.449 20.656 1.00 92.31 339 VAL A O 1
ATOM 2668 N N . LEU A 1 340 ? -12.336 -7.325 20.046 1.00 91.56 340 LEU A N 1
ATOM 2669 C CA . LEU A 1 340 ? -11.932 -6.982 21.414 1.00 91.56 340 LEU A CA 1
ATOM 2670 C C . LEU A 1 340 ? -12.995 -6.159 22.150 1.00 91.56 340 LEU A C 1
ATOM 2672 O O . LEU A 1 340 ? -13.179 -6.330 23.348 1.00 91.56 340 LEU A O 1
ATOM 2676 N N . LEU A 1 341 ? -13.716 -5.292 21.443 1.00 89.75 341 LEU A N 1
ATOM 2677 C CA . LEU A 1 341 ? -14.749 -4.451 22.043 1.00 89.75 341 LEU A CA 1
ATOM 2678 C C . LEU A 1 341 ? -16.007 -5.225 22.448 1.00 89.75 341 LEU A C 1
ATOM 2680 O O . LEU A 1 341 ? -16.700 -4.772 23.357 1.00 89.75 341 LEU A O 1
ATOM 2684 N N . LEU A 1 342 ? -16.278 -6.395 21.853 1.00 91.00 342 LEU A N 1
ATOM 2685 C CA . LEU A 1 342 ? -17.372 -7.262 22.309 1.00 91.00 342 LEU A CA 1
ATOM 2686 C C . LEU A 1 342 ? -17.170 -7.709 23.762 1.00 91.00 342 LEU A C 1
ATOM 2688 O O . LEU A 1 342 ? -18.134 -7.817 24.518 1.00 91.00 342 LEU A O 1
ATOM 2692 N N . PHE A 1 343 ? -15.912 -7.890 24.174 1.00 90.75 343 PHE A N 1
ATOM 2693 C CA . PHE A 1 343 ? -15.572 -8.344 25.521 1.00 90.75 343 PHE A CA 1
ATOM 2694 C C . PHE A 1 343 ? -15.826 -7.295 26.612 1.00 90.75 343 PHE A C 1
ATOM 2696 O O . PHE A 1 343 ? -15.811 -7.618 27.792 1.00 90.75 343 PHE A O 1
ATOM 2703 N N . ASN A 1 344 ? -16.137 -6.045 26.250 1.00 88.94 344 ASN A N 1
ATOM 2704 C CA . ASN A 1 344 ? -16.607 -5.063 27.231 1.00 88.94 344 ASN A CA 1
ATOM 2705 C C . ASN A 1 344 ? -18.009 -5.382 27.770 1.00 88.94 344 ASN A C 1
ATOM 2707 O O . ASN A 1 344 ? -18.362 -4.913 28.850 1.00 88.94 344 ASN A O 1
ATOM 2711 N N . ALA A 1 345 ? -18.819 -6.111 26.997 1.00 87.19 345 ALA A N 1
ATOM 2712 C CA . ALA A 1 345 ? -20.180 -6.491 27.365 1.00 87.19 345 ALA A CA 1
ATOM 2713 C C . ALA A 1 345 ? -20.276 -7.943 27.858 1.00 87.19 345 ALA A C 1
ATOM 2715 O O . ALA A 1 345 ? -21.326 -8.359 28.349 1.00 87.19 345 ALA A O 1
ATOM 2716 N N . SER A 1 346 ? -19.224 -8.746 27.688 1.00 88.62 346 SER A N 1
ATOM 2717 C CA . SER A 1 346 ? -19.216 -10.168 28.035 1.00 88.62 346 SER A CA 1
ATOM 2718 C C . SER A 1 346 ? -17.794 -10.651 28.305 1.00 88.62 346 SER A C 1
ATOM 2720 O O . SER A 1 346 ? -16.937 -10.543 27.438 1.00 88.62 346 SER A O 1
ATOM 2722 N N . ASP A 1 347 ? -17.554 -11.254 29.468 1.00 87.62 347 ASP A N 1
ATOM 2723 C CA . ASP A 1 347 ? -16.217 -11.745 29.840 1.00 87.62 347 ASP A CA 1
ATOM 2724 C C . ASP A 1 347 ? -15.779 -12.988 29.048 1.00 87.62 347 ASP A C 1
ATOM 2726 O O . ASP A 1 347 ? -14.596 -13.322 29.020 1.00 87.62 347 ASP A O 1
ATOM 2730 N N . ARG A 1 348 ? -16.731 -13.701 28.436 1.00 91.50 348 ARG A N 1
ATOM 2731 C CA . ARG A 1 348 ? -16.493 -14.946 27.704 1.00 91.50 348 ARG A CA 1
ATOM 2732 C C . ARG A 1 348 ? -17.410 -15.021 26.497 1.00 91.50 348 ARG A C 1
ATOM 2734 O O . ARG A 1 348 ? -18.615 -14.826 26.643 1.00 91.50 348 ARG A O 1
ATOM 2741 N N . LEU A 1 349 ? -16.846 -15.326 25.332 1.00 93.25 349 LEU A N 1
ATOM 2742 C CA . LEU A 1 349 ? -17.597 -15.433 24.080 1.00 93.25 349 LEU A CA 1
ATOM 2743 C C . LEU A 1 349 ? -17.188 -16.684 23.302 1.00 93.25 349 LEU A C 1
ATOM 2745 O O . LEU A 1 349 ? -16.012 -17.043 23.212 1.00 93.25 349 LEU A O 1
ATOM 2749 N N . GLY A 1 350 ? -18.174 -17.357 22.718 1.00 92.81 350 GLY A N 1
ATOM 2750 C CA . GLY A 1 350 ? -17.956 -18.486 21.824 1.00 92.81 350 GLY A CA 1
ATOM 2751 C C . GLY A 1 350 ? -17.619 -18.050 20.397 1.00 92.81 350 GLY A C 1
ATOM 2752 O O . GLY A 1 350 ? -18.028 -16.986 19.931 1.00 92.81 350 GLY A O 1
ATOM 2753 N N . TYR A 1 351 ? -16.941 -18.926 19.652 1.00 91.50 351 TYR A N 1
ATOM 2754 C CA . TYR A 1 351 ? -16.645 -18.727 18.227 1.00 91.50 351 TYR A CA 1
ATOM 2755 C C . TYR A 1 351 ? -17.879 -18.301 17.403 1.00 91.50 351 TYR A C 1
ATOM 2757 O O . TYR A 1 351 ? -17.827 -17.324 16.655 1.00 91.50 351 TYR A O 1
ATOM 2765 N N . GLN A 1 352 ? -19.002 -19.014 17.562 1.00 91.69 352 GLN A N 1
ATOM 2766 C CA . GLN A 1 352 ? -20.242 -18.766 16.811 1.00 91.69 352 GLN A CA 1
ATOM 2767 C C . GLN A 1 352 ? -20.908 -17.437 17.187 1.00 91.69 352 GLN A C 1
ATOM 2769 O O . GLN A 1 352 ? -21.496 -16.771 16.334 1.00 91.69 352 GLN A O 1
ATOM 2774 N N . GLU A 1 353 ? -20.785 -17.023 18.449 1.00 92.38 353 GLU A N 1
ATOM 2775 C CA . GLU A 1 353 ? -21.320 -15.747 18.928 1.00 92.38 353 GLU A CA 1
ATOM 2776 C C . GLU A 1 353 ? -20.552 -14.584 18.303 1.00 92.38 353 GLU A C 1
ATOM 2778 O O . GLU A 1 353 ? -21.168 -13.686 17.735 1.00 92.38 353 GLU A O 1
ATOM 2783 N N . ILE A 1 354 ? -19.214 -14.643 18.312 1.00 92.81 354 ILE A N 1
ATOM 2784 C CA . ILE A 1 354 ? -18.351 -13.628 17.686 1.00 92.81 354 ILE A CA 1
ATOM 2785 C C . ILE A 1 354 ? -18.624 -13.547 16.179 1.00 92.81 354 ILE A C 1
ATOM 2787 O O . ILE A 1 354 ? -18.773 -12.453 15.632 1.00 92.81 354 ILE A O 1
ATOM 2791 N N . MET A 1 355 ? -18.722 -14.700 15.510 1.00 91.69 355 MET A N 1
ATOM 2792 C CA . MET A 1 355 ? -19.024 -14.782 14.080 1.00 91.69 355 MET A CA 1
ATOM 2793 C C . MET A 1 355 ? -20.358 -14.110 13.741 1.00 91.69 355 MET A C 1
ATOM 2795 O O . MET A 1 355 ? -20.418 -13.295 12.820 1.00 91.69 355 MET A O 1
ATOM 2799 N N . THR A 1 356 ? -21.406 -14.418 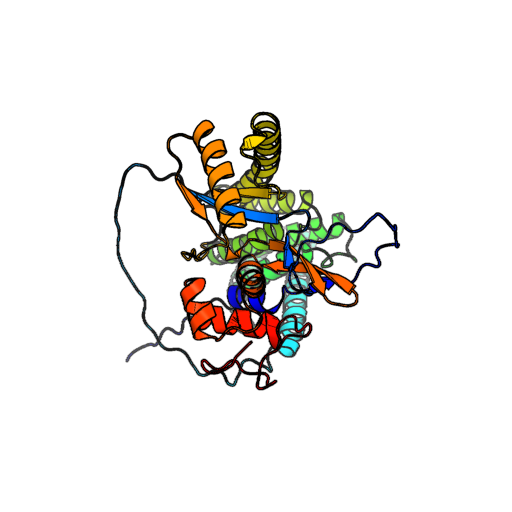14.509 1.00 92.19 356 THR A N 1
ATOM 2800 C CA . THR A 1 356 ? -22.761 -13.900 14.282 1.00 92.19 356 THR A CA 1
ATOM 2801 C C . THR A 1 356 ? -22.856 -12.412 14.604 1.00 92.19 356 THR A C 1
ATOM 2803 O O . THR A 1 356 ? -23.395 -11.647 13.807 1.00 92.19 356 THR A O 1
ATOM 2806 N N . GLN A 1 357 ? -22.308 -11.979 15.745 1.00 92.38 357 GLN A N 1
ATOM 2807 C CA . GLN A 1 357 ? -22.373 -10.579 16.166 1.00 92.38 357 GLN A CA 1
ATOM 2808 C C . GLN A 1 357 ? -21.647 -9.658 15.184 1.00 92.38 357 GLN A C 1
ATOM 2810 O O . GLN A 1 357 ? -22.171 -8.594 14.868 1.00 92.38 357 GLN A O 1
ATOM 2815 N N . LEU A 1 358 ? -20.491 -10.078 14.656 1.00 91.06 358 LEU A N 1
ATOM 2816 C CA . LEU A 1 358 ? -19.686 -9.274 13.729 1.00 91.06 358 LEU A CA 1
ATOM 2817 C C . LEU A 1 358 ? -19.987 -9.529 12.245 1.00 91.06 358 LEU A C 1
ATOM 2819 O O . LEU A 1 358 ? -19.468 -8.799 11.404 1.00 91.06 358 LEU A O 1
ATOM 2823 N N . ASN A 1 359 ? -20.819 -10.522 11.914 1.00 91.81 359 ASN A N 1
ATOM 2824 C CA . ASN A 1 359 ? -21.099 -10.950 10.538 1.00 91.81 359 ASN A CA 1
ATOM 2825 C C . ASN A 1 359 ? -19.822 -11.332 9.755 1.00 91.81 359 ASN A C 1
ATOM 2827 O O . ASN A 1 359 ? -19.571 -10.873 8.640 1.00 91.81 359 ASN A O 1
ATOM 2831 N N . LEU A 1 360 ? -18.974 -12.156 10.373 1.00 88.00 360 LEU A N 1
ATOM 2832 C CA . LEU A 1 360 ? -17.711 -12.618 9.789 1.00 88.00 360 LEU A CA 1
ATOM 2833 C C . LEU A 1 360 ? -17.865 -13.979 9.098 1.00 88.00 360 LEU A C 1
ATOM 2835 O O . LEU A 1 360 ? -18.767 -14.745 9.416 1.00 88.00 360 LEU A O 1
ATOM 2839 N N . THR A 1 361 ? -16.953 -14.307 8.178 1.00 87.12 361 THR A N 1
ATOM 2840 C CA . THR A 1 361 ? -16.855 -15.655 7.586 1.00 87.12 361 THR A CA 1
ATOM 2841 C C . THR A 1 361 ? -15.964 -16.570 8.434 1.00 87.12 361 THR A C 1
ATOM 2843 O O . THR A 1 361 ? -15.090 -16.072 9.147 1.00 87.12 361 THR A O 1
ATOM 2846 N N . ASP A 1 362 ? -16.123 -17.897 8.334 1.00 85.62 362 ASP A N 1
ATOM 2847 C CA . ASP A 1 362 ? -15.296 -18.856 9.092 1.00 85.62 362 ASP A CA 1
ATOM 2848 C C . ASP A 1 362 ? -13.787 -18.610 8.914 1.00 85.62 362 ASP A C 1
ATOM 2850 O O . ASP A 1 362 ? -13.029 -18.575 9.890 1.00 85.62 362 ASP A O 1
ATOM 2854 N N . ASP A 1 363 ? -13.352 -18.393 7.668 1.00 83.38 363 ASP A N 1
ATOM 2855 C CA . ASP A 1 363 ? -11.947 -18.157 7.323 1.00 83.38 363 ASP A CA 1
ATOM 2856 C C . ASP A 1 363 ? -11.392 -16.900 8.019 1.00 83.38 363 ASP A C 1
ATOM 2858 O O . ASP A 1 363 ? -10.263 -16.907 8.530 1.00 83.38 363 ASP A O 1
ATOM 2862 N N . ASP A 1 364 ? -12.193 -15.832 8.079 1.00 83.94 364 ASP A N 1
ATOM 2863 C CA . ASP A 1 364 ? -11.808 -14.567 8.705 1.00 83.94 364 ASP A CA 1
ATOM 2864 C C . ASP A 1 364 ? -11.782 -14.689 10.234 1.00 83.94 364 ASP A C 1
ATOM 2866 O O . ASP A 1 364 ? -10.805 -14.276 10.866 1.00 83.94 364 ASP A O 1
ATOM 2870 N N . VAL A 1 365 ? -12.799 -15.313 10.842 1.00 87.69 365 VAL A N 1
ATOM 2871 C CA . VAL A 1 365 ? -12.865 -15.523 12.301 1.00 87.69 365 VAL A CA 1
ATOM 2872 C C . VAL A 1 365 ? -11.692 -16.374 12.778 1.00 87.69 365 VAL A C 1
ATOM 2874 O O . VAL A 1 365 ? -11.030 -16.015 13.753 1.00 87.69 365 VAL A O 1
ATOM 2877 N N . VAL A 1 366 ? -11.367 -17.465 12.075 1.00 89.38 366 VAL A N 1
ATOM 2878 C CA . VAL A 1 366 ? -10.209 -18.312 12.409 1.00 89.38 366 VAL A CA 1
ATOM 2879 C C . VAL A 1 366 ? -8.918 -17.495 12.380 1.00 89.38 366 VAL A C 1
ATOM 2881 O O . VAL A 1 366 ? -8.104 -17.582 13.305 1.00 89.38 366 VAL A O 1
ATOM 2884 N N . GLY A 1 367 ? -8.717 -16.683 11.338 1.00 86.81 367 GLY A N 1
ATOM 2885 C CA . GLY A 1 367 ? -7.548 -15.814 11.214 1.00 86.81 367 GLY A CA 1
ATOM 2886 C C . GLY A 1 367 ? -7.447 -14.789 12.348 1.00 86.81 367 GLY A C 1
ATOM 2887 O O . GLY A 1 367 ? -6.377 -14.636 12.950 1.00 86.81 367 GLY A O 1
ATOM 2888 N N . LEU A 1 368 ? -8.562 -14.128 12.664 1.00 88.44 368 LEU A N 1
ATOM 2889 C CA . LEU A 1 368 ? -8.661 -13.097 13.695 1.00 88.44 368 LEU A CA 1
ATOM 2890 C C . LEU A 1 368 ? -8.457 -13.670 15.097 1.00 88.44 368 LEU A C 1
ATOM 2892 O O . LEU A 1 368 ? -7.575 -13.200 15.819 1.00 88.44 368 LEU A O 1
ATOM 2896 N N . LEU A 1 369 ? -9.176 -14.729 15.463 1.00 90.44 369 LEU A N 1
ATOM 2897 C CA . LEU A 1 369 ? -9.054 -15.351 16.780 1.00 90.44 369 LEU A CA 1
ATOM 2898 C C . LEU A 1 369 ? -7.675 -15.971 16.979 1.00 90.44 369 LEU A C 1
ATOM 2900 O O . LEU A 1 369 ? -7.080 -15.801 18.043 1.00 90.44 369 LEU A O 1
ATOM 2904 N N . HIS A 1 370 ? -7.091 -16.593 15.950 1.00 90.38 370 HIS A N 1
ATOM 2905 C CA . HIS A 1 370 ? -5.700 -17.043 16.021 1.00 90.38 370 HIS A CA 1
ATOM 2906 C C . HIS A 1 370 ? -4.747 -15.866 16.274 1.00 90.38 370 HIS A C 1
ATOM 2908 O O . HIS A 1 370 ? -3.783 -16.004 17.032 1.00 90.38 370 HIS A O 1
ATOM 2914 N N . SER A 1 371 ? -4.964 -14.712 15.638 1.00 89.44 371 SER A N 1
ATOM 2915 C CA . SER A 1 371 ? -4.102 -13.538 15.827 1.00 89.44 371 SER A CA 1
ATOM 2916 C C . SER A 1 371 ? -4.181 -12.944 17.239 1.00 89.44 371 SER A C 1
ATOM 2918 O O . SER A 1 371 ? -3.182 -12.406 17.711 1.00 89.44 371 SER A O 1
ATOM 2920 N N . LEU A 1 372 ? -5.328 -13.082 17.912 1.00 90.19 372 LEU A N 1
ATOM 2921 C CA . LEU A 1 372 ? -5.582 -12.527 19.244 1.00 90.19 372 LEU A CA 1
ATOM 2922 C C . LEU A 1 372 ? -5.280 -13.507 20.388 1.00 90.19 372 LEU A C 1
ATOM 2924 O O . LEU A 1 372 ? -4.961 -13.058 21.484 1.00 90.19 372 LEU A O 1
ATOM 2928 N N . SER A 1 373 ? -5.345 -14.823 20.152 1.00 89.69 373 SER A N 1
ATOM 2929 C CA . SER A 1 373 ? -5.227 -15.850 21.210 1.00 89.69 373 SER A CA 1
ATOM 2930 C C . SER A 1 373 ? -4.032 -16.802 21.065 1.00 89.69 373 SER A C 1
ATOM 2932 O O . SER A 1 373 ? -3.520 -17.327 22.055 1.00 89.69 373 SER A O 1
ATOM 2934 N N . CYS A 1 374 ? -3.538 -17.021 19.843 1.00 85.12 374 CYS A N 1
ATOM 2935 C CA . CYS A 1 374 ? -2.475 -17.997 19.564 1.00 85.12 374 CYS A CA 1
ATOM 2936 C C . CYS A 1 374 ? -1.154 -17.347 19.115 1.00 85.12 374 CYS A C 1
ATOM 2938 O O . CYS A 1 374 ? -0.143 -18.040 18.969 1.00 85.12 374 CYS A O 1
ATOM 2940 N N . ALA A 1 375 ? -1.149 -16.038 18.851 1.00 82.56 375 ALA A N 1
ATOM 2941 C CA . ALA A 1 375 ? 0.036 -15.306 18.418 1.00 82.56 375 ALA A CA 1
ATOM 2942 C C . ALA A 1 375 ? 1.047 -15.086 19.560 1.00 82.56 375 ALA A C 1
ATOM 2944 O O . ALA A 1 375 ? 0.867 -15.533 20.692 1.00 82.56 375 ALA A O 1
ATOM 2945 N N . LYS A 1 376 ? 2.148 -14.385 19.250 1.00 78.69 376 LYS A N 1
ATOM 2946 C CA . LYS A 1 376 ? 3.191 -14.036 20.231 1.00 78.69 376 LYS A CA 1
ATOM 2947 C C . LYS A 1 376 ? 2.617 -13.261 21.424 1.00 78.69 376 LYS A C 1
ATOM 2949 O O . LYS A 1 376 ? 3.045 -13.485 22.550 1.00 78.69 376 LYS A O 1
ATOM 2954 N N . TYR A 1 377 ? 1.678 -12.359 21.154 1.00 79.62 377 TYR A N 1
ATOM 2955 C CA . TYR A 1 377 ? 0.949 -11.598 22.159 1.00 79.62 377 TYR A CA 1
ATOM 2956 C C . TYR A 1 377 ? -0.470 -12.157 22.221 1.00 79.62 377 TYR A C 1
ATOM 2958 O O . TYR A 1 377 ? -1.208 -12.052 21.243 1.00 79.62 377 TYR A O 1
ATOM 2966 N N . LYS A 1 378 ? -0.809 -12.800 23.339 1.00 86.12 378 LYS A N 1
ATOM 2967 C CA . LYS A 1 378 ? -2.142 -13.348 23.592 1.00 86.12 378 LYS A CA 1
ATOM 2968 C C . LYS A 1 378 ? -2.944 -12.298 24.347 1.00 86.12 378 LYS A C 1
ATOM 2970 O O . LYS A 1 378 ? -2.629 -12.013 25.497 1.00 86.12 378 LYS A O 1
ATOM 2975 N N . ILE A 1 379 ? -3.895 -11.681 23.660 1.00 87.12 379 ILE A N 1
ATOM 2976 C CA . ILE A 1 379 ? -4.813 -10.694 24.234 1.00 87.12 379 ILE A CA 1
ATOM 2977 C C . ILE A 1 379 ? -6.060 -11.408 24.770 1.00 87.12 379 ILE A C 1
ATOM 2979 O O . ILE A 1 379 ? -6.543 -11.048 25.834 1.00 87.12 379 ILE A O 1
ATOM 2983 N N . LEU A 1 380 ? -6.536 -12.441 24.063 1.00 89.44 380 LEU A N 1
ATOM 2984 C CA . LEU A 1 380 ? -7.671 -13.272 24.477 1.00 89.44 380 LEU A CA 1
ATOM 2985 C C . LEU A 1 380 ? -7.206 -14.617 25.040 1.00 89.44 380 LEU A C 1
ATOM 2987 O O . LEU A 1 380 ? -6.248 -15.218 24.532 1.00 89.44 380 LEU A O 1
ATOM 2991 N N . ASN A 1 381 ? -7.920 -15.101 26.056 1.00 88.81 381 ASN A N 1
ATOM 2992 C CA . ASN A 1 381 ? -7.643 -16.371 26.711 1.00 88.81 381 ASN A CA 1
ATOM 2993 C C . ASN A 1 381 ? -8.509 -17.467 26.110 1.00 88.81 381 ASN A C 1
ATOM 2995 O O . ASN A 1 381 ? -9.658 -17.665 26.470 1.00 88.81 381 ASN A O 1
ATOM 2999 N N . LYS A 1 382 ? -7.908 -18.231 25.210 1.00 91.00 382 LYS A N 1
ATOM 3000 C CA . LYS A 1 382 ? -8.581 -19.359 24.589 1.00 91.00 382 LYS A CA 1
ATOM 3001 C C . LYS A 1 382 ? -8.560 -20.605 25.480 1.00 91.00 382 LYS A C 1
ATOM 3003 O O . LYS A 1 382 ? -7.486 -21.029 25.922 1.00 91.00 382 LYS A O 1
ATOM 3008 N N . GLU A 1 383 ? -9.698 -21.288 25.579 1.00 87.50 383 GLU A N 1
ATOM 3009 C CA . GLU A 1 383 ? -9.811 -22.613 26.194 1.00 87.50 383 GLU A CA 1
ATOM 3010 C C . GLU A 1 383 ? -10.322 -23.655 25.177 1.00 87.50 383 GLU A C 1
ATOM 3012 O O . GLU A 1 383 ? -11.367 -23.443 24.578 1.00 87.50 383 GLU A O 1
ATOM 3017 N N . PRO A 1 384 ? -9.630 -24.791 24.954 1.00 85.62 384 PRO A N 1
ATOM 3018 C CA . PRO A 1 384 ? -8.313 -25.148 25.476 1.00 85.62 384 PRO A CA 1
ATOM 3019 C C . PRO A 1 384 ? -7.183 -24.330 24.823 1.00 85.62 384 PRO A C 1
ATOM 3021 O O . PRO A 1 384 ? -7.210 -24.012 23.630 1.00 85.62 384 PRO A O 1
ATOM 3024 N N . ASN A 1 385 ? -6.130 -24.054 25.600 1.00 86.81 385 ASN A N 1
ATOM 3025 C CA . ASN A 1 385 ? -4.960 -23.270 25.182 1.00 86.81 385 ASN A CA 1
ATOM 3026 C C . ASN A 1 385 ? -4.045 -24.066 24.231 1.00 86.81 385 ASN A C 1
ATOM 3028 O O . ASN A 1 385 ? -2.961 -24.526 24.593 1.00 86.81 385 ASN A O 1
ATOM 3032 N N . ASN A 1 386 ? -4.499 -24.245 22.995 1.00 86.81 386 ASN A N 1
ATOM 3033 C CA . ASN A 1 386 ? -3.755 -24.868 21.906 1.00 86.81 386 ASN A CA 1
ATOM 3034 C C . ASN A 1 386 ? -3.523 -23.855 20.758 1.00 86.81 386 ASN A C 1
ATOM 3036 O O . ASN A 1 386 ? -3.922 -22.692 20.831 1.00 86.81 386 ASN A O 1
ATOM 3040 N N . LYS A 1 387 ? -2.832 -24.277 19.692 1.00 83.94 387 LYS A N 1
ATOM 3041 C CA . LYS A 1 387 ? -2.460 -23.400 18.563 1.00 83.94 387 LYS A CA 1
ATOM 3042 C C . LYS A 1 387 ? -3.487 -23.370 17.417 1.00 83.94 387 LYS A C 1
ATOM 3044 O O . LYS A 1 387 ? -3.241 -22.692 16.423 1.00 83.94 387 LYS A O 1
ATOM 3049 N N . THR A 1 388 ? -4.597 -24.099 17.522 1.00 86.50 388 THR A N 1
ATOM 3050 C CA . THR A 1 388 ? -5.535 -24.333 16.409 1.00 86.50 388 THR A CA 1
ATOM 3051 C C . THR A 1 388 ? -6.925 -23.883 16.800 1.00 86.50 388 THR A C 1
ATOM 3053 O O . THR A 1 388 ? -7.423 -24.355 17.801 1.00 86.50 388 THR A O 1
ATOM 3056 N N . ILE A 1 389 ? -7.570 -23.008 16.038 1.00 86.38 389 ILE A N 1
ATOM 3057 C CA . ILE A 1 389 ? -8.927 -22.528 16.340 1.00 86.38 389 ILE A CA 1
ATOM 3058 C C . ILE A 1 389 ? -9.968 -23.577 15.933 1.00 86.38 389 ILE A C 1
ATOM 3060 O O . ILE A 1 389 ? -9.937 -24.046 14.797 1.00 86.38 389 ILE A O 1
ATOM 3064 N N . PHE A 1 390 ? -10.881 -23.913 16.843 1.00 86.44 390 PHE A N 1
ATOM 3065 C CA . PHE A 1 390 ? -12.035 -24.773 16.608 1.00 86.44 390 PHE A CA 1
ATOM 3066 C C . PHE A 1 390 ? -13.344 -24.013 16.874 1.00 86.44 390 PHE A C 1
ATOM 3068 O O . PHE A 1 390 ? -13.393 -23.182 17.781 1.00 86.44 390 PHE A O 1
ATOM 3075 N N . PRO A 1 391 ? -14.435 -24.330 16.150 1.00 86.62 391 PRO A N 1
ATOM 3076 C CA . PRO A 1 391 ? -15.740 -23.688 16.348 1.00 86.62 391 PRO A CA 1
ATOM 3077 C C . PRO A 1 391 ? -16.369 -23.882 17.735 1.00 86.62 391 PRO A C 1
ATOM 3079 O O . PRO A 1 391 ? -17.336 -23.207 18.072 1.00 86.62 391 PRO A O 1
ATOM 3082 N N . THR A 1 392 ? -15.859 -24.826 18.526 1.00 87.19 392 THR A N 1
ATOM 3083 C CA . THR A 1 392 ? -16.317 -25.114 19.892 1.00 87.19 392 THR A CA 1
ATOM 3084 C C . THR A 1 392 ? -15.519 -24.376 20.960 1.00 87.19 392 THR A C 1
ATOM 3086 O O . THR A 1 392 ? -15.839 -24.507 22.138 1.00 87.19 392 THR A O 1
ATOM 3089 N N . ASP A 1 393 ? -14.459 -23.662 20.577 1.00 85.81 393 ASP A N 1
ATOM 3090 C CA . ASP A 1 393 ? -13.563 -23.013 21.526 1.00 85.81 393 ASP A CA 1
ATOM 3091 C C . ASP A 1 393 ? -14.211 -21.736 22.095 1.00 85.81 393 ASP A C 1
ATOM 3093 O O . ASP A 1 393 ? -14.666 -20.880 21.325 1.00 85.81 393 ASP A O 1
ATOM 3097 N N . PRO A 1 394 ? -14.260 -21.585 23.427 1.00 88.31 394 PRO A N 1
ATOM 3098 C CA . PRO A 1 394 ? -14.505 -20.305 24.083 1.00 88.31 394 PRO A CA 1
ATOM 3099 C C . PRO A 1 394 ? -13.231 -19.453 24.202 1.00 88.31 394 PRO A C 1
ATOM 3101 O O . PRO A 1 394 ? -12.108 -19.972 24.280 1.00 88.31 394 PRO A O 1
ATOM 3104 N N . TYR A 1 395 ? -13.441 -18.137 24.229 1.00 88.88 395 TYR A N 1
ATOM 3105 C CA . TYR A 1 395 ? -12.416 -17.091 24.263 1.00 88.88 395 TYR A CA 1
ATOM 3106 C C . TYR A 1 395 ? -12.647 -16.083 25.376 1.00 88.88 395 TYR A C 1
ATOM 3108 O O . TYR A 1 395 ? -13.829 -15.929 25.774 1.00 88.88 395 TYR A O 1
#

Foldseek 3Di:
DDDDDDDDDPCVLLVLLQPAKDWDFDDDDDDDDDDDDDDFPLKDKFFDADWEFEWEWEQDDPDDDDDDDDDDDDDDDDPPPPPCPVVVVVVLVVLLVVVVVVLVVLVVQVCCCCPVVVVDVVSVVVSLVVLLVPLQDDDPNHHNLLSLLSNLLLCFFPPSVPPPDPVRNLVVLLSSLVSLLSYPPLVSSLVNNLQSLLCCLQPRVTPDPVSLVSSLVSNCVRVNCVSSVLVVLQNVQSVVQVVLQVLLVVVCVVVVVLDLPHHYRYRYHYPPSHDDADADQWQADPSVVSVVVSVVVVVCVVDVRMDMGTRQSSIWTWMFTSHPPGTITIIHGRLLVRLVNVCSVPVKDALVRSCVNTVHDPVVSQSNQLSQPVHPHNPDDWPPNDNGDDRGIMD

Secondary structure (DSSP, 8-state):
-PPP--PPP-HHHHHHHTT--EEE---------PPPP----TT-EEEEEEEEEEEEEEE--S------------PPPGGGSSTHHHHHHHHHHHHHHHHHHHHHHHHHHHHIIIIISTT-HHHHHHHHHHHHHHHTS-BTTB-HHHHHHHHHHHHHSTTTSTTS-HHHHHHHHHHHHHHHTT-S-HHHHHHHHHHHHHHHHHTS--S-HHHHHHHHHHHHHHH-HHHHHHHHHHHHHHHHHHHHHHHHHHHHHH-GGG--SS-EEEEEEETTTSPP---------HHHHHHHHHHHHHHHHH-SSEEEEE-GGG-EEEEEEEETTEEEEEEEEHHHHHHHHHTTT-S--BHHHHHHHHT--HHHHHHHHHHHHTSSS--S--SS--SS--TT-B-

Sequence (395 aa):
MTHNGLRSLNKLDMLQMKKNAKAIAKHASNKNGPKTENDRPSSAIIYGSGMNIVFVGAEVGPWSKTRGLGDVLGGLPPAMAANKKDVVGLQEQGLQVFVRKVIELHDKYMVYVNNCFMNHTLFHKALKEAFEVFCNKGVGGSSSAELLATFCDNILKKGGSEKLSDEAIEETLEKVVKLLAYISDKDLFAEFYRKKLARRLLFDKSANDEHERSILTKLKQQCGGQFTSKMEGMVTDLALARENQTNFEEYLQTNPDGSPGIDLTIIVLTNGFWPSYKSFDLNLPAEMVKCVEVFREFYQTKTKHRKLTWIYSLGTCNLNGKFEPKTMELIVTTYQASVLLLFNASDRLGYQEIMTQLNLTDDDVVGLLHSLSCAKYKILNKEPNNKTIFPTDPY

pLDDT: mean 77.06, std 22.61, range [21.42, 97.19]

Radius of gyration: 25.05 Å; chains: 1; bounding box: 62×58×78 Å

Organism: Camellia sinensis (NCBI:txid4442)